Protein AF-A0A6N2NDC0-F1 (afdb_monomer)

Structure (mmCIF, N/CA/C/O backbone):
data_AF-A0A6N2NDC0-F1
#
_entry.id   AF-A0A6N2NDC0-F1
#
loop_
_atom_site.group_PDB
_atom_site.id
_atom_site.type_symbol
_atom_site.label_atom_id
_atom_site.label_alt_id
_atom_site.label_comp_id
_atom_site.label_asym_id
_atom_site.label_entity_id
_atom_site.label_seq_id
_atom_site.pdbx_PDB_ins_code
_atom_site.Cartn_x
_atom_site.Cartn_y
_atom_site.Cartn_z
_atom_site.occupancy
_atom_site.B_iso_or_equiv
_atom_site.auth_seq_id
_atom_site.auth_comp_id
_atom_site.auth_asym_id
_atom_site.auth_atom_id
_atom_site.pdbx_PDB_model_num
ATOM 1 N N . MET A 1 1 ? 19.576 -34.458 37.171 1.00 39.53 1 MET A N 1
ATOM 2 C CA . MET A 1 1 ? 19.016 -34.026 38.475 1.00 39.53 1 MET A CA 1
ATOM 3 C C . MET A 1 1 ? 19.331 -32.548 38.769 1.00 39.53 1 MET A C 1
ATOM 5 O O . MET A 1 1 ? 19.843 -32.232 39.829 1.00 39.53 1 MET A O 1
ATOM 9 N N . GLN A 1 2 ? 19.018 -31.621 37.854 1.00 37.09 2 GLN A N 1
ATOM 10 C CA . GLN A 1 2 ? 19.261 -30.174 38.052 1.00 37.09 2 GLN A CA 1
ATOM 11 C C . GLN A 1 2 ? 18.021 -29.303 37.766 1.00 37.09 2 GLN A C 1
ATOM 13 O O . GLN A 1 2 ? 18.114 -28.084 37.735 1.00 37.09 2 GLN A O 1
ATOM 18 N N . VAL A 1 3 ? 16.846 -29.926 37.602 1.00 37.38 3 VAL A N 1
ATOM 19 C CA . VAL A 1 3 ? 15.548 -29.238 37.424 1.00 37.38 3 VAL A CA 1
ATOM 20 C C . VAL A 1 3 ? 14.763 -29.149 38.747 1.00 37.38 3 VAL A C 1
ATOM 22 O O . VAL A 1 3 ? 13.806 -28.395 38.854 1.00 37.38 3 VAL A O 1
ATOM 25 N N . PHE A 1 4 ? 15.201 -29.848 39.800 1.00 37.81 4 PHE A N 1
ATOM 26 C CA . PHE A 1 4 ? 14.484 -29.932 41.081 1.00 37.81 4 PHE A CA 1
ATOM 27 C C . PHE A 1 4 ? 14.669 -28.721 42.016 1.00 37.81 4 PHE A C 1
ATOM 29 O O . PHE A 1 4 ? 14.047 -28.679 43.070 1.00 37.81 4 PHE A O 1
ATOM 36 N N . GLY A 1 5 ? 15.520 -27.747 41.669 1.00 41.94 5 GLY A N 1
ATOM 37 C CA . GLY A 1 5 ? 15.976 -26.719 42.618 1.00 41.94 5 GLY A CA 1
ATOM 38 C C . GLY A 1 5 ? 15.475 -25.287 42.410 1.00 41.94 5 GLY A C 1
ATOM 39 O O . GLY A 1 5 ? 15.864 -24.436 43.200 1.00 41.94 5 GLY A O 1
ATOM 40 N N . GLN A 1 6 ? 14.691 -24.976 41.367 1.00 46.78 6 GLN A N 1
ATOM 41 C CA . GLN A 1 6 ? 14.443 -23.566 41.005 1.00 46.78 6 GLN A CA 1
ATOM 42 C C . GLN A 1 6 ? 13.098 -22.966 41.430 1.00 46.78 6 GLN A C 1
ATOM 44 O O . GLN A 1 6 ? 13.036 -21.745 41.514 1.00 46.78 6 GLN A O 1
ATOM 49 N N . ASP A 1 7 ? 12.065 -23.753 41.744 1.00 52.50 7 ASP A N 1
ATOM 50 C CA . ASP A 1 7 ? 10.829 -23.227 42.355 1.00 52.50 7 ASP A CA 1
ATOM 51 C C . ASP A 1 7 ? 9.923 -24.384 42.840 1.00 52.50 7 ASP A C 1
ATOM 53 O O . ASP A 1 7 ? 9.125 -24.909 42.057 1.00 52.50 7 ASP A O 1
ATOM 57 N N . PRO A 1 8 ? 10.060 -24.860 44.093 1.00 56.78 8 PRO A N 1
ATOM 58 C CA . PRO A 1 8 ? 9.297 -26.011 44.591 1.00 56.78 8 PRO A CA 1
ATOM 59 C C . PRO A 1 8 ? 7.781 -25.797 44.511 1.00 56.78 8 PRO A C 1
ATOM 61 O O . PRO A 1 8 ? 7.039 -26.725 44.197 1.00 56.78 8 PRO A O 1
ATOM 64 N N . ASN A 1 9 ? 7.331 -24.558 44.727 1.00 60.50 9 ASN A N 1
ATOM 65 C CA . ASN A 1 9 ? 5.914 -24.207 44.758 1.00 60.50 9 ASN A CA 1
ATOM 66 C C . ASN A 1 9 ? 5.283 -24.299 43.368 1.00 60.50 9 ASN A C 1
ATOM 68 O O . ASN A 1 9 ? 4.227 -24.896 43.210 1.00 60.50 9 ASN A O 1
ATOM 72 N N . ARG A 1 10 ? 5.979 -23.820 42.331 1.00 62.78 10 ARG A N 1
ATOM 73 C CA . ARG A 1 10 ? 5.479 -23.859 40.949 1.00 62.78 10 ARG A CA 1
ATOM 74 C C . ARG A 1 10 ? 5.290 -25.282 40.411 1.00 62.78 10 ARG A C 1
ATOM 76 O O . ARG A 1 10 ? 4.439 -25.508 39.555 1.00 62.78 10 ARG A O 1
ATOM 83 N N . ILE A 1 11 ? 6.099 -26.230 40.883 1.00 63.41 11 ILE A N 1
ATOM 84 C CA . ILE A 1 11 ? 5.992 -27.645 40.503 1.00 63.41 11 ILE A CA 1
ATOM 85 C C . ILE A 1 11 ? 4.813 -28.301 41.232 1.00 63.41 11 ILE A C 1
ATOM 87 O O . ILE A 1 11 ? 4.024 -29.002 40.602 1.00 63.41 11 ILE A O 1
ATOM 91 N N . ILE A 1 12 ? 4.665 -28.037 42.535 1.00 73.56 12 ILE A N 1
ATOM 92 C CA . ILE A 1 12 ? 3.544 -28.542 43.340 1.00 73.56 12 ILE A CA 1
ATOM 93 C C . ILE A 1 12 ? 2.211 -27.987 42.822 1.00 73.56 12 ILE A C 1
ATOM 95 O O . ILE A 1 12 ? 1.249 -28.744 42.711 1.00 73.56 12 ILE A O 1
ATOM 99 N N . ASP A 1 13 ? 2.156 -26.708 42.443 1.00 76.94 13 ASP A N 1
ATOM 100 C CA . ASP A 1 13 ? 0.966 -26.079 41.858 1.00 76.94 13 ASP A CA 1
ATOM 101 C C . ASP A 1 13 ? 0.561 -26.758 40.542 1.00 76.94 13 ASP A C 1
ATOM 103 O O . ASP A 1 13 ? -0.610 -27.081 40.350 1.00 76.94 13 ASP A O 1
ATOM 107 N N . GLY A 1 14 ? 1.534 -27.050 39.669 1.00 74.38 14 GLY A N 1
ATOM 108 C CA . GLY A 1 14 ? 1.295 -27.756 38.408 1.00 74.38 14 GLY A CA 1
ATOM 109 C C . GLY A 1 14 ? 0.747 -29.171 38.611 1.00 74.38 14 GLY A C 1
ATOM 110 O O . GLY A 1 14 ? -0.269 -29.524 38.015 1.00 74.38 14 GLY A O 1
ATOM 111 N N . TYR A 1 15 ? 1.357 -29.958 39.505 1.00 80.00 15 TYR A N 1
ATOM 112 C CA . TYR A 1 15 ? 0.851 -31.295 39.837 1.00 80.00 15 TYR A CA 1
ATOM 113 C C . TYR A 1 15 ? -0.517 -31.258 40.524 1.00 80.00 15 TYR A C 1
ATOM 115 O O . TYR A 1 15 ? -1.328 -32.160 40.329 1.00 80.00 15 TYR A O 1
ATOM 123 N N . SER A 1 16 ? -0.795 -30.217 41.310 1.00 84.00 16 SER A N 1
ATOM 124 C CA . SER A 1 16 ? -2.090 -30.039 41.971 1.00 84.00 16 SER A CA 1
ATOM 125 C C . SER A 1 16 ? -3.201 -29.720 40.969 1.00 84.00 16 SER A C 1
ATOM 127 O O . SER A 1 16 ? -4.280 -30.301 41.056 1.00 84.00 16 SER A O 1
ATOM 129 N N . GLU A 1 17 ? -2.937 -28.841 39.998 1.00 81.25 17 GLU A N 1
ATOM 130 C CA . GLU A 1 17 ? -3.892 -28.495 38.939 1.00 81.25 17 GLU A CA 1
ATOM 131 C C . GLU A 1 17 ? -4.183 -29.696 38.027 1.00 81.25 17 GLU A C 1
ATOM 133 O O . GLU A 1 17 ? -5.337 -29.962 37.684 1.00 81.25 17 GLU A O 1
ATOM 138 N N . GLU A 1 18 ? -3.154 -30.454 37.649 1.00 81.25 18 GLU A N 1
ATOM 139 C CA . GLU A 1 18 ? -3.307 -31.649 36.816 1.00 81.25 18 GLU A CA 1
ATOM 140 C C . GLU A 1 18 ? -4.087 -32.752 37.551 1.00 81.25 18 GLU A C 1
ATOM 142 O O . GLU A 1 18 ? -5.081 -33.256 37.022 1.00 81.25 18 GLU A O 1
ATOM 147 N N . PHE A 1 19 ? -3.738 -33.031 38.813 1.00 85.50 19 PHE A N 1
ATOM 148 C CA . PHE A 1 19 ? -4.467 -33.974 39.665 1.00 85.50 19 PHE A CA 1
ATOM 149 C C . PHE A 1 19 ? -5.951 -33.599 39.821 1.00 85.50 19 PHE A C 1
ATOM 151 O O . PHE A 1 19 ? -6.833 -34.449 39.674 1.00 85.50 19 PHE A O 1
ATOM 158 N N . GLU A 1 20 ? -6.252 -32.324 40.094 1.00 85.56 20 GLU A N 1
ATOM 159 C CA . GLU A 1 20 ? -7.628 -31.844 40.246 1.00 85.56 20 GLU A CA 1
ATOM 160 C C . GLU A 1 20 ? -8.442 -32.035 38.961 1.00 85.56 20 GLU A C 1
ATOM 162 O O . GLU A 1 20 ? -9.563 -32.555 39.002 1.00 85.56 20 GLU A O 1
ATOM 167 N N . ASN A 1 21 ? -7.873 -31.655 37.816 1.00 81.81 21 ASN A N 1
ATOM 168 C CA . ASN A 1 21 ? -8.538 -31.761 36.522 1.00 81.81 21 ASN A CA 1
ATOM 169 C C . ASN A 1 21 ? -8.864 -33.214 36.159 1.00 81.81 21 ASN A C 1
ATOM 171 O O . ASN A 1 21 ? -9.995 -33.511 35.762 1.00 81.81 21 ASN A O 1
ATOM 175 N N . GLU A 1 22 ? -7.911 -34.132 36.323 1.00 81.25 22 GLU A N 1
ATOM 176 C CA . GLU A 1 22 ? -8.119 -35.550 36.020 1.00 81.25 22 GLU A CA 1
ATOM 177 C C . GLU A 1 22 ? -9.140 -36.198 36.962 1.00 81.25 22 GLU A C 1
ATOM 179 O O . GLU A 1 22 ? -10.021 -36.952 36.525 1.00 81.25 22 GLU A O 1
ATOM 184 N N . PHE A 1 23 ? -9.076 -35.868 38.255 1.00 85.19 23 PHE A N 1
ATOM 185 C CA . PHE A 1 23 ? -10.021 -36.371 39.246 1.00 85.19 23 PHE A CA 1
ATOM 186 C C . PHE A 1 23 ? -11.457 -35.919 38.940 1.00 85.19 23 PHE A C 1
ATOM 188 O O . PHE A 1 23 ? -12.398 -36.722 38.986 1.00 85.19 23 PHE A O 1
ATOM 195 N N . LEU A 1 24 ? -11.641 -34.641 38.586 1.00 81.62 24 LEU A N 1
ATOM 196 C CA . LEU A 1 24 ? -12.944 -34.080 38.224 1.00 81.62 24 LEU A CA 1
ATOM 197 C C . LEU A 1 24 ? -13.465 -34.619 36.887 1.00 81.62 24 LEU A C 1
ATOM 199 O O . LEU A 1 24 ? -14.662 -34.904 36.779 1.00 81.62 24 LEU A O 1
ATOM 203 N N . ASP A 1 25 ? -12.603 -34.803 35.885 1.00 78.69 25 ASP A N 1
ATOM 204 C CA . ASP A 1 25 ? -13.004 -35.352 34.586 1.00 78.69 25 ASP A CA 1
ATOM 205 C C . ASP A 1 25 ? -13.467 -36.810 34.712 1.00 78.69 25 ASP A C 1
ATOM 207 O O . ASP A 1 25 ? -14.504 -37.206 34.171 1.00 78.69 25 ASP A O 1
ATOM 211 N N . MET A 1 26 ? -12.774 -37.613 35.516 1.00 77.56 26 MET A N 1
ATOM 212 C CA . MET A 1 26 ? -13.194 -38.981 35.796 1.00 77.56 26 MET A CA 1
ATOM 213 C C . MET A 1 26 ? -14.514 -39.045 36.564 1.00 77.56 26 MET A C 1
ATOM 215 O O . MET A 1 26 ? -15.372 -39.878 36.248 1.00 77.56 26 MET A O 1
ATOM 219 N N . MET A 1 27 ? -14.706 -38.151 37.536 1.00 76.94 27 MET A N 1
ATOM 220 C CA . MET A 1 27 ? -15.983 -38.032 38.229 1.00 76.94 27 MET A CA 1
ATOM 221 C C . MET A 1 27 ? -17.091 -37.670 37.232 1.00 76.94 27 MET A C 1
ATOM 223 O O . MET A 1 27 ? -18.087 -38.382 37.164 1.00 76.94 27 MET A O 1
ATOM 227 N N . LYS A 1 28 ? -16.880 -36.673 36.363 1.00 70.38 28 LYS A N 1
ATOM 228 C CA . LYS A 1 28 ? -17.833 -36.252 35.320 1.00 70.38 28 LYS A CA 1
ATOM 229 C C . LYS A 1 28 ? -18.224 -37.383 34.367 1.00 70.38 28 LYS A C 1
ATOM 231 O O . LYS A 1 28 ? -19.397 -37.505 34.020 1.00 70.38 28 LYS A O 1
ATOM 236 N N . ARG A 1 29 ? -17.261 -38.196 33.923 1.00 69.75 29 ARG A N 1
ATOM 237 C CA . ARG A 1 29 ? -17.500 -39.271 32.944 1.00 69.75 29 ARG A CA 1
ATOM 238 C C . ARG A 1 29 ? -18.280 -40.449 33.518 1.00 69.75 29 ARG A C 1
ATOM 240 O O . ARG A 1 29 ? -18.960 -41.136 32.761 1.00 69.75 29 ARG A O 1
ATOM 247 N N . ARG A 1 30 ? -18.140 -40.728 34.817 1.00 64.25 30 ARG A N 1
ATOM 248 C CA . ARG A 1 30 ? -18.603 -41.996 35.405 1.00 64.25 30 ARG A CA 1
ATOM 249 C C . ARG A 1 30 ? -19.619 -41.839 36.532 1.00 64.25 30 ARG A C 1
ATOM 251 O O . ARG A 1 30 ? -20.316 -42.803 36.835 1.00 64.25 30 ARG A O 1
ATOM 258 N N . PHE A 1 31 ? -19.732 -40.663 37.149 1.00 65.69 31 PHE A N 1
ATOM 259 C CA . PHE A 1 31 ? -20.463 -40.513 38.404 1.00 65.69 31 PHE A CA 1
ATOM 260 C C . PHE A 1 31 ? -21.136 -39.138 38.575 1.00 65.69 31 PHE A C 1
ATOM 262 O O . PHE A 1 31 ? -20.499 -38.094 38.530 1.00 65.69 31 PHE A O 1
ATOM 269 N N . SER A 1 32 ? -22.432 -39.118 38.893 1.00 61.75 32 SER A N 1
ATOM 270 C CA . SER A 1 32 ? -23.135 -37.885 39.300 1.00 61.75 32 SER A CA 1
ATOM 271 C C . SER A 1 32 ? -23.100 -37.648 40.818 1.00 61.75 32 SER A C 1
ATOM 273 O O . SER A 1 32 ? -23.151 -36.508 41.286 1.00 61.75 32 SER A O 1
ATOM 275 N N . ARG A 1 33 ? -23.012 -38.729 41.607 1.00 74.06 33 ARG A N 1
ATOM 276 C CA . ARG A 1 33 ? -22.893 -38.732 43.075 1.00 74.06 33 ARG A CA 1
ATOM 277 C C . ARG A 1 33 ? -22.050 -39.932 43.485 1.00 74.06 33 ARG A C 1
ATOM 279 O O . ARG A 1 33 ? -22.451 -41.063 43.227 1.00 74.06 33 ARG A O 1
ATOM 286 N N . VAL A 1 34 ? -20.904 -39.713 44.118 1.00 78.94 34 VAL A N 1
ATOM 287 C CA . VAL A 1 34 ? -19.968 -40.805 44.421 1.00 78.94 34 VAL A CA 1
ATOM 288 C C . VAL A 1 34 ? -19.111 -40.498 45.639 1.00 78.94 34 VAL A C 1
ATOM 290 O O . VAL A 1 34 ? -18.951 -39.354 46.057 1.00 78.94 34 VAL A O 1
ATOM 293 N N . ALA A 1 35 ? -18.604 -41.548 46.269 1.00 80.19 35 ALA A N 1
ATOM 294 C CA . ALA A 1 35 ? -17.607 -41.425 47.317 1.00 80.19 35 ALA A CA 1
ATOM 295 C C . ALA A 1 35 ? -16.265 -40.983 46.724 1.00 80.19 35 ALA A C 1
ATOM 297 O O . ALA A 1 35 ? -15.813 -41.587 45.754 1.00 80.19 35 ALA A O 1
ATOM 298 N N . ALA A 1 36 ? -15.589 -40.024 47.357 1.00 80.44 36 ALA A N 1
ATOM 299 C CA . ALA A 1 36 ? -14.241 -39.615 46.958 1.00 80.44 36 ALA A CA 1
ATOM 300 C C . ALA A 1 36 ? -13.274 -40.799 46.838 1.00 80.44 36 ALA A C 1
ATOM 302 O O . ALA A 1 36 ? -12.549 -40.922 45.858 1.00 80.44 36 ALA A O 1
ATOM 303 N N . THR A 1 37 ? -13.341 -41.729 47.794 1.00 82.56 37 THR A N 1
ATOM 304 C CA . THR A 1 37 ? -12.512 -42.940 47.823 1.00 82.56 37 THR A CA 1
ATOM 305 C C . THR A 1 37 ? -12.730 -43.849 46.617 1.00 82.56 37 THR A C 1
ATOM 307 O O . THR A 1 37 ? -11.792 -44.485 46.159 1.00 82.56 37 THR A O 1
ATOM 310 N N . VAL A 1 38 ? -13.947 -43.897 46.069 1.00 81.88 38 VAL A N 1
ATOM 311 C CA . VAL A 1 38 ? -14.243 -44.706 44.878 1.00 81.88 38 VAL A CA 1
ATOM 312 C C . VAL A 1 38 ? -13.613 -44.078 43.638 1.00 81.88 38 VAL A C 1
ATOM 314 O O . VAL A 1 38 ? -13.030 -44.796 42.837 1.00 81.88 38 VAL A O 1
ATOM 317 N N . VAL A 1 39 ? -13.672 -42.751 43.500 1.00 83.12 39 VAL A N 1
ATOM 318 C CA . VAL A 1 39 ? -13.021 -42.040 42.385 1.00 83.12 39 VAL A CA 1
ATOM 319 C C . VAL A 1 39 ? -11.503 -42.156 42.494 1.00 83.12 39 VAL A C 1
ATOM 321 O O . VAL A 1 39 ? -10.846 -42.498 41.517 1.00 83.12 39 VAL A O 1
ATOM 324 N N . TYR A 1 40 ? -10.958 -41.965 43.696 1.00 84.31 40 TYR A N 1
ATOM 325 C CA . TYR A 1 40 ? -9.524 -42.070 43.943 1.00 84.31 40 TYR A CA 1
ATOM 326 C C . TYR A 1 40 ? -8.979 -43.481 43.681 1.00 84.31 40 TYR A C 1
ATOM 328 O O . TYR A 1 40 ? -7.930 -43.625 43.069 1.00 84.31 40 TYR A O 1
ATOM 336 N N . ASN A 1 41 ? -9.713 -44.536 44.048 1.00 84.88 41 ASN A N 1
ATOM 337 C CA . ASN A 1 41 ? -9.295 -45.912 43.756 1.00 84.88 41 ASN A CA 1
ATOM 338 C C . ASN A 1 41 ? -9.254 -46.220 42.251 1.00 84.88 41 ASN A C 1
ATOM 340 O O . ASN A 1 41 ? -8.468 -47.058 41.819 1.00 84.88 41 ASN A O 1
ATOM 344 N N . VAL A 1 42 ? -10.090 -45.554 41.449 1.00 83.00 42 VAL A N 1
ATOM 345 C CA . VAL A 1 42 ? -10.022 -45.652 39.984 1.00 83.00 42 VAL A CA 1
ATOM 346 C C . VAL A 1 42 ? -8.872 -44.800 39.440 1.00 83.00 42 VAL A C 1
ATOM 348 O O . VAL A 1 42 ? -8.205 -45.233 38.508 1.00 83.00 42 VAL A O 1
ATOM 351 N N . TYR A 1 43 ? -8.605 -43.640 40.047 1.00 84.38 43 TYR A N 1
ATOM 352 C CA . TYR A 1 43 ? -7.486 -42.759 39.697 1.00 84.38 43 TYR A CA 1
ATOM 353 C C . TYR A 1 43 ? -6.139 -43.474 39.779 1.00 84.38 43 TYR A C 1
ATOM 355 O O . TYR A 1 43 ? -5.397 -43.532 38.805 1.00 84.38 43 TYR A O 1
ATOM 363 N N . ILE A 1 44 ? -5.870 -44.110 40.919 1.00 85.88 44 ILE A N 1
ATOM 364 C CA . ILE A 1 44 ? -4.594 -44.788 41.183 1.00 85.88 44 ILE A CA 1
ATOM 365 C C . ILE A 1 44 ? -4.408 -46.091 40.390 1.00 85.88 44 ILE A C 1
ATOM 367 O O . ILE A 1 44 ? -3.352 -46.715 40.470 1.00 85.88 44 ILE A O 1
ATOM 371 N N . HIS A 1 45 ? -5.427 -46.530 39.644 1.00 83.00 45 HIS A N 1
ATOM 372 C CA . HIS A 1 45 ? -5.321 -47.687 38.757 1.00 83.00 45 HIS A CA 1
ATOM 373 C C . HIS A 1 45 ? -4.557 -47.345 37.463 1.00 83.00 45 HIS A C 1
ATOM 375 O O . HIS A 1 45 ? -4.054 -48.247 36.787 1.00 83.00 45 HIS A O 1
ATOM 381 N N . ASP A 1 46 ? -4.445 -46.063 37.100 1.00 79.69 46 ASP A N 1
ATOM 382 C CA . ASP A 1 46 ? -3.512 -45.643 36.055 1.00 79.69 46 ASP A CA 1
ATOM 383 C C . ASP A 1 46 ? -2.075 -45.724 36.590 1.00 79.69 46 ASP A C 1
ATOM 385 O O . ASP A 1 46 ? -1.762 -45.188 37.649 1.00 79.69 46 ASP A O 1
ATOM 389 N N . ARG A 1 47 ? -1.168 -46.387 35.865 1.00 78.62 47 ARG A N 1
ATOM 390 C CA . ARG A 1 47 ? 0.239 -46.510 36.282 1.00 78.62 47 ARG A CA 1
ATOM 391 C C . ARG A 1 47 ? 1.025 -45.200 36.181 1.00 78.62 47 ARG A C 1
ATOM 393 O O . ARG A 1 47 ? 2.121 -45.143 36.730 1.00 78.62 47 ARG A O 1
ATOM 400 N N . HIS A 1 48 ? 0.479 -44.181 35.520 1.00 80.88 48 HIS A N 1
ATOM 401 C CA . HIS A 1 48 ? 1.108 -42.867 35.355 1.00 80.88 48 HIS A CA 1
ATOM 402 C C . HIS A 1 48 ? 0.381 -41.744 36.112 1.00 80.88 48 HIS A C 1
ATOM 404 O O . HIS A 1 48 ? 0.630 -40.576 35.834 1.00 80.88 48 HIS A O 1
ATOM 410 N N . HIS A 1 49 ? -0.503 -42.078 37.059 1.00 83.31 49 HIS A N 1
ATOM 411 C CA . HIS A 1 49 ? -1.211 -41.075 37.855 1.00 83.31 49 HIS A CA 1
ATOM 412 C C . HIS A 1 49 ? -0.257 -40.217 38.702 1.00 83.31 49 HIS A C 1
ATOM 414 O O . HIS A 1 49 ? 0.795 -40.681 39.156 1.00 83.31 49 HIS A O 1
ATOM 420 N N . ILE A 1 50 ? -0.663 -38.980 38.994 1.00 87.25 50 ILE A N 1
ATOM 421 C CA . ILE A 1 50 ? 0.053 -38.121 39.939 1.00 87.25 50 ILE A CA 1
ATOM 422 C C . ILE A 1 50 ? -0.225 -38.621 41.350 1.00 87.25 50 ILE A C 1
ATOM 424 O O . ILE A 1 50 ? -1.361 -38.637 41.821 1.00 87.25 50 ILE A O 1
ATOM 428 N N . HIS A 1 51 ? 0.820 -39.025 42.063 1.00 84.00 51 HIS A N 1
ATOM 429 C CA . HIS A 1 51 ? 0.653 -39.466 43.439 1.00 84.00 51 HIS A CA 1
ATOM 430 C C . HIS A 1 51 ? 0.194 -38.290 44.322 1.00 84.00 51 HIS A C 1
ATOM 432 O O . HIS A 1 51 ? 0.775 -37.211 44.259 1.00 84.00 51 HIS A O 1
ATOM 438 N N . MET A 1 52 ? -0.802 -38.498 45.194 1.00 82.50 52 MET A N 1
ATOM 439 C CA . MET A 1 52 ? -1.380 -37.439 46.049 1.00 82.50 52 MET A CA 1
ATOM 440 C C . MET A 1 52 ? -0.309 -36.646 46.822 1.00 82.50 52 MET A C 1
ATOM 442 O O . MET A 1 52 ? -0.351 -35.422 46.859 1.00 82.50 52 MET A O 1
ATOM 446 N N . ASN A 1 53 ? 0.709 -37.335 47.353 1.00 80.81 53 ASN A N 1
ATOM 447 C CA . ASN A 1 53 ? 1.840 -36.722 48.073 1.00 80.81 53 ASN A CA 1
ATOM 448 C C . ASN A 1 53 ? 2.701 -35.755 47.228 1.00 80.81 53 ASN A C 1
ATOM 450 O O . ASN A 1 53 ? 3.573 -35.090 47.780 1.00 80.81 53 ASN A O 1
ATOM 454 N N . SER A 1 54 ? 2.510 -35.708 45.909 1.00 79.88 54 SER A N 1
ATOM 455 C CA . SER A 1 54 ? 3.168 -34.767 44.992 1.00 79.88 54 SER A CA 1
ATOM 456 C C . SER A 1 54 ? 2.351 -33.488 44.760 1.00 79.88 54 SER A C 1
ATOM 458 O O . SER A 1 54 ? 2.818 -32.591 44.061 1.00 79.88 54 SER A O 1
ATOM 460 N N . THR A 1 55 ? 1.150 -33.402 45.339 1.00 87.00 55 THR A N 1
ATOM 461 C CA . THR A 1 55 ? 0.245 -32.247 45.267 1.00 87.00 55 THR A CA 1
ATOM 462 C C . THR A 1 55 ? 0.284 -31.427 46.560 1.00 87.00 55 THR A C 1
ATOM 464 O O . THR A 1 55 ? 0.913 -31.814 47.545 1.00 87.00 55 THR A O 1
ATOM 467 N N . GLN A 1 56 ? -0.432 -30.303 46.585 1.00 85.56 56 GLN A N 1
ATOM 468 C CA . GLN A 1 56 ? -0.625 -29.486 47.785 1.00 85.56 56 GLN A CA 1
ATOM 469 C C . GLN A 1 56 ? -1.503 -30.155 48.860 1.00 85.56 56 GLN A C 1
ATOM 471 O O . GLN A 1 56 ? -1.599 -29.637 49.971 1.00 85.56 56 GLN A O 1
ATOM 476 N N . TRP A 1 57 ? -2.165 -31.277 48.550 1.00 88.19 57 TRP A N 1
ATOM 477 C CA . TRP A 1 57 ? -3.053 -31.980 49.476 1.00 88.19 57 TRP A CA 1
ATOM 478 C C . TRP A 1 57 ? -2.379 -33.238 50.021 1.00 88.19 57 TRP A C 1
ATOM 480 O O . TRP A 1 57 ? -2.068 -34.164 49.277 1.00 88.19 57 TRP A O 1
ATOM 490 N N . ALA A 1 58 ? -2.206 -33.316 51.342 1.00 80.69 58 ALA A N 1
ATOM 491 C CA . ALA A 1 58 ? -1.556 -34.467 51.974 1.00 80.69 58 ALA A CA 1
ATOM 492 C C . ALA A 1 58 ? -2.508 -35.664 52.135 1.00 80.69 58 ALA A C 1
ATOM 494 O O . ALA A 1 58 ? -2.078 -36.802 52.327 1.00 80.69 58 ALA A O 1
ATOM 495 N N . THR A 1 59 ? -3.824 -35.423 52.088 1.00 85.00 59 THR A N 1
ATOM 496 C CA . THR A 1 59 ? -4.844 -36.471 52.222 1.00 85.00 59 THR A CA 1
ATOM 497 C C . THR A 1 59 ? -6.042 -36.221 51.310 1.00 85.00 59 THR A C 1
ATOM 499 O O . THR A 1 59 ? -6.443 -35.082 51.076 1.00 85.00 59 THR A O 1
ATOM 502 N N . LEU A 1 60 ? -6.719 -37.298 50.896 1.00 83.44 60 LEU A N 1
ATOM 503 C CA . LEU A 1 60 ? -7.966 -37.208 50.123 1.00 83.44 60 LEU A CA 1
ATOM 504 C C . LEU A 1 60 ? -9.061 -36.406 50.855 1.00 83.44 60 LEU A C 1
ATOM 506 O O . LEU A 1 60 ? -9.856 -35.713 50.235 1.00 83.44 60 LEU A O 1
ATOM 510 N N . THR A 1 61 ? -9.073 -36.451 52.191 1.00 83.31 61 THR A N 1
ATOM 511 C CA . THR A 1 61 ? -10.030 -35.681 53.005 1.00 83.31 61 THR A CA 1
ATOM 512 C C . THR A 1 61 ? -9.782 -34.174 52.911 1.00 83.31 61 THR A C 1
ATOM 514 O O . THR A 1 61 ? -10.720 -33.379 52.999 1.00 83.31 61 THR A O 1
ATOM 517 N N . GLU A 1 62 ? -8.524 -33.761 52.778 1.00 82.19 62 GLU A N 1
ATOM 518 C CA . GLU A 1 62 ? -8.146 -32.361 52.599 1.00 82.19 62 GLU A CA 1
ATOM 519 C C . GLU A 1 62 ? -8.543 -31.857 51.210 1.00 82.19 62 GLU A C 1
ATOM 521 O O . GLU A 1 62 ? -9.165 -30.798 51.099 1.00 82.19 62 GLU A O 1
ATOM 526 N N . PHE A 1 63 ? -8.301 -32.674 50.184 1.00 86.19 63 PHE A N 1
ATOM 527 C CA . PHE A 1 63 ? -8.747 -32.413 48.819 1.00 86.19 63 PHE A CA 1
ATOM 528 C C . PHE A 1 63 ? -10.280 -32.310 48.712 1.00 86.19 63 PHE A C 1
ATOM 530 O O . PHE A 1 63 ? -10.803 -31.350 48.148 1.00 86.19 63 PHE A O 1
ATOM 537 N N . ASP A 1 64 ? -11.031 -33.211 49.355 1.00 82.31 64 ASP A N 1
ATOM 538 C CA . ASP A 1 64 ? -12.499 -33.144 49.390 1.00 82.31 64 ASP A CA 1
ATOM 539 C C . ASP A 1 64 ? -12.997 -31.818 49.981 1.00 82.31 64 ASP A C 1
ATOM 541 O O . ASP A 1 64 ? -13.910 -31.184 49.448 1.00 82.31 64 ASP A O 1
ATOM 545 N N . LYS A 1 65 ? -12.390 -31.379 51.093 1.00 79.62 65 LYS A N 1
ATOM 546 C CA . LYS A 1 65 ? -12.718 -30.099 51.738 1.00 79.62 65 LYS A CA 1
ATOM 547 C C . LYS A 1 65 ? -12.392 -28.915 50.831 1.00 79.62 65 LYS A C 1
ATOM 549 O O . LYS A 1 65 ? -13.167 -27.959 50.820 1.00 79.62 65 LYS A O 1
ATOM 554 N N . TYR A 1 66 ? -11.287 -28.976 50.091 1.00 84.00 66 TYR A N 1
ATOM 555 C CA . TYR A 1 66 ? -10.935 -27.980 49.083 1.00 84.00 66 TYR A CA 1
ATOM 556 C C . TYR A 1 66 ? -12.015 -27.888 47.993 1.00 84.00 66 TYR A C 1
ATOM 558 O O . TYR A 1 66 ? -12.568 -26.805 47.803 1.00 84.00 66 TYR A O 1
ATOM 566 N N . LEU A 1 67 ? -12.423 -29.015 47.396 1.00 79.69 67 LEU A N 1
ATOM 567 C CA . LEU A 1 67 ? -13.487 -29.061 46.377 1.00 79.69 67 LEU A CA 1
ATOM 568 C C . LEU A 1 67 ? -14.833 -28.517 46.885 1.00 79.69 67 LEU A C 1
ATOM 570 O O . LEU A 1 67 ? -15.612 -27.925 46.132 1.00 79.69 67 LEU A O 1
ATOM 574 N N . GLY A 1 68 ? -15.108 -28.713 48.178 1.00 74.56 68 GLY A N 1
ATOM 575 C CA . GLY A 1 68 ? -16.260 -28.125 48.855 1.00 74.56 68 GLY A CA 1
ATOM 576 C C . GLY A 1 68 ? -16.170 -26.603 49.008 1.00 74.56 68 GLY A C 1
ATOM 577 O O . GLY A 1 68 ? -17.178 -25.917 48.846 1.00 74.56 68 GLY A O 1
ATOM 578 N N . ARG A 1 69 ? -14.977 -26.063 49.301 1.00 74.19 69 ARG A N 1
ATOM 579 C CA . ARG A 1 69 ? -14.732 -24.614 49.449 1.00 74.19 69 ARG A CA 1
ATOM 580 C C . ARG A 1 69 ? -14.754 -23.877 48.112 1.00 74.19 69 ARG A C 1
ATOM 582 O O . ARG A 1 69 ? -15.256 -22.761 48.059 1.00 74.19 69 ARG A O 1
ATOM 589 N N . THR A 1 70 ? -14.261 -24.497 47.043 1.00 70.75 70 THR A N 1
ATOM 590 C CA . THR A 1 70 ? -14.288 -23.935 45.681 1.00 70.75 70 THR A CA 1
ATOM 591 C C . THR A 1 70 ? -15.658 -24.053 45.005 1.00 70.75 70 THR A C 1
ATOM 593 O O . THR A 1 70 ? -15.831 -23.603 43.875 1.00 70.75 70 THR A O 1
ATOM 596 N N . ALA A 1 71 ? -16.652 -24.628 45.695 1.00 65.25 71 ALA A N 1
ATOM 597 C CA . ALA A 1 71 ? -18.019 -24.848 45.217 1.00 65.25 71 ALA A CA 1
ATOM 598 C C . ALA A 1 71 ? -18.131 -25.717 43.944 1.00 65.25 71 ALA A C 1
ATOM 600 O O . ALA A 1 71 ? -19.203 -25.794 43.336 1.00 65.25 71 ALA A O 1
ATOM 601 N N . ILE A 1 72 ? -17.058 -26.423 43.572 1.00 66.38 72 ILE A N 1
ATOM 602 C CA . ILE A 1 72 ? -17.024 -27.357 42.438 1.00 66.38 72 ILE A CA 1
ATOM 603 C C . ILE A 1 72 ? -17.901 -28.580 42.745 1.00 66.38 72 ILE A C 1
ATOM 605 O O . ILE A 1 72 ? -18.643 -29.073 41.887 1.00 66.38 72 ILE A O 1
ATOM 609 N N . VAL A 1 73 ? -17.873 -29.036 44.002 1.00 76.31 73 VAL A N 1
ATOM 610 C CA . VAL A 1 73 ? -18.626 -30.195 44.483 1.00 76.31 73 VAL A CA 1
ATOM 611 C C . VAL A 1 73 ? -19.351 -29.855 45.783 1.00 76.31 73 VAL A C 1
ATOM 613 O O . VAL A 1 73 ? -18.786 -29.270 46.703 1.00 76.31 73 VAL A O 1
ATOM 616 N N . LYS A 1 74 ? -20.610 -30.281 45.912 1.00 77.50 74 LYS A N 1
ATOM 617 C CA . LYS A 1 74 ? -21.341 -30.220 47.179 1.00 77.50 74 LYS A CA 1
ATOM 618 C C . LYS A 1 74 ? -21.005 -31.442 48.029 1.00 77.50 74 LYS A C 1
ATOM 620 O O . LYS A 1 74 ? -21.328 -32.573 47.664 1.00 77.50 74 LYS A O 1
ATOM 625 N N . LEU A 1 75 ? -20.402 -31.206 49.190 1.00 77.62 75 LEU A N 1
ATOM 626 C CA . LEU A 1 75 ? -20.098 -32.249 50.167 1.00 77.62 75 LEU A CA 1
ATOM 627 C C . LEU A 1 75 ? -21.330 -32.618 50.999 1.00 77.62 75 LEU A C 1
ATOM 629 O O . LEU A 1 75 ? -22.010 -31.750 51.547 1.00 77.62 75 LEU A O 1
ATOM 633 N N . ARG A 1 76 ? -21.586 -33.919 51.163 1.00 77.00 76 ARG A N 1
ATOM 634 C CA . ARG A 1 76 ? -22.584 -34.440 52.111 1.00 77.00 76 ARG A CA 1
ATOM 635 C C . ARG A 1 76 ? -21.961 -35.518 52.998 1.00 77.00 76 ARG A C 1
ATOM 637 O O . ARG A 1 76 ? -21.351 -36.454 52.492 1.00 77.00 76 ARG A O 1
ATOM 644 N N . LYS A 1 77 ? -22.128 -35.420 54.322 1.00 70.88 77 LYS A N 1
ATOM 645 C CA . LYS A 1 77 ? -21.685 -36.474 55.254 1.00 70.88 77 LYS A CA 1
ATOM 646 C C . LYS A 1 77 ? -22.532 -37.735 55.069 1.00 70.88 77 LYS A C 1
ATOM 648 O O . LYS A 1 77 ? -23.757 -37.643 54.958 1.00 70.88 77 LYS A O 1
ATOM 653 N N . ARG A 1 78 ? -21.885 -38.903 55.028 1.00 67.44 78 ARG A N 1
ATOM 654 C CA . ARG A 1 78 ? -22.570 -40.201 54.949 1.00 67.44 78 ARG A CA 1
ATOM 655 C C . ARG A 1 78 ? -22.849 -40.779 56.344 1.00 67.44 78 ARG A C 1
ATOM 657 O O . ARG A 1 78 ? -22.040 -40.560 57.242 1.00 67.44 78 ARG A O 1
ATOM 664 N N . PRO A 1 79 ? -23.925 -41.576 56.514 1.00 50.41 79 PRO A N 1
ATOM 665 C CA . PRO A 1 79 ? -24.256 -42.212 57.795 1.00 50.41 79 PRO A CA 1
ATOM 666 C C . PRO A 1 79 ? -23.186 -43.191 58.306 1.00 50.41 79 PRO A C 1
ATOM 668 O O . PRO A 1 79 ? -23.036 -43.356 59.506 1.00 50.41 79 PRO A O 1
ATOM 671 N N . LYS A 1 80 ? -22.423 -43.821 57.399 1.00 55.41 80 LYS A N 1
ATOM 672 C CA . LYS A 1 80 ? -21.372 -44.810 57.712 1.00 55.41 80 LYS A CA 1
ATOM 673 C C . LYS A 1 80 ? -19.953 -44.212 57.815 1.00 55.41 80 LYS A C 1
ATOM 675 O O . LYS A 1 80 ? -18.981 -44.954 57.785 1.00 55.41 80 LYS A O 1
ATOM 680 N N . GLY A 1 81 ? -19.824 -42.883 57.896 1.00 59.56 81 GLY A N 1
ATOM 681 C CA . GLY A 1 81 ? -18.534 -42.179 57.854 1.00 59.56 81 GLY A CA 1
ATOM 682 C C . GLY A 1 81 ? -18.046 -41.860 56.428 1.00 59.56 81 GLY A C 1
ATOM 683 O O . GLY A 1 81 ? -18.405 -42.528 55.457 1.00 59.56 81 GLY A O 1
ATOM 684 N N . GLY A 1 82 ? -17.260 -40.784 56.289 1.00 64.50 82 GLY A N 1
ATOM 685 C CA . GLY A 1 82 ? -16.731 -40.277 55.011 1.00 64.50 82 GLY A CA 1
ATOM 686 C C . GLY A 1 82 ? -17.631 -39.270 54.271 1.00 64.50 82 GLY A C 1
ATOM 687 O O . GLY A 1 82 ? -18.820 -39.112 54.568 1.00 64.50 82 GLY A O 1
ATOM 688 N N . LEU A 1 83 ? -17.057 -38.575 53.281 1.00 72.12 83 LEU A N 1
ATOM 689 C CA . LEU A 1 83 ? -17.734 -37.552 52.475 1.00 72.12 83 LEU A CA 1
ATOM 690 C C . LEU A 1 83 ? -18.302 -38.154 51.176 1.00 72.12 83 LEU A C 1
ATOM 692 O O . LEU A 1 83 ? -17.690 -39.022 50.550 1.00 72.12 83 LEU A O 1
ATOM 696 N N . LEU A 1 84 ? -19.518 -37.742 50.814 1.00 74.56 84 LEU A N 1
ATOM 697 C CA . LEU A 1 84 ? -20.129 -37.975 49.507 1.00 74.56 84 LEU A CA 1
ATOM 698 C C . LEU A 1 84 ? -19.944 -36.715 48.664 1.00 74.56 84 LEU A C 1
ATOM 700 O O . LEU A 1 84 ? -20.384 -35.635 49.068 1.00 74.56 84 LEU A O 1
ATOM 704 N N . LEU A 1 85 ? -19.330 -36.885 47.498 1.00 75.06 85 LEU A N 1
ATOM 705 C CA . LEU A 1 85 ? -19.134 -35.851 46.495 1.00 75.06 85 LEU A CA 1
ATOM 706 C C . LEU A 1 85 ? -20.356 -35.832 45.570 1.00 75.06 85 LEU A C 1
ATOM 708 O O . LEU A 1 85 ? -20.731 -36.850 44.983 1.00 75.06 85 LEU A O 1
ATOM 712 N N . ILE A 1 86 ? -21.015 -34.679 45.473 1.00 70.50 86 ILE A N 1
ATOM 713 C CA . ILE A 1 86 ? -22.112 -34.430 44.534 1.00 70.50 86 ILE A CA 1
ATOM 714 C C . ILE A 1 86 ? -21.657 -33.309 43.604 1.00 70.50 86 ILE A C 1
ATOM 716 O O . ILE A 1 86 ? -21.527 -32.171 44.056 1.00 70.50 86 ILE A O 1
ATOM 720 N N . LEU A 1 87 ? -21.413 -33.616 42.327 1.00 63.50 87 LEU A N 1
ATOM 721 C CA . LEU A 1 87 ? -21.015 -32.600 41.350 1.00 63.50 87 LEU A CA 1
ATOM 722 C C . LEU A 1 87 ? -22.075 -31.495 41.295 1.00 63.50 87 LEU A C 1
ATOM 724 O O . LEU A 1 87 ? -23.264 -31.768 41.101 1.00 63.50 87 LEU A O 1
ATOM 728 N N . CYS A 1 88 ? -21.657 -30.242 41.463 1.00 61.62 88 CYS A N 1
ATOM 729 C CA . CYS A 1 88 ? -22.561 -29.115 41.296 1.00 61.62 88 CYS A CA 1
ATOM 730 C C . CYS A 1 88 ? -22.928 -29.007 39.808 1.00 61.62 88 CYS A C 1
ATOM 732 O O . CYS A 1 88 ? -22.063 -28.789 38.959 1.00 61.62 88 CYS A O 1
ATOM 734 N N . PHE A 1 89 ? -24.221 -29.147 39.493 1.00 49.38 89 PHE A N 1
ATOM 735 C CA . PHE A 1 89 ? -24.773 -29.159 38.126 1.00 49.38 89 PHE A CA 1
ATOM 736 C C . PHE A 1 89 ? -24.307 -27.969 37.255 1.00 49.38 89 PHE A C 1
ATOM 738 O O . PHE A 1 89 ? -24.212 -28.094 36.038 1.00 49.38 89 PHE A O 1
ATOM 745 N N . PHE A 1 90 ? -23.941 -26.841 37.874 1.00 43.53 90 PHE A N 1
ATOM 746 C CA . PHE A 1 90 ? -23.379 -25.661 37.208 1.00 43.53 90 PHE A CA 1
ATOM 747 C C . PHE A 1 90 ? -21.997 -25.895 36.562 1.00 43.53 90 PHE A C 1
ATOM 749 O O . PHE A 1 90 ? -21.740 -25.352 35.489 1.00 43.53 90 PHE A O 1
ATOM 756 N N . MET A 1 91 ? -21.124 -26.727 37.146 1.00 43.91 91 MET A N 1
ATOM 757 C CA . MET A 1 91 ? -19.774 -26.987 36.609 1.00 43.91 91 MET A CA 1
ATOM 758 C C . MET A 1 91 ? -19.742 -28.091 35.545 1.00 43.91 91 MET A C 1
ATOM 760 O O . MET A 1 91 ? -18.942 -28.029 34.612 1.00 43.91 91 MET A O 1
ATOM 764 N N . ALA A 1 92 ? -20.677 -29.047 35.594 1.00 40.94 92 ALA A N 1
ATOM 765 C CA . ALA A 1 92 ? -20.837 -30.043 34.529 1.00 40.94 92 ALA A CA 1
ATOM 766 C C . ALA A 1 92 ? -21.187 -29.397 33.167 1.00 40.94 92 ALA A C 1
ATOM 768 O O . ALA A 1 92 ? -20.832 -29.932 32.114 1.00 40.94 92 ALA A O 1
ATOM 769 N N . ILE A 1 93 ? -21.835 -28.223 33.197 1.00 43.09 93 ILE A N 1
ATOM 770 C CA . ILE A 1 93 ? -22.293 -27.464 32.023 1.00 43.09 93 ILE A CA 1
ATOM 771 C C . ILE A 1 93 ? -21.206 -26.522 31.478 1.00 43.09 93 ILE A C 1
ATOM 773 O O . ILE A 1 93 ? -21.087 -26.391 30.263 1.00 43.09 93 ILE A O 1
ATOM 777 N N . ILE A 1 94 ? -20.363 -25.921 32.330 1.00 44.00 94 ILE A N 1
ATOM 778 C CA . ILE A 1 94 ? -19.254 -25.045 31.887 1.00 44.00 94 ILE A CA 1
ATOM 779 C C . ILE A 1 94 ? -18.228 -25.814 31.030 1.00 44.00 94 ILE A C 1
ATOM 781 O O . ILE A 1 94 ? -17.595 -25.234 30.151 1.00 44.00 94 ILE A O 1
ATOM 785 N N . LEU A 1 95 ? -18.135 -27.135 31.204 1.00 44.47 95 LEU A N 1
ATOM 786 C CA . LEU A 1 95 ? -17.231 -28.015 30.457 1.00 44.47 95 LEU A CA 1
ATOM 787 C C . LEU A 1 95 ? -17.913 -28.803 29.313 1.00 44.47 95 LEU A C 1
ATOM 789 O O . LEU A 1 95 ? -17.328 -29.767 28.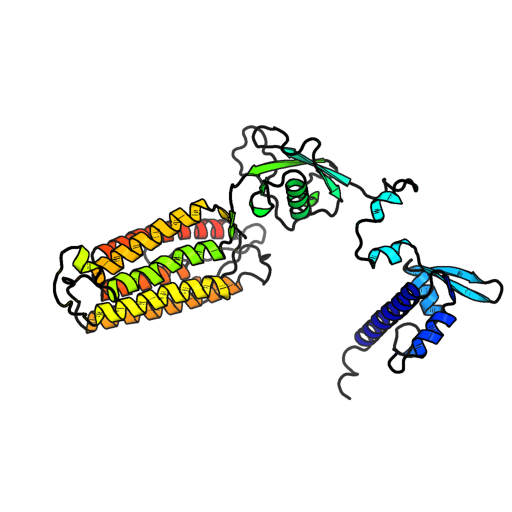817 1.00 44.47 95 LEU A O 1
ATOM 793 N N . SER A 1 96 ? -19.147 -28.478 28.905 1.00 40.72 96 SER A N 1
ATOM 794 C CA . SER A 1 96 ? -19.833 -29.130 27.772 1.00 40.72 96 SER A CA 1
ATOM 795 C C . SER A 1 96 ? -20.230 -28.102 26.714 1.00 40.72 96 SER A C 1
ATOM 797 O O . SER A 1 96 ? -21.024 -27.196 26.949 1.00 40.72 96 SER A O 1
ATOM 799 N N . ASN A 1 97 ? -19.665 -28.254 25.519 1.00 40.25 97 ASN A N 1
ATOM 800 C CA . ASN A 1 97 ? -19.674 -27.284 24.426 1.00 40.25 97 ASN A CA 1
ATOM 801 C C . ASN A 1 97 ? -21.017 -27.208 23.657 1.00 40.25 97 ASN A C 1
ATOM 803 O O . ASN A 1 97 ? -21.028 -27.075 22.434 1.00 40.25 97 ASN A O 1
ATOM 807 N N . SER A 1 98 ? -22.165 -27.317 24.335 1.00 40.34 98 SER A N 1
ATOM 808 C CA . SER A 1 98 ? -23.486 -27.307 23.686 1.00 40.34 98 SER A CA 1
ATOM 809 C C . SER A 1 98 ? -24.376 -26.167 24.201 1.00 40.34 98 SER A C 1
ATOM 811 O O . SER A 1 98 ? -25.011 -26.234 25.248 1.00 40.34 98 SER A O 1
ATOM 813 N N . GLN A 1 99 ? -24.447 -25.081 23.424 1.00 42.94 99 GLN A N 1
ATOM 814 C CA . GLN A 1 99 ? -25.248 -23.887 23.745 1.00 42.94 99 GLN A CA 1
ATOM 815 C C . GLN A 1 99 ? -26.775 -24.082 23.595 1.00 42.94 99 GLN A C 1
ATOM 817 O O . GLN A 1 99 ? -27.533 -23.160 23.886 1.00 42.94 99 GLN A O 1
ATOM 822 N N . GLY A 1 100 ? -27.244 -25.247 23.133 1.00 38.62 100 GLY A N 1
ATOM 823 C CA . GLY A 1 100 ? -28.652 -25.474 22.770 1.00 38.62 100 GLY A CA 1
ATOM 824 C C . GLY A 1 100 ? -29.579 -25.875 23.923 1.00 38.62 100 GLY A C 1
ATOM 825 O O . GLY A 1 100 ? -30.733 -25.460 23.946 1.00 38.62 100 GLY A O 1
ATOM 826 N N . LEU A 1 101 ? -29.087 -26.631 24.909 1.00 37.12 101 LEU A N 1
ATOM 827 C CA . LEU A 1 101 ? -29.915 -27.172 26.004 1.00 37.12 101 LEU A CA 1
ATOM 828 C C . LEU A 1 101 ? -30.169 -26.175 27.149 1.00 37.12 101 LEU A C 1
ATOM 830 O O . LEU A 1 101 ? -31.026 -26.398 28.000 1.00 37.12 101 LEU A O 1
ATOM 834 N N . LEU A 1 102 ? -29.474 -25.036 27.131 1.00 38.78 102 LEU A N 1
ATOM 835 C CA . LEU A 1 102 ? -29.572 -23.970 28.130 1.00 38.78 102 LEU A CA 1
ATOM 836 C C . LEU A 1 102 ? -30.913 -23.214 28.097 1.00 38.78 102 LEU A C 1
ATOM 838 O O . LEU A 1 102 ? -31.248 -22.538 29.061 1.00 38.78 102 LEU A O 1
ATOM 842 N N . PHE A 1 103 ? -31.679 -23.284 27.006 1.00 35.59 103 PHE A N 1
ATOM 843 C CA . PHE A 1 103 ? -32.875 -22.446 26.853 1.00 35.59 103 PHE A CA 1
ATOM 844 C C . PHE A 1 103 ? -34.155 -23.065 27.430 1.00 35.59 103 PHE A C 1
ATOM 846 O O . PHE A 1 103 ? -35.052 -22.325 27.817 1.00 35.59 103 PHE A O 1
ATOM 853 N N . LEU A 1 104 ? -34.236 -24.397 27.518 1.00 35.31 104 LEU A N 1
ATOM 854 C CA . LEU A 1 104 ? -35.456 -25.084 27.963 1.00 35.31 104 LEU A CA 1
ATOM 855 C C . LEU A 1 104 ? -35.533 -25.227 29.492 1.00 35.31 104 LEU A C 1
ATOM 857 O O . LEU A 1 104 ? -36.602 -25.054 30.058 1.00 35.31 104 LEU A O 1
ATOM 861 N N . SER A 1 105 ? -34.407 -25.434 30.183 1.00 39.12 105 SER A N 1
ATOM 862 C CA . SER A 1 105 ? -34.411 -25.659 31.642 1.00 39.12 105 SER A CA 1
ATOM 863 C C . SER A 1 105 ? -34.445 -24.365 32.478 1.00 39.12 105 SER A C 1
ATOM 865 O O . SER A 1 105 ? -34.972 -24.353 33.588 1.00 39.12 105 SER A O 1
ATOM 867 N N . PHE A 1 106 ? -33.945 -23.240 31.951 1.00 34.97 106 PHE A N 1
ATOM 868 C CA . PHE A 1 106 ? -33.938 -21.960 32.681 1.00 34.97 106 PHE A CA 1
ATOM 869 C C . PHE A 1 106 ? -35.312 -21.272 32.757 1.00 34.97 106 PHE A C 1
ATOM 871 O O . PHE A 1 106 ? -35.503 -20.412 33.617 1.00 34.97 106 PHE A O 1
ATOM 878 N N . GLY A 1 107 ? -36.260 -21.648 31.891 1.00 36.56 107 GLY A N 1
ATOM 879 C CA . GLY A 1 107 ? -37.647 -21.179 31.969 1.00 36.56 107 GLY A CA 1
ATOM 880 C C . GLY A 1 107 ? -38.409 -21.756 33.166 1.00 36.56 107 GLY A C 1
ATOM 881 O O . GLY A 1 107 ? -39.253 -21.070 33.728 1.00 36.56 107 GLY A O 1
ATOM 882 N N . GLU A 1 108 ? -38.064 -22.971 33.602 1.00 38.19 108 GLU A N 1
ATOM 883 C CA . GLU A 1 108 ? -38.775 -23.685 34.674 1.00 38.19 108 GLU A CA 1
ATOM 884 C C . GLU A 1 108 ? -38.270 -23.344 36.086 1.00 38.19 108 GLU A C 1
ATOM 886 O O . GLU A 1 108 ? -39.013 -23.475 37.053 1.00 38.19 108 GLU A O 1
ATOM 891 N N . LEU A 1 109 ? -37.027 -22.867 36.226 1.00 39.44 109 LEU A N 1
ATOM 892 C CA . LEU A 1 109 ? -36.403 -22.576 37.528 1.00 39.44 109 LEU A CA 1
ATOM 893 C C . LEU A 1 109 ? -36.470 -21.105 37.957 1.00 39.44 109 LEU A C 1
ATOM 895 O O . LEU A 1 109 ? -35.951 -20.768 39.018 1.00 39.44 109 LEU A O 1
ATOM 899 N N . GLY A 1 110 ? -37.063 -20.224 37.145 1.00 33.62 110 GLY A N 1
ATOM 900 C CA . GLY A 1 110 ? -37.245 -18.819 37.511 1.00 33.62 110 GLY A CA 1
ATOM 901 C C . GLY A 1 110 ? -35.943 -18.121 37.921 1.00 33.62 110 GLY A C 1
ATOM 902 O O . GLY A 1 110 ? -35.958 -17.381 38.881 1.00 33.62 110 GLY A O 1
ATOM 903 N N . LEU A 1 111 ? -34.815 -18.363 37.238 1.00 43.31 111 LEU A N 1
ATOM 904 C CA . LEU A 1 111 ? -33.497 -17.744 37.521 1.00 43.31 111 LEU A CA 1
ATOM 905 C C . LEU A 1 111 ? -33.074 -16.737 36.430 1.00 43.31 111 LEU A C 1
ATOM 907 O O . LEU A 1 111 ? -31.904 -16.371 36.315 1.00 43.31 111 LEU A O 1
ATOM 911 N N . SER A 1 112 ? -34.016 -16.276 35.601 1.00 42.47 112 SER A N 1
ATOM 912 C CA . SER A 1 112 ? -33.772 -15.353 34.477 1.00 42.47 112 SER A CA 1
ATOM 913 C C . SER A 1 112 ? -33.174 -13.998 34.890 1.00 42.47 112 SER A C 1
ATOM 915 O O . SER A 1 112 ? -32.597 -13.304 34.055 1.00 42.47 112 SER A O 1
ATOM 917 N N . HIS A 1 113 ? -33.277 -13.649 36.171 1.00 42.34 113 HIS A N 1
ATOM 918 C CA . HIS A 1 113 ? -32.842 -12.397 36.792 1.00 42.34 113 HIS A CA 1
ATOM 919 C C . HIS A 1 113 ? -31.387 -12.412 37.298 1.00 42.34 113 HIS A C 1
ATOM 921 O O . HIS A 1 113 ? -30.875 -11.367 37.684 1.00 42.34 113 HIS A O 1
ATOM 927 N N . LEU A 1 114 ? -30.684 -13.553 37.259 1.00 42.41 114 LEU A N 1
ATOM 928 C CA . LEU A 1 114 ? -29.270 -13.644 37.674 1.00 42.41 114 LEU A CA 1
ATOM 929 C C . LEU A 1 114 ? -28.259 -13.200 36.610 1.00 42.41 114 LEU A C 1
ATOM 931 O O . LEU A 1 114 ? -27.070 -13.090 36.899 1.00 42.41 114 LEU A O 1
ATOM 935 N N . PHE A 1 115 ? -28.708 -12.929 35.385 1.00 50.19 115 PHE A N 1
ATOM 936 C CA . PHE A 1 115 ? -27.862 -12.349 34.350 1.00 50.19 115 PHE A CA 1
ATOM 937 C C . PHE A 1 115 ? -28.393 -10.968 34.009 1.00 50.19 115 PHE A C 1
ATOM 939 O O . PHE A 1 115 ? -29.354 -10.843 33.253 1.00 50.19 115 PHE A O 1
ATOM 946 N N . SER A 1 116 ? -27.748 -9.940 34.560 1.00 65.31 116 SER A N 1
ATOM 947 C CA . SER A 1 116 ? -27.953 -8.570 34.103 1.00 65.31 116 SER A CA 1
ATOM 948 C C . SER A 1 116 ? -27.702 -8.513 32.589 1.00 65.31 116 SER A C 1
ATOM 950 O O . SER A 1 116 ? -26.697 -9.027 32.070 1.00 65.31 116 SER A O 1
ATOM 952 N N . LYS A 1 117 ? -28.707 -8.010 31.872 1.00 74.94 117 LYS A N 1
ATOM 953 C CA . LYS A 1 117 ? -28.722 -7.882 30.418 1.00 74.94 117 LYS A CA 1
ATOM 954 C C . LYS A 1 117 ? -28.735 -6.406 30.080 1.00 74.94 117 LYS A C 1
ATOM 956 O O . LYS A 1 117 ? -29.581 -5.665 30.566 1.00 74.94 117 LYS A O 1
ATOM 961 N N . MET A 1 118 ? -27.882 -6.031 29.142 1.00 84.31 118 MET A N 1
ATOM 962 C CA . MET A 1 118 ? -27.899 -4.714 28.538 1.00 84.31 118 MET A CA 1
ATOM 963 C C . MET A 1 118 ? -28.770 -4.737 27.288 1.00 84.31 118 MET A C 1
ATOM 965 O O . MET A 1 118 ? -28.624 -5.609 26.419 1.00 84.31 118 MET A O 1
ATOM 969 N N . LYS A 1 119 ? -29.640 -3.740 27.152 1.00 87.38 119 LYS A N 1
ATOM 970 C CA . LYS A 1 119 ? -30.387 -3.511 25.919 1.00 87.38 119 LYS A CA 1
ATOM 971 C C . LYS A 1 119 ? -29.655 -2.479 25.071 1.00 87.38 119 LYS A C 1
ATOM 973 O O . LYS A 1 119 ? -29.423 -1.344 25.475 1.00 87.38 119 LYS A O 1
ATOM 978 N N . VAL A 1 120 ? -29.297 -2.877 23.856 1.00 89.19 120 VAL A N 1
ATOM 979 C CA . VAL A 1 120 ? -28.597 -2.017 22.904 1.00 89.19 120 VAL A CA 1
ATOM 980 C C . VAL A 1 120 ? -29.534 -1.612 21.774 1.00 89.19 120 VAL A C 1
ATOM 982 O O . VAL A 1 120 ? -29.923 -2.434 20.940 1.00 89.19 120 VAL A O 1
ATOM 985 N N . THR A 1 121 ? -29.873 -0.330 21.710 1.00 90.56 121 THR A N 1
ATOM 986 C CA . THR A 1 121 ? -30.680 0.242 20.631 1.00 90.56 121 THR A CA 1
ATOM 987 C C . THR A 1 121 ? -29.775 0.601 19.457 1.00 90.56 121 THR A C 1
ATOM 989 O O . THR A 1 121 ? -28.840 1.388 19.593 1.00 90.56 121 THR A O 1
ATOM 992 N N . VAL A 1 122 ? -30.047 0.026 18.283 1.00 91.31 122 VAL A N 1
ATOM 993 C CA . VAL A 1 122 ? -29.251 0.244 17.066 1.00 91.31 122 VAL A CA 1
ATOM 994 C C . VAL A 1 122 ? -30.042 1.111 16.094 1.00 91.31 122 VAL A C 1
ATOM 996 O O . VAL A 1 122 ? -30.976 0.636 15.442 1.00 91.31 122 VAL A O 1
ATOM 999 N N . VAL A 1 123 ? -29.646 2.374 15.965 1.00 91.62 123 VAL A N 1
ATOM 1000 C CA . VAL A 1 123 ? -30.313 3.362 15.105 1.00 91.62 123 VAL A CA 1
ATOM 1001 C C . VAL A 1 123 ? -29.456 3.729 13.904 1.00 91.62 123 VAL A C 1
ATOM 1003 O O . VAL A 1 123 ? -28.233 3.660 13.933 1.00 91.62 123 VAL A O 1
ATOM 1006 N N . SER A 1 124 ? -30.086 4.131 12.811 1.00 88.88 124 SER A N 1
ATOM 1007 C CA . SER A 1 124 ? -29.411 4.758 11.678 1.00 88.88 124 SER A CA 1
ATOM 1008 C C . SER A 1 124 ? -29.107 6.230 11.978 1.00 88.88 124 SER A C 1
ATOM 1010 O O . SER A 1 124 ? -29.547 6.784 12.983 1.00 88.88 124 SER A O 1
ATOM 1012 N N . ARG A 1 125 ? -28.388 6.907 11.075 1.00 83.19 125 ARG A N 1
ATOM 1013 C CA . ARG A 1 125 ? -28.115 8.352 11.202 1.00 83.19 125 ARG A CA 1
ATOM 1014 C C . ARG A 1 125 ? -29.370 9.225 11.225 1.00 83.19 125 ARG A C 1
ATOM 1016 O O . ARG A 1 125 ? -29.311 10.312 11.777 1.00 83.19 125 ARG A O 1
ATOM 1023 N N . SER A 1 126 ? -30.468 8.769 10.625 1.00 82.19 126 SER A N 1
ATOM 1024 C CA . SER A 1 126 ? -31.756 9.469 10.646 1.00 82.19 126 SER A CA 1
ATOM 1025 C C . SER A 1 126 ? -32.620 9.088 11.854 1.00 82.19 126 SER A C 1
ATOM 1027 O O . SER A 1 126 ? -33.800 9.411 11.880 1.00 82.19 126 SER A O 1
ATOM 1029 N N . GLY A 1 127 ? -32.075 8.345 12.825 1.00 79.88 127 GLY A N 1
ATOM 1030 C CA . GLY A 1 127 ? -32.803 7.884 14.010 1.00 79.88 127 GLY A CA 1
ATOM 1031 C C . GLY A 1 127 ? -33.660 6.635 13.787 1.00 79.88 127 GLY A C 1
ATOM 1032 O O . GLY A 1 127 ? -34.130 6.042 14.750 1.00 79.88 127 GLY A O 1
ATOM 1033 N N . ARG A 1 128 ? -33.822 6.161 12.542 1.00 86.44 128 ARG A N 1
ATOM 1034 C CA . ARG A 1 128 ? -34.592 4.938 12.253 1.00 86.44 128 ARG A CA 1
ATOM 1035 C C . ARG A 1 128 ? -33.924 3.707 12.861 1.00 86.44 128 ARG A C 1
ATOM 1037 O O . ARG A 1 128 ? -32.745 3.479 12.588 1.00 86.44 128 ARG A O 1
ATOM 1044 N N . GLU A 1 129 ? -34.678 2.882 13.584 1.00 88.00 129 GLU A N 1
ATOM 1045 C CA . GLU A 1 129 ? -34.192 1.600 14.102 1.00 88.00 129 GLU A CA 1
ATOM 1046 C C . GLU A 1 129 ? -33.741 0.672 12.966 1.00 88.00 129 GLU A C 1
ATOM 1048 O O . GLU A 1 129 ? -34.497 0.362 12.041 1.00 88.00 129 GLU A O 1
ATOM 1053 N N . VAL A 1 130 ? -32.492 0.213 13.039 1.00 85.75 130 VAL A N 1
ATOM 1054 C CA . VAL A 1 130 ? -31.933 -0.784 12.110 1.00 85.75 130 VAL A CA 1
ATOM 1055 C C . VAL A 1 130 ? -32.339 -2.191 12.536 1.00 85.75 130 VAL A C 1
ATOM 1057 O O . VAL A 1 130 ? -32.487 -3.081 11.699 1.00 85.75 130 VAL A O 1
ATOM 1060 N N . ILE A 1 131 ? -32.543 -2.381 13.840 1.00 86.25 131 ILE A N 1
ATOM 1061 C CA . ILE A 1 131 ? -33.042 -3.610 14.441 1.00 86.25 131 ILE A CA 1
ATOM 1062 C C . ILE A 1 131 ? -34.243 -3.256 15.299 1.00 86.25 131 ILE A C 1
ATOM 1064 O O . ILE A 1 131 ? -34.077 -2.619 16.338 1.00 86.25 131 ILE A O 1
ATOM 1068 N N . LYS A 1 132 ? -35.425 -3.720 14.883 1.00 82.19 132 LYS A N 1
ATOM 1069 C CA . LYS A 1 132 ? -36.656 -3.547 15.659 1.00 82.19 132 LYS A CA 1
ATOM 1070 C C . LYS A 1 132 ? -36.470 -4.112 17.069 1.00 82.19 132 LYS A C 1
ATOM 1072 O O . LYS A 1 132 ? -36.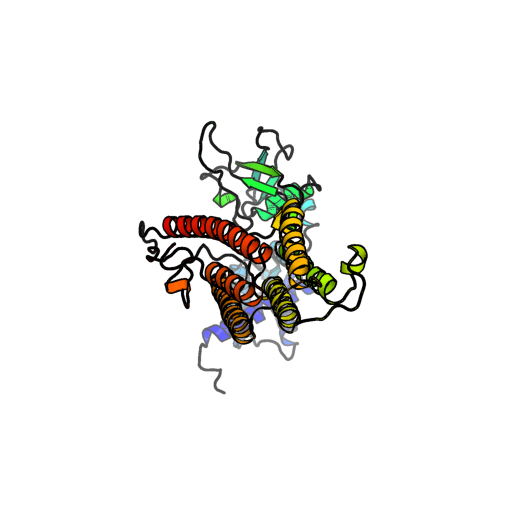065 -5.270 17.215 1.00 82.19 132 LYS A O 1
ATOM 1077 N N . GLY A 1 133 ? -36.733 -3.283 18.078 1.00 79.00 133 GLY A N 1
ATOM 1078 C CA . GLY A 1 133 ? -36.643 -3.658 19.494 1.00 79.00 133 GLY A CA 1
ATOM 1079 C C . GLY A 1 133 ? -35.221 -3.763 20.064 1.00 79.00 133 GLY A C 1
ATOM 1080 O O . GLY A 1 133 ? -35.065 -4.168 21.215 1.00 79.00 133 GLY A O 1
ATOM 1081 N N . GLY A 1 134 ? -34.186 -3.401 19.296 1.00 84.19 134 GLY A N 1
ATOM 1082 C CA . GLY A 1 134 ? -32.790 -3.457 19.742 1.00 84.19 134 GLY A CA 1
ATOM 1083 C C . GLY A 1 134 ? -32.250 -4.879 19.946 1.00 84.19 134 GLY A C 1
ATOM 1084 O O . GLY A 1 134 ? -32.880 -5.873 19.575 1.00 84.19 134 GLY A O 1
ATOM 1085 N N . ALA A 1 135 ? -31.046 -4.984 20.503 1.00 86.12 135 ALA A N 1
ATOM 1086 C CA . ALA A 1 135 ? -30.383 -6.242 20.829 1.00 86.12 135 ALA A CA 1
ATOM 1087 C C . ALA A 1 135 ? -30.186 -6.363 22.344 1.00 86.12 135 ALA A C 1
ATOM 1089 O O . ALA A 1 135 ? -29.524 -5.525 22.945 1.00 86.12 135 ALA A O 1
ATOM 1090 N N . GLU A 1 136 ? -30.725 -7.420 22.947 1.00 87.88 136 GLU A N 1
ATOM 1091 C CA . GLU A 1 136 ? -30.406 -7.791 24.327 1.00 87.88 136 GLU A CA 1
ATOM 1092 C C . GLU A 1 136 ? -29.125 -8.617 24.347 1.00 87.88 136 GLU A C 1
ATOM 1094 O O . GLU A 1 136 ? -29.037 -9.668 23.701 1.00 87.88 136 GLU A O 1
ATOM 1099 N N . LEU A 1 137 ? -28.126 -8.134 25.074 1.00 86.19 137 LEU A N 1
ATOM 1100 C CA . LEU A 1 137 ? -26.815 -8.756 25.181 1.00 86.19 137 LEU A CA 1
ATOM 1101 C C . LEU A 1 137 ? -26.427 -8.902 26.651 1.00 86.19 137 LEU A C 1
ATOM 1103 O O . LEU A 1 137 ? -26.917 -8.189 27.522 1.00 86.19 137 LEU A O 1
ATOM 1107 N N . ARG A 1 138 ? -25.539 -9.858 26.929 1.00 83.50 138 ARG A N 1
ATOM 1108 C CA . ARG A 1 138 ? -24.958 -10.014 28.266 1.00 83.50 138 ARG A CA 1
ATOM 1109 C C . ARG A 1 138 ? -24.077 -8.812 28.587 1.00 83.50 138 ARG A C 1
ATOM 1111 O O . ARG A 1 138 ? -23.450 -8.249 27.698 1.00 83.50 138 ARG A O 1
ATOM 1118 N N . ASP A 1 139 ? -23.920 -8.524 29.865 1.00 81.06 139 ASP A N 1
ATOM 1119 C CA . ASP A 1 139 ? -23.027 -7.477 30.365 1.00 81.06 139 ASP A CA 1
ATOM 1120 C C . ASP A 1 139 ? -21.549 -7.641 29.987 1.00 81.06 139 ASP A C 1
ATOM 1122 O O . ASP A 1 139 ? -20.798 -6.672 29.901 1.00 81.06 139 ASP A O 1
ATOM 1126 N N . SER A 1 140 ? -21.113 -8.875 29.744 1.00 82.12 140 SER A N 1
ATOM 1127 C CA . SER A 1 140 ? -19.767 -9.181 29.259 1.00 82.12 140 SER A CA 1
ATOM 1128 C C . SER A 1 140 ? -19.627 -9.081 27.734 1.00 82.12 140 SER A C 1
ATOM 1130 O O . SER A 1 140 ? -18.552 -9.367 27.204 1.00 82.12 140 SER A O 1
ATOM 1132 N N . ALA A 1 141 ? -20.690 -8.706 27.013 1.00 86.94 141 ALA A N 1
ATOM 1133 C CA . ALA A 1 141 ? -20.691 -8.688 25.559 1.00 86.94 141 ALA A CA 1
ATOM 1134 C C . ALA A 1 141 ? -19.768 -7.607 24.993 1.00 86.94 141 ALA A C 1
ATOM 1136 O O . ALA A 1 141 ? -19.696 -6.464 25.453 1.00 86.94 141 ALA A O 1
ATOM 1137 N N . THR A 1 142 ? -19.082 -7.984 23.924 1.00 91.19 142 THR A N 1
ATOM 1138 C CA . THR A 1 142 ? -18.197 -7.097 23.178 1.00 91.19 142 THR A CA 1
ATOM 1139 C C . THR A 1 142 ? -18.918 -6.459 21.997 1.00 91.19 142 THR A C 1
ATOM 1141 O O . THR A 1 142 ? -19.984 -6.898 21.555 1.00 91.19 142 THR A O 1
ATOM 1144 N N . VAL A 1 143 ? -18.286 -5.449 21.401 1.00 89.81 143 VAL A N 1
ATOM 1145 C CA . VAL A 1 143 ? -18.748 -4.860 20.133 1.00 89.81 143 VAL A CA 1
ATOM 1146 C C . VAL A 1 143 ? -18.860 -5.919 19.025 1.00 89.81 143 VAL A C 1
ATOM 1148 O O . VAL A 1 143 ? -19.772 -5.849 18.200 1.00 89.81 143 VAL A O 1
ATOM 1151 N N . ALA A 1 144 ? -17.985 -6.929 19.015 1.00 89.12 144 ALA A N 1
ATOM 1152 C CA . ALA A 1 144 ? -18.064 -8.044 18.075 1.00 89.12 144 ALA A CA 1
ATOM 1153 C C . ALA A 1 144 ? -19.358 -8.860 18.233 1.00 89.12 144 ALA A C 1
ATOM 1155 O O . ALA A 1 144 ? -19.946 -9.284 17.235 1.00 89.12 144 ALA A O 1
ATOM 1156 N N . ASP A 1 145 ? -19.823 -9.062 19.466 1.00 91.31 145 ASP A N 1
ATOM 1157 C CA . ASP A 1 145 ? -21.050 -9.812 19.746 1.00 91.31 145 ASP A CA 1
ATOM 1158 C C . ASP A 1 145 ? -22.286 -9.039 19.284 1.00 91.31 145 ASP A C 1
ATOM 1160 O O . ASP A 1 145 ? -23.173 -9.615 18.652 1.00 91.31 145 ASP A O 1
ATOM 1164 N N . LEU A 1 146 ? -22.290 -7.715 19.470 1.00 92.38 146 LEU A N 1
ATOM 1165 C CA . LEU A 1 146 ? -23.312 -6.835 18.905 1.00 92.38 146 LEU A CA 1
ATOM 1166 C C . LEU A 1 146 ? -23.329 -6.883 17.373 1.00 92.38 146 LEU A C 1
ATOM 1168 O O . LEU A 1 146 ? -24.393 -7.032 16.774 1.00 92.38 146 LEU A O 1
ATOM 1172 N N . GLN A 1 147 ? -22.165 -6.829 16.721 1.00 92.44 147 GLN A N 1
ATOM 1173 C CA . GLN A 1 147 ? -22.091 -6.945 15.263 1.00 92.44 147 GLN A CA 1
ATOM 1174 C C . GLN A 1 147 ? -22.610 -8.299 14.758 1.00 92.44 147 GLN A C 1
ATOM 1176 O O . GLN A 1 147 ? -23.331 -8.359 13.757 1.00 92.44 147 GLN A O 1
ATOM 1181 N N . LYS A 1 148 ? -22.299 -9.397 15.458 1.00 92.31 148 LYS A N 1
ATOM 1182 C CA . LYS A 1 148 ? -22.850 -10.727 15.151 1.00 92.31 148 LYS A CA 1
ATOM 1183 C C . LYS A 1 148 ? -24.365 -10.768 15.352 1.00 92.31 148 LYS A C 1
ATOM 1185 O O . LYS A 1 148 ? -25.062 -11.317 14.501 1.00 92.31 148 LYS A O 1
ATOM 1190 N N . ALA A 1 149 ? -24.882 -10.165 16.422 1.00 91.94 149 ALA A N 1
ATOM 1191 C CA . ALA A 1 149 ? -26.319 -10.073 16.673 1.00 91.94 149 ALA A CA 1
ATOM 1192 C C . ALA A 1 149 ? -27.038 -9.293 15.559 1.00 91.94 149 ALA A C 1
ATOM 1194 O O . ALA A 1 149 ? -28.072 -9.748 15.063 1.00 91.94 149 ALA A O 1
ATOM 1195 N N . ILE A 1 150 ? -26.445 -8.185 15.094 1.00 92.19 150 ILE A N 1
ATOM 1196 C CA . ILE A 1 150 ? -26.944 -7.421 13.945 1.00 92.19 150 ILE A CA 1
ATOM 1197 C C . ILE A 1 150 ? -26.963 -8.283 12.680 1.00 92.19 150 ILE A C 1
ATOM 1199 O O . ILE A 1 150 ? -27.979 -8.344 11.990 1.00 92.19 150 ILE A O 1
ATOM 1203 N N . HIS A 1 151 ? -25.879 -9.005 12.397 1.00 93.56 151 HIS A N 1
ATOM 1204 C CA . HIS A 1 151 ? -25.798 -9.875 11.225 1.00 93.56 151 HIS A CA 1
ATOM 1205 C C . HIS A 1 151 ? -26.808 -11.032 11.270 1.00 93.56 151 HIS A C 1
ATOM 1207 O O . HIS A 1 151 ? -27.390 -11.385 10.245 1.00 93.56 151 HIS A O 1
ATOM 1213 N N . LYS A 1 152 ? -27.046 -11.610 12.456 1.00 91.69 152 LYS A N 1
ATOM 1214 C CA . LYS A 1 152 ? -28.011 -12.701 12.646 1.00 91.69 152 LYS A CA 1
ATOM 1215 C C . LYS A 1 152 ? -29.430 -12.262 12.285 1.00 91.69 152 LYS A C 1
ATOM 1217 O O . LYS A 1 152 ? -30.145 -13.033 11.652 1.00 91.69 152 LYS A O 1
ATOM 1222 N N . ARG A 1 153 ? -29.816 -11.035 12.655 1.00 90.38 153 ARG A N 1
ATOM 1223 C CA . ARG A 1 153 ? -31.129 -10.457 12.319 1.00 90.38 153 ARG A CA 1
ATOM 1224 C C . ARG A 1 153 ? -31.190 -9.926 10.886 1.00 90.38 153 ARG A C 1
ATOM 1226 O O . ARG A 1 153 ? -32.225 -10.042 10.241 1.00 90.38 153 ARG A O 1
ATOM 1233 N N . THR A 1 154 ? -30.077 -9.408 10.368 1.00 90.19 154 THR A N 1
ATOM 1234 C CA . THR A 1 154 ? -30.007 -8.812 9.031 1.00 90.19 154 THR A CA 1
ATOM 1235 C C . THR A 1 154 ? -28.783 -9.334 8.276 1.00 90.19 154 THR A C 1
ATOM 1237 O O . THR A 1 154 ? -27.712 -8.722 8.283 1.00 90.19 154 THR A O 1
ATOM 1240 N N . ARG A 1 155 ? -28.944 -10.462 7.566 1.00 88.56 155 ARG A N 1
ATOM 1241 C CA . ARG A 1 155 ? -27.839 -11.186 6.897 1.00 88.56 155 ARG A CA 1
ATOM 1242 C C . ARG A 1 155 ? -27.004 -10.329 5.938 1.00 88.56 155 ARG A C 1
ATOM 1244 O O . ARG A 1 155 ? -25.804 -10.546 5.813 1.00 88.56 155 ARG A O 1
ATOM 1251 N N . LYS A 1 156 ? -27.592 -9.298 5.327 1.00 90.75 156 LYS A N 1
ATOM 1252 C CA . LYS A 1 156 ? -26.888 -8.324 4.470 1.00 90.75 156 LYS A CA 1
ATOM 1253 C C . LYS A 1 156 ? -25.718 -7.617 5.174 1.00 90.75 156 LYS A C 1
ATOM 1255 O O . LYS A 1 156 ? -24.736 -7.255 4.521 1.00 90.75 156 LYS A O 1
ATOM 1260 N N . PHE A 1 157 ? -25.824 -7.386 6.481 1.00 91.06 157 PHE A N 1
ATOM 1261 C CA . PHE A 1 157 ? -24.865 -6.607 7.261 1.00 91.06 157 PHE A CA 1
ATOM 1262 C C . PHE A 1 157 ? -23.914 -7.532 8.019 1.00 91.06 157 PHE A C 1
ATOM 1264 O O . PHE A 1 157 ? -24.043 -7.719 9.221 1.00 91.06 157 PHE A O 1
ATOM 1271 N N . TYR A 1 158 ? -22.954 -8.142 7.327 1.00 91.19 158 TYR A N 1
ATOM 1272 C CA . TYR A 1 158 ? -21.881 -8.898 7.986 1.00 91.19 158 TYR A CA 1
ATOM 1273 C C . TYR A 1 158 ? -20.943 -7.968 8.782 1.00 91.19 158 TYR A C 1
ATOM 1275 O O . TYR A 1 158 ? -20.833 -6.793 8.429 1.00 91.19 158 TYR A O 1
ATOM 1283 N N . PRO A 1 159 ? -20.248 -8.450 9.832 1.00 90.88 159 PRO A N 1
ATOM 1284 C CA . PRO A 1 159 ? -19.560 -7.596 10.809 1.00 90.88 159 PRO A CA 1
ATOM 1285 C C . PRO A 1 159 ? -18.634 -6.513 10.237 1.00 90.88 159 PRO A C 1
ATOM 1287 O O . PRO A 1 159 ? -18.721 -5.360 10.649 1.00 90.88 159 PRO A O 1
ATOM 1290 N N . SER A 1 160 ? -17.795 -6.824 9.243 1.00 88.31 160 SER A N 1
ATOM 1291 C CA . SER A 1 160 ? -16.868 -5.840 8.659 1.00 88.31 160 SER A CA 1
ATOM 1292 C C . SER A 1 160 ? -17.559 -4.723 7.866 1.00 88.31 160 SER A C 1
ATOM 1294 O O . SER A 1 160 ? -16.997 -3.638 7.743 1.00 88.31 160 SER A O 1
ATOM 1296 N N . ARG A 1 161 ? -18.793 -4.932 7.388 1.00 92.25 161 ARG A N 1
ATOM 1297 C CA . ARG A 1 161 ? -19.623 -3.905 6.729 1.00 92.25 161 ARG A CA 1
ATOM 1298 C C . ARG A 1 161 ? -20.235 -2.906 7.717 1.00 92.25 161 ARG A C 1
ATOM 1300 O O . ARG A 1 161 ? -20.709 -1.847 7.307 1.00 92.25 161 ARG A O 1
ATOM 1307 N N . GLN A 1 162 ? -20.228 -3.226 9.009 1.00 92.25 162 GLN A N 1
ATOM 1308 C CA . GLN A 1 162 ? -20.877 -2.432 10.043 1.00 92.25 162 GLN A CA 1
ATOM 1309 C C . GLN A 1 162 ? -19.888 -1.454 10.678 1.00 92.25 162 GLN A C 1
ATOM 1311 O O . GLN A 1 162 ? -18.869 -1.858 11.241 1.00 92.25 162 GLN A O 1
ATOM 1316 N N . ARG A 1 163 ? -20.224 -0.163 10.679 1.00 91.19 163 ARG A N 1
ATOM 1317 C CA . ARG A 1 163 ? -19.558 0.828 11.527 1.00 91.19 163 ARG A CA 1
ATOM 1318 C C . ARG A 1 163 ? -20.516 1.300 12.607 1.00 91.19 163 ARG A C 1
ATOM 1320 O O . ARG A 1 163 ? -21.553 1.872 12.289 1.00 91.19 163 ARG A O 1
ATOM 1327 N N . LEU A 1 164 ? -20.124 1.087 13.858 1.00 91.75 164 LEU A N 1
ATOM 1328 C CA . LEU A 1 164 ? -20.886 1.481 15.037 1.00 91.75 164 LEU A CA 1
ATOM 1329 C C . LEU A 1 164 ? -20.207 2.675 15.707 1.00 91.75 164 LEU A C 1
ATOM 1331 O O . LEU A 1 164 ? -18.987 2.672 15.909 1.00 91.75 164 LEU A O 1
ATOM 1335 N N . THR A 1 165 ? -20.986 3.705 16.016 1.00 91.69 165 THR A N 1
ATOM 1336 C CA . THR A 1 165 ? -20.509 4.896 16.725 1.00 91.69 165 THR A CA 1
ATOM 1337 C C . THR A 1 165 ? -21.470 5.319 17.822 1.00 91.69 165 THR A C 1
ATOM 1339 O O . THR A 1 165 ? -22.660 5.026 17.734 1.00 91.69 165 THR A O 1
ATOM 1342 N N . LEU A 1 166 ? -20.976 6.056 18.814 1.00 89.88 166 LEU A N 1
ATOM 1343 C CA . LEU A 1 166 ? -21.849 6.735 19.769 1.00 89.88 166 LEU A CA 1
ATOM 1344 C C . LEU A 1 166 ? -22.647 7.858 19.081 1.00 89.88 166 LEU A C 1
ATOM 1346 O O . LEU A 1 166 ? -22.160 8.427 18.090 1.00 89.88 166 LEU A O 1
ATOM 1350 N N . PRO A 1 167 ? -23.876 8.145 19.551 1.00 85.88 167 PRO A N 1
ATOM 1351 C CA . PRO A 1 167 ? -24.649 9.284 19.082 1.00 85.88 167 PRO A CA 1
ATOM 1352 C C . PRO A 1 167 ? -23.910 10.584 19.406 1.00 85.88 167 PRO A C 1
ATOM 1354 O O . PRO A 1 167 ? -23.201 10.687 20.404 1.00 85.88 167 PRO A O 1
ATOM 1357 N N . LEU A 1 168 ? -24.058 11.570 18.528 1.00 82.75 168 LEU A N 1
ATOM 1358 C CA . LEU A 1 168 ? -23.542 12.914 18.753 1.00 82.75 168 LEU A CA 1
ATOM 1359 C C . LEU A 1 168 ? -24.688 13.828 19.188 1.00 82.75 168 LEU A C 1
ATOM 1361 O O . LEU A 1 168 ? -25.786 13.693 18.638 1.00 82.75 168 LEU A O 1
ATOM 1365 N N . PRO A 1 169 ? -24.437 14.789 20.093 1.00 77.75 169 PRO A N 1
ATOM 1366 C CA . PRO A 1 169 ? -25.391 15.848 20.376 1.00 77.75 169 PRO A CA 1
ATOM 1367 C C . PRO A 1 169 ? -25.761 16.604 19.088 1.00 77.75 169 PRO A C 1
ATOM 1369 O O . PRO A 1 169 ? -24.865 16.874 18.264 1.00 77.75 169 PRO A O 1
ATOM 1372 N N . PRO A 1 170 ? -27.045 16.966 18.898 1.00 73.69 170 PRO A N 1
ATOM 1373 C CA . PRO A 1 170 ? -27.481 17.777 17.766 1.00 73.69 170 PRO A CA 1
ATOM 1374 C C . PRO A 1 170 ? -26.644 19.061 17.660 1.00 73.69 170 PRO A C 1
ATOM 1376 O O . PRO A 1 170 ? -26.467 19.776 18.640 1.00 73.69 170 PRO A O 1
ATOM 1379 N N . GLY A 1 171 ? -26.088 19.340 16.478 1.00 70.69 171 GLY A N 1
ATOM 1380 C CA . GLY A 1 171 ? -25.285 20.548 16.225 1.00 70.69 171 GLY A CA 1
ATOM 1381 C C . GLY A 1 171 ? -23.800 20.474 16.612 1.00 70.69 171 GLY A C 1
ATOM 1382 O O . GLY A 1 171 ? -23.051 21.401 16.302 1.00 70.69 171 GLY A O 1
ATOM 1383 N N . SER A 1 172 ? -23.327 19.381 17.221 1.00 76.56 172 SER A N 1
ATOM 1384 C CA . SER A 1 172 ? -21.899 19.230 17.534 1.00 76.56 172 SER A CA 1
ATOM 1385 C C . SER A 1 172 ? -21.051 19.008 16.268 1.00 76.56 172 SER A C 1
ATOM 1387 O O . SER A 1 172 ? -21.387 18.213 15.388 1.00 76.56 172 SER A O 1
ATOM 1389 N N . LYS A 1 173 ? -19.910 19.706 16.171 1.00 72.56 173 LYS A N 1
ATOM 1390 C CA . LYS A 1 173 ? -18.917 19.532 15.084 1.00 72.56 173 LYS A CA 1
ATOM 1391 C C . LYS A 1 173 ? -17.888 18.432 15.383 1.00 72.56 173 LYS A C 1
ATOM 1393 O O . LYS A 1 173 ? -16.923 18.256 14.634 1.00 72.56 173 LYS A O 1
ATOM 1398 N N . GLU A 1 174 ? -18.057 17.714 16.489 1.00 76.75 174 GLU A N 1
ATOM 1399 C CA . GLU A 1 174 ? -17.117 16.691 16.930 1.00 76.75 174 GLU A CA 1
ATOM 1400 C C . GLU A 1 174 ? -17.221 15.410 16.099 1.00 76.75 174 GLU A C 1
ATOM 1402 O O . GLU A 1 174 ? -18.214 15.129 15.424 1.00 76.75 174 GLU A O 1
ATOM 1407 N N . ARG A 1 175 ? -16.147 14.613 16.103 1.00 76.44 175 ARG A N 1
ATOM 1408 C CA . ARG A 1 175 ? -16.149 13.327 15.401 1.00 76.44 175 ARG A CA 1
ATOM 1409 C C . ARG A 1 175 ? -16.781 12.269 16.301 1.00 76.44 175 ARG A C 1
ATOM 1411 O O . ARG A 1 175 ? -16.351 12.140 17.442 1.00 76.44 175 ARG A O 1
ATOM 1418 N N . PRO A 1 176 ? -17.702 11.448 15.774 1.00 80.31 176 PRO A N 1
ATOM 1419 C CA . PRO A 1 176 ? -18.365 10.439 16.580 1.00 80.31 176 PRO A CA 1
ATOM 1420 C C . PRO A 1 176 ? -17.356 9.381 17.032 1.00 80.31 176 PRO A C 1
ATOM 1422 O O . PRO A 1 176 ? -16.524 8.915 16.237 1.00 80.31 176 PRO A O 1
ATOM 1425 N N . VAL A 1 177 ? -17.444 8.992 18.304 1.00 85.06 177 VAL A N 1
ATOM 1426 C CA . VAL A 1 177 ? -16.592 7.956 18.895 1.00 85.06 177 VAL A CA 1
ATOM 1427 C C . VAL A 1 177 ? -16.919 6.621 18.236 1.00 85.06 177 VAL A C 1
ATOM 1429 O O . VAL A 1 177 ? -18.066 6.181 18.227 1.00 85.06 177 VAL A O 1
ATOM 1432 N N . VAL A 1 178 ? -15.910 5.982 17.642 1.00 86.12 178 VAL A N 1
ATOM 1433 C CA . VAL A 1 178 ? -16.060 4.678 16.984 1.00 86.12 178 VAL A CA 1
ATOM 1434 C C . VAL A 1 178 ? -15.881 3.567 18.009 1.00 86.12 178 VAL A C 1
ATOM 1436 O O . VAL A 1 178 ? -14.879 3.542 18.727 1.00 86.12 178 VAL A O 1
ATOM 1439 N N . LEU A 1 179 ? -16.830 2.632 18.041 1.00 86.56 179 LEU A N 1
ATOM 1440 C CA . LEU A 1 179 ? -16.772 1.473 18.924 1.00 86.56 179 LEU A CA 1
ATOM 1441 C C . LEU A 1 179 ? -15.682 0.502 18.444 1.00 86.56 179 LEU A C 1
ATOM 1443 O O . LEU A 1 179 ? -15.564 0.199 17.254 1.00 86.56 179 LEU A O 1
ATOM 1447 N N . SER A 1 180 ? -14.858 0.027 19.375 1.00 84.75 180 SER A N 1
ATOM 1448 C CA . SER A 1 180 ? -13.723 -0.854 19.102 1.00 84.75 180 SER A CA 1
ATOM 1449 C C . SER A 1 180 ? -14.151 -2.312 19.175 1.00 84.75 180 SER A C 1
ATOM 1451 O O . SER A 1 180 ? -14.680 -2.746 20.190 1.00 84.75 180 SER A O 1
ATOM 1453 N N . TYR A 1 181 ? -13.846 -3.085 18.131 1.00 83.12 181 TYR A N 1
ATOM 1454 C CA . TYR A 1 181 ? -14.292 -4.472 17.947 1.00 83.12 181 TYR A CA 1
ATOM 1455 C C . TYR A 1 181 ? -14.129 -5.379 19.182 1.00 83.12 181 TYR A C 1
ATOM 1457 O O . TYR A 1 181 ? -14.999 -6.198 19.456 1.00 83.12 181 TYR A O 1
ATOM 1465 N N . LYS A 1 182 ? -13.022 -5.236 19.926 1.00 82.50 182 LYS A N 1
ATOM 1466 C CA . LYS A 1 182 ? -12.691 -6.087 21.085 1.00 82.50 182 LYS A CA 1
ATOM 1467 C C . LYS A 1 182 ? -13.089 -5.497 22.444 1.00 82.50 182 LYS A C 1
ATOM 1469 O O . LYS A 1 182 ? -12.898 -6.172 23.447 1.00 82.50 182 LYS A O 1
ATOM 1474 N N . LYS A 1 183 ? -13.549 -4.244 22.501 1.00 86.00 183 LYS A N 1
ATOM 1475 C CA . LYS A 1 183 ? -13.921 -3.610 23.774 1.00 86.00 183 LYS A CA 1
ATOM 1476 C C . LYS A 1 183 ? -15.290 -4.094 24.244 1.00 86.00 183 LYS A C 1
ATOM 1478 O O . LYS A 1 183 ? -16.121 -4.492 23.420 1.00 86.00 183 LYS A O 1
ATOM 1483 N N . ASN A 1 184 ? -15.497 -4.060 25.558 1.00 87.56 184 ASN A N 1
ATOM 1484 C CA . ASN A 1 184 ? -16.792 -4.355 26.152 1.00 87.56 184 ASN A CA 1
ATOM 1485 C C . ASN A 1 184 ? -17.757 -3.197 25.842 1.00 87.56 184 ASN A C 1
ATOM 1487 O O . ASN A 1 184 ? -17.338 -2.045 25.737 1.00 87.56 184 ASN A O 1
ATOM 1491 N N . LEU A 1 185 ? -19.039 -3.499 25.644 1.00 86.69 185 LEU A N 1
ATOM 1492 C CA . LEU A 1 185 ? -20.065 -2.480 25.415 1.00 86.69 185 LEU A CA 1
ATOM 1493 C C . LEU A 1 185 ? -20.274 -1.576 26.640 1.00 86.69 185 LEU A C 1
ATOM 1495 O O . LEU A 1 185 ? -20.512 -0.387 26.459 1.00 86.69 185 LEU A O 1
ATOM 1499 N N . LYS A 1 186 ? -20.088 -2.098 27.859 1.00 85.38 186 LYS A N 1
ATOM 1500 C CA . LYS A 1 186 ? -20.134 -1.335 29.115 1.00 85.38 186 LYS A CA 1
ATOM 1501 C C . LYS A 1 186 ? -19.094 -0.227 29.198 1.00 85.38 186 LYS A C 1
ATOM 1503 O O . LYS A 1 186 ? -19.384 0.802 29.791 1.00 85.38 186 LYS A O 1
ATOM 1508 N N . ASP A 1 187 ? -17.936 -0.386 28.553 1.00 84.81 187 ASP A N 1
ATOM 1509 C CA . ASP A 1 187 ? -16.906 0.667 28.493 1.00 84.81 187 ASP A CA 1
ATOM 1510 C C . ASP A 1 187 ? -17.410 1.938 27.782 1.00 84.81 187 ASP A C 1
ATOM 1512 O O . ASP A 1 187 ? -16.739 2.970 27.800 1.00 84.81 187 ASP A O 1
ATOM 1516 N N . TYR A 1 188 ? -18.546 1.839 27.085 1.00 83.81 188 TYR A N 1
ATOM 1517 C CA . TYR A 1 188 ? -19.186 2.916 26.340 1.00 83.81 188 TYR A CA 1
ATOM 1518 C C . TYR A 1 188 ? -20.498 3.400 26.968 1.00 83.81 188 TYR A C 1
ATOM 1520 O O . TYR A 1 188 ? -21.140 4.270 26.381 1.00 83.81 188 TYR A O 1
ATOM 1528 N N . CYS A 1 189 ? -20.909 2.844 28.110 1.00 80.81 189 CYS A N 1
ATOM 1529 C CA . CYS A 1 189 ? -22.065 3.331 28.851 1.00 80.81 189 CYS A CA 1
ATOM 1530 C C . CYS A 1 189 ? -21.634 4.415 29.839 1.00 80.81 189 CYS A C 1
ATOM 1532 O O . CYS A 1 189 ? -20.663 4.237 30.577 1.00 80.81 189 CYS A O 1
ATOM 1534 N N . ASP A 1 190 ? -22.398 5.503 29.901 1.00 67.62 190 ASP A N 1
ATOM 1535 C CA . ASP A 1 190 ? -22.289 6.454 31.002 1.00 67.62 190 ASP A CA 1
ATOM 1536 C C . ASP A 1 190 ? -22.859 5.776 32.260 1.00 67.62 190 ASP A C 1
ATOM 1538 O O . ASP A 1 190 ? -23.938 5.171 32.216 1.00 67.62 190 ASP A O 1
ATOM 1542 N N . GLY A 1 191 ? -22.081 5.784 33.348 1.00 56.28 191 GLY A N 1
ATOM 1543 C CA . GLY A 1 191 ? -22.279 4.947 34.537 1.00 56.28 191 GLY A CA 1
ATOM 1544 C C . GLY A 1 191 ? -23.743 4.791 34.979 1.00 56.28 191 GLY A C 1
ATOM 1545 O O . GLY A 1 191 ? -24.437 5.781 35.187 1.00 56.28 191 GLY A O 1
ATOM 1546 N N . ASN A 1 192 ? -24.161 3.528 35.157 1.00 53.88 192 ASN A N 1
ATOM 1547 C CA . ASN A 1 192 ? -25.484 3.033 35.592 1.00 53.88 192 ASN A CA 1
ATOM 1548 C C . ASN A 1 192 ? -26.643 2.987 34.576 1.00 53.88 192 ASN A C 1
ATOM 1550 O O . ASN A 1 192 ? -27.786 2.772 34.974 1.00 53.88 192 ASN A O 1
ATOM 1554 N N . SER A 1 193 ? -26.387 3.094 33.271 1.00 61.19 193 SER A N 1
ATOM 1555 C CA . SER A 1 193 ? -27.426 2.854 32.257 1.00 61.19 193 SER A CA 1
ATOM 1556 C C . SER A 1 193 ? -27.352 1.443 31.643 1.00 61.19 193 SER A C 1
ATOM 1558 O O . SER A 1 193 ? -26.411 1.106 30.924 1.00 61.19 193 SER A O 1
ATOM 1560 N N . ASP A 1 194 ? -28.396 0.629 31.859 1.00 72.00 194 ASP A N 1
ATOM 1561 C CA . ASP A 1 194 ? -28.585 -0.689 31.208 1.00 72.00 194 ASP A CA 1
ATOM 1562 C C . ASP A 1 194 ? -28.962 -0.577 29.717 1.00 72.00 194 ASP A C 1
ATOM 1564 O O . ASP A 1 194 ? -29.122 -1.578 29.011 1.00 72.00 194 ASP A O 1
ATOM 1568 N N . ASN A 1 195 ? -29.104 0.656 29.222 1.00 81.69 195 ASN A N 1
ATOM 1569 C CA . ASN A 1 195 ? -29.493 0.977 27.859 1.00 81.69 195 ASN A CA 1
ATOM 1570 C C . ASN A 1 195 ? -28.366 1.721 27.138 1.00 81.69 195 ASN A C 1
ATOM 1572 O O . ASN A 1 195 ? -28.023 2.842 27.506 1.00 81.69 195 ASN A O 1
ATOM 1576 N N . LEU A 1 196 ? -27.858 1.143 26.049 1.00 87.56 196 LEU A N 1
ATOM 1577 C CA . LEU A 1 196 ? -26.866 1.780 25.179 1.00 87.56 196 LEU A CA 1
ATOM 1578 C C . LEU A 1 196 ? -27.486 2.086 23.816 1.00 87.56 196 LEU A C 1
ATOM 1580 O O . LEU A 1 196 ? -27.989 1.191 23.140 1.00 87.56 196 LEU A O 1
ATOM 1584 N N . THR A 1 197 ? -27.399 3.335 23.360 1.00 88.50 197 THR A N 1
ATOM 1585 C CA . THR A 1 197 ? -27.786 3.689 21.986 1.00 88.50 197 THR A CA 1
ATOM 1586 C C . THR A 1 197 ? -26.550 3.769 21.101 1.00 88.50 197 THR A C 1
ATOM 1588 O O . THR A 1 197 ? -25.602 4.487 21.407 1.00 88.50 197 THR A O 1
ATOM 1591 N N . VAL A 1 198 ? -26.564 3.058 19.973 1.00 92.06 198 VAL A N 1
ATOM 1592 C CA . VAL A 1 198 ? -25.482 3.074 18.982 1.00 92.06 198 VAL A CA 1
ATOM 1593 C C . VAL A 1 198 ? -26.001 3.467 17.607 1.00 92.06 198 VAL A C 1
ATOM 1595 O O . VAL A 1 198 ? -27.052 3.015 17.150 1.00 92.06 198 VAL A O 1
ATOM 1598 N N . VAL A 1 199 ? -25.217 4.281 16.907 1.00 91.88 199 VAL A N 1
ATOM 1599 C CA . VAL A 1 199 ? -25.480 4.679 15.527 1.00 91.88 199 VAL A CA 1
ATOM 1600 C C . VAL A 1 199 ? -24.782 3.710 14.580 1.00 91.88 199 VAL A C 1
ATOM 1602 O O . VAL A 1 199 ? -23.556 3.585 14.565 1.00 91.88 199 VAL A O 1
ATOM 1605 N N . PHE A 1 200 ? -25.573 3.043 13.751 1.00 93.19 200 PHE A N 1
ATOM 1606 C CA . PHE A 1 200 ? -25.140 2.159 12.687 1.00 93.19 200 PHE A CA 1
ATOM 1607 C C . PHE A 1 200 ? -24.943 2.922 11.377 1.00 93.19 200 PHE A C 1
ATOM 1609 O O . PHE A 1 200 ? -25.806 3.674 10.910 1.00 93.19 200 PHE A O 1
ATOM 1616 N N . LYS A 1 201 ? -23.807 2.661 10.731 1.00 91.44 201 LYS A N 1
ATOM 1617 C CA . LYS A 1 201 ? -23.522 3.069 9.360 1.00 91.44 201 LYS A CA 1
ATOM 1618 C C . LYS A 1 201 ? -23.125 1.853 8.527 1.00 91.44 201 LYS A C 1
ATOM 1620 O O . LYS A 1 201 ? -22.165 1.159 8.859 1.00 91.44 201 LYS A O 1
ATOM 1625 N N . ASP A 1 202 ? -23.812 1.677 7.402 1.00 91.69 202 ASP A N 1
ATOM 1626 C CA . ASP A 1 202 ? -23.418 0.734 6.358 1.00 91.69 202 ASP A CA 1
ATOM 1627 C C . ASP A 1 202 ? -22.190 1.271 5.595 1.00 91.69 202 ASP A C 1
ATOM 1629 O O . ASP A 1 202 ? -22.220 2.376 5.047 1.00 91.69 202 ASP A O 1
ATOM 1633 N N . LEU A 1 203 ? -21.093 0.507 5.586 1.00 89.31 203 LEU A N 1
ATOM 1634 C CA . LEU A 1 203 ? -19.874 0.821 4.831 1.00 89.31 203 LEU A CA 1
ATOM 1635 C C . LEU A 1 203 ? -19.896 0.300 3.382 1.00 89.31 203 LEU A C 1
ATOM 1637 O O . LEU A 1 203 ? -18.984 0.611 2.615 1.00 89.31 203 LEU A O 1
ATOM 1641 N N . GLY A 1 204 ? -20.904 -0.489 3.006 1.00 91.94 204 GLY A N 1
ATOM 1642 C CA . GLY A 1 204 ? -20.960 -1.213 1.737 1.00 91.94 204 GLY A CA 1
ATOM 1643 C C . GLY A 1 204 ? -20.034 -2.439 1.704 1.00 91.94 204 GLY A C 1
ATOM 1644 O O . GLY A 1 204 ? -19.429 -2.786 2.722 1.00 91.94 204 GLY A O 1
ATOM 1645 N N . PRO A 1 205 ? -19.914 -3.119 0.549 1.00 92.94 205 PRO A N 1
ATOM 1646 C CA . PRO A 1 205 ? -19.039 -4.279 0.392 1.00 92.94 205 PRO A CA 1
ATOM 1647 C C . PRO A 1 205 ? -17.593 -3.980 0.807 1.00 92.94 205 PRO A C 1
ATOM 1649 O O . PRO A 1 205 ? -17.002 -2.991 0.369 1.00 92.94 205 PRO A O 1
ATOM 1652 N N . GLN A 1 206 ? -17.036 -4.834 1.662 1.00 92.88 206 GLN A N 1
ATOM 1653 C CA . GLN A 1 206 ? -15.694 -4.722 2.214 1.00 92.88 206 GLN A CA 1
ATOM 1654 C C . GLN A 1 206 ? -14.816 -5.875 1.744 1.00 92.88 206 GLN A C 1
ATOM 1656 O O . GLN A 1 206 ? -15.273 -7.006 1.602 1.00 92.88 206 GLN A O 1
ATOM 1661 N N . VAL A 1 207 ? -13.531 -5.590 1.587 1.00 92.94 207 VAL A N 1
ATOM 1662 C CA . VAL A 1 207 ? -12.495 -6.558 1.233 1.00 92.94 207 VAL A CA 1
ATOM 1663 C C . VAL A 1 207 ? -11.315 -6.421 2.191 1.00 92.94 207 VAL A C 1
ATOM 1665 O O . VAL A 1 207 ? -11.091 -5.350 2.759 1.00 92.94 207 VAL A O 1
ATOM 1668 N N . SER A 1 208 ? -10.553 -7.493 2.409 1.00 92.31 208 SER A N 1
ATOM 1669 C CA . SER A 1 208 ? -9.349 -7.416 3.241 1.00 92.31 208 SER A CA 1
ATOM 1670 C C . SER A 1 208 ? -8.305 -6.476 2.622 1.00 92.31 208 SER A C 1
ATOM 1672 O O . SER A 1 208 ? -8.157 -6.417 1.400 1.00 92.31 208 SER A O 1
ATOM 1674 N N . TYR A 1 209 ? -7.535 -5.767 3.456 1.00 89.75 209 TYR A N 1
ATOM 1675 C CA . TYR A 1 209 ? -6.428 -4.942 2.949 1.00 89.75 209 TYR A CA 1
ATOM 1676 C C . TYR A 1 209 ? -5.373 -5.766 2.202 1.00 89.75 209 TYR A C 1
ATOM 1678 O O . TYR A 1 209 ? -4.802 -5.271 1.238 1.00 89.75 209 TYR A O 1
ATOM 1686 N N . ARG A 1 210 ? -5.145 -7.023 2.609 1.00 92.62 210 ARG A N 1
ATOM 1687 C CA . ARG A 1 210 ? -4.223 -7.934 1.912 1.00 92.62 210 ARG A CA 1
ATOM 1688 C C . ARG A 1 210 ? -4.649 -8.157 0.467 1.00 92.62 210 ARG A C 1
ATOM 1690 O O . ARG A 1 210 ? -3.835 -7.997 -0.430 1.00 92.62 210 ARG A O 1
ATOM 1697 N N . THR A 1 211 ? -5.925 -8.468 0.249 1.00 93.88 211 THR A N 1
ATOM 1698 C CA . THR A 1 211 ? -6.484 -8.661 -1.094 1.00 93.88 211 THR A CA 1
ATOM 1699 C C . THR A 1 211 ? -6.414 -7.375 -1.914 1.00 93.88 211 THR A C 1
ATOM 1701 O O . THR A 1 211 ? -6.007 -7.424 -3.066 1.00 93.88 211 THR A O 1
ATOM 1704 N N . LEU A 1 212 ? -6.756 -6.223 -1.320 1.00 94.69 212 LEU A N 1
ATOM 1705 C CA . LEU A 1 212 ? -6.679 -4.931 -2.010 1.00 94.69 212 LEU A CA 1
ATOM 1706 C C . LEU A 1 212 ? -5.263 -4.660 -2.530 1.00 94.69 212 LEU A C 1
ATOM 1708 O O . LEU A 1 212 ? -5.100 -4.400 -3.717 1.00 94.69 212 LEU A O 1
ATOM 1712 N N . PHE A 1 213 ? -4.253 -4.754 -1.660 1.00 95.06 213 PHE A N 1
ATOM 1713 C CA . PHE A 1 213 ? -2.863 -4.508 -2.045 1.00 95.06 213 PHE A CA 1
ATOM 1714 C C . PHE A 1 213 ? -2.328 -5.566 -3.012 1.00 95.06 213 PHE A C 1
ATOM 1716 O O . PHE A 1 213 ? -1.583 -5.233 -3.925 1.00 95.06 213 PHE A O 1
ATOM 1723 N N . PHE A 1 214 ? -2.734 -6.828 -2.863 1.00 97.00 214 PHE A N 1
ATOM 1724 C CA . PHE A 1 214 ? -2.387 -7.866 -3.827 1.00 97.00 214 PHE A CA 1
ATOM 1725 C C . PHE A 1 214 ? -2.891 -7.521 -5.236 1.00 97.00 214 PHE A C 1
ATOM 1727 O O . PHE A 1 214 ? -2.088 -7.474 -6.159 1.00 97.00 214 PHE A O 1
ATOM 1734 N N . CYS A 1 215 ? -4.184 -7.216 -5.401 1.00 97.19 215 CYS A N 1
ATOM 1735 C CA . CYS A 1 215 ? -4.748 -6.851 -6.705 1.00 97.19 215 CYS A CA 1
ATOM 1736 C C . CYS A 1 215 ? -4.113 -5.572 -7.277 1.00 97.19 215 CYS A C 1
ATOM 1738 O O . CYS A 1 215 ? -3.818 -5.501 -8.468 1.00 97.19 215 CYS A O 1
ATOM 1740 N N . GLU A 1 216 ? -3.866 -4.578 -6.421 1.00 96.38 216 GLU A N 1
ATOM 1741 C CA . GLU A 1 216 ? -3.199 -3.325 -6.784 1.00 96.38 216 GLU A CA 1
ATOM 1742 C C . GLU A 1 216 ? -1.811 -3.568 -7.399 1.00 96.38 216 GLU A C 1
ATOM 1744 O O . GLU A 1 216 ? -1.512 -3.024 -8.461 1.00 96.38 216 GLU A O 1
ATOM 1749 N N . TYR A 1 217 ? -0.987 -4.411 -6.767 1.00 98.12 217 TYR A N 1
ATOM 1750 C CA . TYR A 1 217 ? 0.392 -4.680 -7.190 1.00 98.12 217 TYR A CA 1
ATOM 1751 C C . TYR A 1 217 ? 0.522 -5.767 -8.262 1.00 98.12 217 TYR A C 1
ATOM 1753 O O . TYR A 1 217 ? 1.511 -5.776 -8.994 1.00 98.12 217 TYR A O 1
ATOM 1761 N N . LEU A 1 218 ? -0.459 -6.666 -8.379 1.00 97.81 218 LEU A N 1
ATOM 1762 C CA . LEU A 1 218 ? -0.445 -7.742 -9.371 1.00 97.81 218 LEU A CA 1
ATOM 1763 C C . LEU A 1 218 ? -0.455 -7.199 -10.804 1.00 97.81 218 LEU A C 1
ATOM 1765 O O . LEU A 1 218 ? 0.263 -7.715 -11.653 1.00 97.81 218 LEU A O 1
ATOM 1769 N N . GLY A 1 219 ? -1.226 -6.141 -11.070 1.00 97.06 219 GLY A N 1
ATOM 1770 C CA . GLY A 1 219 ? -1.310 -5.547 -12.405 1.00 97.06 219 GLY A CA 1
ATOM 1771 C C . GLY A 1 219 ? 0.038 -5.091 -12.940 1.00 97.06 219 GLY A C 1
ATOM 1772 O O . GLY A 1 219 ? 0.478 -5.634 -13.943 1.00 97.06 219 GLY A O 1
ATOM 1773 N N . PRO A 1 220 ? 0.739 -4.148 -12.287 1.00 97.19 220 PRO A N 1
ATOM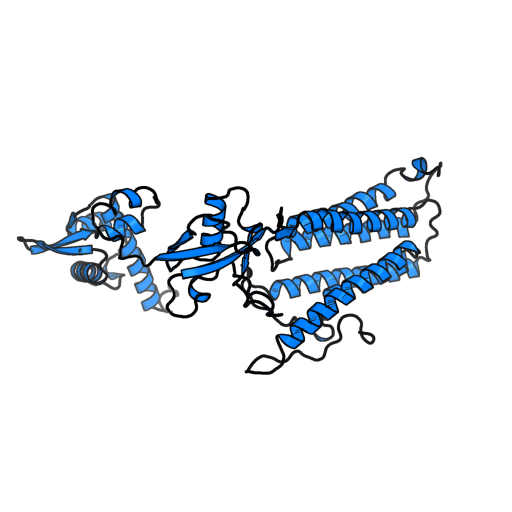 1774 C CA . PRO A 1 220 ? 2.055 -3.707 -12.739 1.00 97.19 220 PRO A CA 1
ATOM 1775 C C . PRO A 1 220 ? 3.086 -4.834 -12.860 1.00 97.19 220 PRO A C 1
ATOM 1777 O O . PRO A 1 220 ? 3.945 -4.753 -13.734 1.00 97.19 220 PRO A O 1
ATOM 1780 N N . LEU A 1 221 ? 3.001 -5.870 -12.014 1.00 98.12 221 LEU A N 1
ATOM 1781 C CA . LEU A 1 221 ? 3.874 -7.044 -12.091 1.00 98.12 221 LEU A CA 1
ATOM 1782 C C . LEU A 1 221 ? 3.631 -7.870 -13.362 1.00 98.12 221 LEU A C 1
ATOM 1784 O O . LEU A 1 221 ? 4.585 -8.382 -13.932 1.00 98.12 221 LEU A O 1
ATOM 1788 N N . VAL A 1 222 ? 2.376 -8.005 -13.797 1.00 97.94 222 VAL A N 1
ATOM 1789 C CA . VAL A 1 222 ? 1.999 -8.803 -14.976 1.00 97.94 222 VAL A CA 1
ATOM 1790 C C . VAL A 1 222 ? 2.056 -7.978 -16.261 1.00 97.94 222 VAL A C 1
ATOM 1792 O O . VAL A 1 222 ? 2.576 -8.438 -17.272 1.00 97.94 222 VAL A O 1
ATOM 1795 N N . LEU A 1 223 ? 1.549 -6.746 -16.232 1.00 97.88 223 LEU A N 1
ATOM 1796 C CA . LEU A 1 223 ? 1.410 -5.887 -17.407 1.00 97.88 223 LEU A CA 1
ATOM 1797 C C . LEU A 1 223 ? 2.759 -5.402 -17.932 1.00 97.88 223 LEU A C 1
ATOM 1799 O O . LEU A 1 223 ? 2.924 -5.304 -19.141 1.00 97.88 223 LEU A O 1
ATOM 1803 N N . TYR A 1 224 ? 3.743 -5.131 -17.069 1.00 98.25 224 TYR A N 1
ATOM 1804 C CA . TYR A 1 224 ? 5.052 -4.675 -17.544 1.00 98.25 224 TYR A CA 1
ATOM 1805 C C . TYR A 1 224 ? 5.754 -5.733 -18.424 1.00 98.25 224 TYR A C 1
ATOM 1807 O O . TYR A 1 224 ? 6.130 -5.395 -19.550 1.00 98.25 224 TYR A O 1
ATOM 1815 N N . PRO A 1 225 ? 5.873 -7.015 -18.004 1.00 98.19 225 PRO A N 1
ATOM 1816 C CA . PRO A 1 225 ? 6.344 -8.092 -18.874 1.00 98.19 225 PRO A CA 1
ATOM 1817 C C . PRO A 1 225 ? 5.571 -8.238 -20.186 1.00 98.19 225 PRO A C 1
ATOM 1819 O O . PRO A 1 225 ? 6.171 -8.654 -21.171 1.00 98.19 225 PRO A O 1
ATOM 1822 N N . VAL A 1 226 ? 4.279 -7.888 -20.238 1.00 97.44 226 VAL A N 1
ATOM 1823 C CA . VAL A 1 226 ? 3.505 -7.948 -21.491 1.00 97.44 226 VAL A CA 1
ATOM 1824 C C . VAL A 1 226 ? 4.096 -7.005 -22.544 1.00 97.44 226 VAL A C 1
ATOM 1826 O O . VAL A 1 226 ? 4.347 -7.439 -23.663 1.00 97.44 226 VAL A O 1
ATOM 1829 N N . PHE A 1 227 ? 4.419 -5.759 -22.184 1.00 96.69 227 PHE A N 1
ATOM 1830 C CA . PHE A 1 227 ? 5.085 -4.823 -23.106 1.00 96.69 227 PHE A CA 1
ATOM 1831 C C . PHE A 1 227 ? 6.521 -5.245 -23.453 1.00 96.69 227 PHE A C 1
ATOM 1833 O O . PHE A 1 227 ? 7.014 -4.938 -24.539 1.00 96.69 227 PHE A O 1
ATOM 1840 N N . TYR A 1 228 ? 7.207 -5.951 -22.550 1.00 96.94 228 TYR A N 1
ATOM 1841 C CA . TYR A 1 228 ? 8.567 -6.420 -22.803 1.00 96.94 228 TYR A CA 1
ATOM 1842 C C . TYR A 1 228 ? 8.611 -7.684 -23.672 1.00 96.94 228 TYR A C 1
ATOM 1844 O O . TYR A 1 228 ? 9.397 -7.725 -24.602 1.00 96.94 228 TYR A O 1
ATOM 1852 N N . TYR A 1 229 ? 7.817 -8.722 -23.423 1.00 95.62 229 TYR A N 1
ATOM 1853 C CA . TYR A 1 229 ? 7.962 -10.005 -24.131 1.00 95.62 229 TYR A CA 1
ATOM 1854 C C . TYR A 1 229 ? 7.058 -10.155 -25.353 1.00 95.62 229 TYR A C 1
ATOM 1856 O O . TYR A 1 229 ? 7.425 -10.869 -26.282 1.00 95.62 229 TYR A O 1
ATOM 1864 N N . PHE A 1 230 ? 5.889 -9.514 -25.367 1.00 94.12 230 PHE A N 1
ATOM 1865 C CA . PHE A 1 230 ? 4.912 -9.703 -26.437 1.00 94.12 230 PHE A CA 1
ATOM 1866 C C . PHE A 1 230 ? 5.017 -8.597 -27.496 1.00 94.12 230 PHE A C 1
ATOM 1868 O O . PHE A 1 230 ? 5.412 -7.471 -27.173 1.00 94.12 230 PHE A O 1
ATOM 1875 N N . PRO A 1 231 ? 4.617 -8.872 -28.753 1.00 90.38 231 PRO A N 1
ATOM 1876 C CA . PRO A 1 231 ? 4.666 -7.916 -29.863 1.00 90.38 231 PRO A CA 1
ATOM 1877 C C . PRO A 1 231 ? 3.550 -6.856 -29.779 1.00 90.38 231 PRO A C 1
ATOM 1879 O O . PRO A 1 231 ? 2.866 -6.552 -30.750 1.00 90.38 231 PRO A O 1
ATOM 1882 N N . VAL A 1 232 ? 3.347 -6.256 -28.600 1.00 92.81 232 VAL A N 1
ATOM 1883 C CA . VAL A 1 232 ? 2.282 -5.271 -28.341 1.00 92.81 232 VAL A CA 1
ATOM 1884 C C . VAL A 1 232 ? 2.364 -4.088 -29.311 1.00 92.81 232 VAL A C 1
ATOM 1886 O O . VAL A 1 232 ? 1.342 -3.567 -29.745 1.00 92.81 232 VAL A O 1
ATOM 1889 N N . TYR A 1 233 ? 3.578 -3.684 -29.685 1.00 94.50 233 TYR A N 1
ATOM 1890 C CA . TYR A 1 233 ? 3.827 -2.538 -30.559 1.00 94.50 233 TYR A CA 1
ATOM 1891 C C . TYR A 1 233 ? 3.451 -2.777 -32.026 1.00 94.50 233 TYR A C 1
ATOM 1893 O O . TYR A 1 233 ? 3.177 -1.807 -32.734 1.00 94.50 233 TYR A O 1
ATOM 1901 N N . GLU A 1 234 ? 3.353 -4.032 -32.474 1.00 92.69 234 GLU A N 1
ATOM 1902 C CA . GLU A 1 234 ? 2.889 -4.343 -33.832 1.00 92.69 234 GLU A CA 1
ATOM 1903 C C . GLU A 1 234 ? 1.429 -3.915 -34.028 1.00 92.69 234 GLU A C 1
ATOM 1905 O O . GLU A 1 234 ? 1.086 -3.348 -35.066 1.00 92.69 234 GLU A O 1
ATOM 1910 N N . PHE A 1 235 ? 0.592 -4.067 -32.992 1.00 91.50 235 PHE A N 1
ATOM 1911 C CA . PHE A 1 235 ? -0.792 -3.575 -32.990 1.00 91.50 235 PHE A CA 1
ATOM 1912 C C . PHE A 1 235 ? -0.886 -2.043 -33.075 1.00 91.50 235 PHE A C 1
ATOM 1914 O O . PHE A 1 235 ? -1.917 -1.514 -33.480 1.00 91.50 235 PHE A O 1
ATOM 1921 N N . PHE A 1 236 ? 0.192 -1.330 -32.735 1.00 90.69 236 PHE A N 1
ATOM 1922 C CA . PHE A 1 236 ? 0.308 0.127 -32.856 1.00 90.69 236 PHE A CA 1
ATOM 1923 C C . PHE A 1 236 ? 1.032 0.569 -34.140 1.00 90.69 236 PHE A C 1
ATOM 1925 O O . PHE A 1 236 ? 1.369 1.741 -34.287 1.00 90.69 236 PHE A O 1
ATOM 1932 N N . GLY A 1 237 ? 1.270 -0.351 -35.082 1.00 91.00 237 GLY A N 1
ATOM 1933 C CA . GLY A 1 237 ? 1.867 -0.050 -36.385 1.00 91.00 237 GLY A CA 1
ATOM 1934 C C . GLY A 1 237 ? 3.397 -0.034 -36.409 1.00 91.00 237 GLY A C 1
ATOM 1935 O O . GLY A 1 237 ? 3.979 0.260 -37.453 1.00 91.00 237 GLY A O 1
ATOM 1936 N N . TYR A 1 238 ? 4.066 -0.386 -35.308 1.00 90.38 238 TYR A N 1
ATOM 1937 C CA . TYR A 1 238 ? 5.520 -0.551 -35.278 1.00 90.38 238 TYR A CA 1
ATOM 1938 C C . TYR A 1 238 ? 5.886 -1.967 -35.730 1.00 90.38 238 TYR A C 1
ATOM 1940 O O . TYR A 1 238 ? 6.057 -2.867 -34.913 1.00 90.38 238 TYR A O 1
ATOM 1948 N N . LYS A 1 239 ? 5.954 -2.159 -37.049 1.00 85.06 239 LYS A N 1
ATOM 1949 C CA . LYS A 1 239 ? 6.326 -3.434 -37.677 1.00 85.06 239 LYS A CA 1
ATOM 1950 C C . LYS A 1 239 ? 7.849 -3.568 -37.770 1.00 85.06 239 LYS A C 1
ATOM 1952 O O . LYS A 1 239 ? 8.519 -2.600 -38.126 1.00 85.06 239 LYS A O 1
ATOM 1957 N N . GLY A 1 240 ? 8.372 -4.764 -37.506 1.00 78.31 240 GLY A N 1
ATOM 1958 C CA . GLY A 1 240 ? 9.797 -5.096 -37.628 1.00 78.31 240 GLY A CA 1
ATOM 1959 C C . GLY A 1 240 ? 10.419 -5.601 -36.325 1.00 78.31 240 GLY A C 1
ATOM 1960 O O . GLY A 1 240 ? 9.785 -5.591 -35.271 1.00 78.31 240 GLY A O 1
ATOM 1961 N N . GLU A 1 241 ? 11.672 -6.049 -36.401 1.00 79.38 241 GLU A N 1
ATOM 1962 C CA . GLU A 1 241 ? 12.404 -6.533 -35.231 1.00 79.38 241 GLU A CA 1
ATOM 1963 C C . GLU A 1 241 ? 12.706 -5.390 -34.255 1.00 79.38 241 GLU A C 1
ATOM 1965 O O . GLU A 1 241 ? 13.267 -4.353 -34.617 1.00 79.38 241 GLU A O 1
ATOM 1970 N N . ARG A 1 242 ? 12.333 -5.577 -32.984 1.00 84.94 242 ARG A N 1
ATOM 1971 C CA . ARG A 1 242 ? 12.609 -4.609 -31.921 1.00 84.94 242 ARG A CA 1
ATOM 1972 C C . ARG A 1 242 ? 13.965 -4.899 -31.288 1.00 84.94 242 ARG A C 1
ATOM 1974 O O . ARG A 1 242 ? 14.138 -5.923 -30.631 1.00 84.94 242 ARG A O 1
ATOM 1981 N N . ILE A 1 243 ? 14.879 -3.939 -31.384 1.00 90.44 243 ILE A N 1
ATOM 1982 C CA . ILE A 1 243 ? 16.143 -3.967 -30.643 1.00 90.44 243 ILE A CA 1
ATOM 1983 C C . ILE A 1 243 ? 15.848 -3.704 -29.164 1.00 90.44 243 ILE A C 1
ATOM 1985 O O . ILE A 1 243 ? 15.213 -2.708 -28.820 1.00 90.44 243 ILE A O 1
ATOM 1989 N N . ILE A 1 244 ? 16.301 -4.605 -28.291 1.00 94.62 244 ILE A N 1
ATOM 1990 C CA . ILE A 1 244 ? 16.160 -4.459 -26.840 1.00 94.62 244 ILE A CA 1
ATOM 1991 C C . ILE A 1 244 ? 17.487 -3.973 -26.262 1.00 94.62 244 ILE A C 1
ATOM 1993 O O . ILE A 1 244 ? 18.502 -4.667 -26.320 1.00 94.62 244 ILE A O 1
ATOM 1997 N N . HIS A 1 245 ? 17.474 -2.781 -25.679 1.00 96.25 245 HIS A N 1
ATOM 1998 C CA . HIS A 1 245 ? 18.625 -2.201 -25.000 1.00 96.25 245 HIS A CA 1
ATOM 1999 C C . HIS A 1 245 ? 18.773 -2.756 -23.575 1.00 96.25 245 HIS A C 1
ATOM 2001 O O . HIS A 1 245 ? 17.760 -3.006 -22.914 1.00 96.25 245 HIS A O 1
ATOM 2007 N N . PRO A 1 246 ? 20.005 -2.842 -23.028 1.00 97.31 246 PRO A N 1
ATOM 2008 C CA . PRO A 1 246 ? 20.229 -3.292 -21.653 1.00 97.31 246 PRO A CA 1
ATOM 2009 C C . PRO A 1 246 ? 19.362 -2.561 -20.620 1.00 97.31 246 PRO A C 1
ATOM 2011 O O . PRO A 1 246 ? 18.781 -3.198 -19.748 1.00 97.31 246 PRO A O 1
ATOM 2014 N N . VAL A 1 247 ? 19.177 -1.242 -20.762 1.00 98.12 247 VAL A N 1
ATOM 2015 C CA . VAL A 1 247 ? 18.329 -0.439 -19.860 1.00 98.12 247 VAL A CA 1
ATOM 2016 C C . VAL A 1 247 ? 16.914 -1.013 -19.734 1.00 98.12 247 VAL A C 1
ATOM 2018 O O . VAL A 1 247 ? 16.369 -1.042 -18.635 1.00 98.12 247 VAL A O 1
ATOM 2021 N N . GLN A 1 248 ? 16.327 -1.503 -20.830 1.00 98.19 248 GLN A N 1
ATOM 2022 C CA . GLN A 1 248 ? 14.966 -2.048 -20.855 1.00 98.19 248 GLN A CA 1
ATOM 2023 C C . GLN A 1 248 ? 14.892 -3.370 -20.084 1.00 98.19 248 GLN A C 1
ATOM 2025 O O . GLN A 1 248 ? 13.993 -3.571 -19.268 1.00 98.19 248 GLN A O 1
ATOM 2030 N N . THR A 1 249 ? 15.888 -4.238 -20.265 1.00 98.06 249 THR A N 1
ATOM 2031 C CA . THR A 1 249 ? 16.008 -5.503 -19.528 1.00 98.06 249 THR A CA 1
ATOM 2032 C C . THR A 1 249 ? 16.206 -5.266 -18.030 1.00 98.06 249 THR A C 1
ATOM 2034 O O . THR A 1 249 ? 15.555 -5.898 -17.198 1.00 98.06 249 THR A O 1
ATOM 2037 N N . TYR A 1 250 ? 17.065 -4.314 -17.658 1.00 98.31 250 TYR A N 1
ATOM 2038 C CA . TYR A 1 250 ? 17.283 -3.957 -16.254 1.00 98.31 250 TYR A CA 1
ATOM 2039 C C . TYR A 1 250 ? 16.040 -3.295 -15.649 1.00 98.31 250 TYR A C 1
ATOM 2041 O O . TYR A 1 250 ? 15.689 -3.590 -14.505 1.00 98.31 250 TYR A O 1
ATOM 2049 N N . ALA A 1 251 ? 15.330 -2.463 -16.418 1.00 98.56 251 ALA A N 1
ATOM 2050 C CA . ALA A 1 251 ? 14.071 -1.862 -15.999 1.00 98.56 251 ALA A CA 1
ATOM 2051 C C . ALA A 1 251 ? 13.006 -2.929 -15.720 1.00 98.56 251 ALA A C 1
ATOM 2053 O O . ALA A 1 251 ? 12.350 -2.852 -14.682 1.00 98.56 251 ALA A O 1
ATOM 2054 N N . LEU A 1 252 ? 12.884 -3.951 -16.578 1.00 98.62 252 LEU A N 1
ATOM 2055 C CA . LEU A 1 252 ? 12.003 -5.100 -16.355 1.00 98.62 252 LEU A CA 1
ATOM 2056 C C . LEU A 1 252 ? 12.319 -5.796 -15.028 1.00 98.62 252 LEU A C 1
ATOM 2058 O O . LEU A 1 252 ? 11.413 -5.987 -14.213 1.00 98.62 252 LEU A O 1
ATOM 2062 N N . TYR A 1 253 ? 13.582 -6.162 -14.790 1.00 98.44 253 TYR A N 1
ATOM 2063 C CA . TYR A 1 253 ? 13.969 -6.857 -13.561 1.00 98.44 253 TYR A CA 1
ATOM 2064 C C . TYR A 1 253 ? 13.748 -6.000 -12.319 1.00 98.44 253 TYR A C 1
ATOM 2066 O O . TYR A 1 253 ? 13.156 -6.474 -11.350 1.00 98.44 253 TYR A O 1
ATOM 2074 N N . TYR A 1 254 ? 14.152 -4.730 -12.363 1.00 98.69 254 TYR A N 1
ATOM 2075 C CA . TYR A 1 254 ? 13.930 -3.777 -11.281 1.00 98.69 254 TYR A CA 1
ATOM 2076 C C . TYR A 1 254 ? 12.437 -3.637 -10.949 1.00 98.69 254 TYR A C 1
ATOM 2078 O O . TYR A 1 254 ? 12.032 -3.705 -9.784 1.00 98.69 254 TYR A O 1
ATOM 2086 N N . TRP A 1 255 ? 11.607 -3.475 -11.981 1.00 98.50 255 TRP A N 1
ATOM 2087 C CA . TRP A 1 255 ? 10.164 -3.302 -11.860 1.00 98.50 255 TRP A CA 1
ATOM 2088 C C . TRP A 1 255 ? 9.480 -4.549 -11.300 1.00 98.50 255 TRP A C 1
ATOM 2090 O O . TRP A 1 255 ? 8.696 -4.469 -10.350 1.00 98.50 255 TRP A O 1
ATOM 2100 N N . CYS A 1 256 ? 9.805 -5.722 -11.844 1.00 98.62 256 CYS A N 1
ATOM 2101 C CA . CYS A 1 256 ? 9.249 -6.985 -11.372 1.00 98.62 256 CYS A CA 1
ATOM 2102 C C . CYS A 1 256 ? 9.679 -7.265 -9.932 1.00 98.62 256 CYS A C 1
ATOM 2104 O O . CYS A 1 256 ? 8.837 -7.604 -9.100 1.00 98.62 256 CYS A O 1
ATOM 2106 N N . PHE A 1 257 ? 10.954 -7.042 -9.602 1.00 98.62 257 PHE A N 1
ATOM 2107 C CA . PHE A 1 257 ? 11.449 -7.165 -8.234 1.00 98.62 257 PHE A CA 1
ATOM 2108 C C . PHE A 1 257 ? 10.717 -6.210 -7.284 1.00 98.62 257 PHE A C 1
ATOM 2110 O O . PHE A 1 257 ? 10.310 -6.631 -6.200 1.00 98.62 257 PHE A O 1
ATOM 2117 N N . HIS A 1 258 ? 10.455 -4.966 -7.705 1.00 98.56 258 HIS A N 1
ATOM 2118 C CA . HIS A 1 258 ? 9.654 -4.019 -6.931 1.00 98.56 258 HIS A CA 1
ATOM 2119 C C . HIS A 1 258 ? 8.288 -4.588 -6.566 1.00 98.56 258 HIS A C 1
ATOM 2121 O O . HIS A 1 258 ? 7.979 -4.748 -5.383 1.00 98.56 258 HIS A O 1
ATOM 2127 N N . TYR A 1 259 ? 7.463 -4.909 -7.560 1.00 98.38 259 TYR A N 1
ATOM 2128 C CA . TYR A 1 259 ? 6.086 -5.313 -7.292 1.00 98.38 259 TYR A CA 1
ATOM 2129 C C . TYR A 1 259 ? 5.995 -6.696 -6.648 1.00 98.38 259 TYR A C 1
ATOM 2131 O O . TYR A 1 259 ? 5.161 -6.897 -5.764 1.00 98.38 259 TYR A O 1
ATOM 2139 N N . PHE A 1 260 ? 6.905 -7.613 -6.981 1.00 98.38 260 PHE A N 1
ATOM 2140 C CA . PHE A 1 260 ? 7.033 -8.887 -6.280 1.00 98.38 260 PHE A CA 1
ATOM 2141 C C . PHE A 1 260 ? 7.334 -8.677 -4.791 1.00 98.38 260 PHE A C 1
ATOM 2143 O O . PHE A 1 260 ? 6.611 -9.190 -3.934 1.00 98.38 260 PHE A O 1
ATOM 2150 N N . LYS A 1 261 ? 8.331 -7.845 -4.460 1.00 98.12 261 LYS A N 1
ATOM 2151 C CA . LYS A 1 261 ? 8.652 -7.472 -3.077 1.00 98.12 261 LYS A CA 1
ATOM 2152 C C . LYS A 1 261 ? 7.436 -6.874 -2.368 1.00 98.12 261 LYS A C 1
ATOM 2154 O O . LYS A 1 261 ? 7.134 -7.284 -1.252 1.00 98.12 261 LYS A O 1
ATOM 2159 N N . ARG A 1 262 ? 6.704 -5.946 -2.998 1.00 98.00 262 ARG A N 1
ATOM 2160 C CA . ARG A 1 262 ? 5.491 -5.325 -2.420 1.00 98.00 262 ARG A CA 1
ATOM 2161 C C . ARG A 1 262 ? 4.385 -6.345 -2.127 1.00 98.00 262 ARG A C 1
ATOM 2163 O O . ARG A 1 262 ? 3.714 -6.251 -1.092 1.00 98.00 262 ARG A O 1
ATOM 2170 N N . ILE A 1 263 ? 4.208 -7.337 -3.000 1.00 97.81 263 ILE A N 1
ATOM 2171 C CA . ILE A 1 263 ? 3.276 -8.452 -2.786 1.00 97.81 263 ILE A CA 1
ATOM 2172 C C . ILE A 1 263 ? 3.735 -9.303 -1.596 1.00 97.81 263 ILE A C 1
ATOM 2174 O O . ILE A 1 263 ? 2.952 -9.536 -0.673 1.00 97.81 263 ILE A O 1
ATOM 2178 N N . MET A 1 264 ? 5.010 -9.690 -1.551 1.00 98.00 264 MET A N 1
ATOM 2179 C CA . MET A 1 264 ? 5.564 -10.475 -0.442 1.00 98.00 264 MET A CA 1
ATOM 2180 C C . MET A 1 264 ? 5.470 -9.725 0.894 1.00 98.00 264 MET A C 1
ATOM 2182 O O . MET A 1 264 ? 5.018 -10.279 1.897 1.00 98.00 264 MET A O 1
ATOM 2186 N N . GLU A 1 265 ? 5.785 -8.430 0.916 1.00 96.69 265 GLU A N 1
ATOM 2187 C CA . GLU A 1 265 ? 5.600 -7.571 2.088 1.00 96.69 265 GLU A CA 1
ATOM 2188 C C . GLU A 1 265 ? 4.143 -7.557 2.562 1.00 96.69 265 GLU A C 1
ATOM 2190 O O . GLU A 1 265 ? 3.880 -7.619 3.763 1.00 96.69 265 GLU A O 1
ATOM 2195 N N . THR A 1 266 ? 3.182 -7.516 1.638 1.00 95.12 266 THR A N 1
ATOM 2196 C CA . THR A 1 266 ? 1.746 -7.501 1.953 1.00 95.12 266 THR A CA 1
ATOM 2197 C C . THR A 1 266 ? 1.293 -8.756 2.695 1.00 95.12 266 THR A C 1
ATOM 2199 O O . THR A 1 266 ? 0.501 -8.652 3.640 1.00 95.12 266 THR A O 1
ATOM 2202 N N . PHE A 1 267 ? 1.802 -9.925 2.309 1.00 93.50 267 PHE A N 1
ATOM 2203 C CA . PHE A 1 267 ? 1.437 -11.190 2.943 1.00 93.50 267 PHE A CA 1
ATOM 2204 C C . PHE A 1 267 ? 2.241 -11.476 4.215 1.00 93.50 267 PHE A C 1
ATOM 2206 O O . PHE A 1 267 ? 1.656 -11.892 5.220 1.00 93.50 267 PHE A O 1
ATOM 2213 N N . PHE A 1 268 ? 3.549 -11.208 4.202 1.00 94.88 268 PHE A N 1
ATOM 2214 C CA . PHE A 1 268 ? 4.473 -11.716 5.220 1.00 94.88 268 PHE A CA 1
ATOM 2215 C C . PHE A 1 268 ? 4.982 -10.652 6.207 1.00 94.88 268 PHE A C 1
ATOM 2217 O O . PHE A 1 268 ? 5.328 -10.981 7.347 1.00 94.88 268 PHE A O 1
ATOM 2224 N N . VAL A 1 269 ? 4.983 -9.369 5.828 1.00 93.50 269 VAL A N 1
ATOM 2225 C CA . VAL A 1 269 ? 5.565 -8.283 6.643 1.00 93.50 269 VAL A CA 1
ATOM 2226 C C . VAL A 1 269 ? 4.488 -7.376 7.240 1.00 93.50 269 VAL A C 1
ATOM 2228 O O . VAL A 1 269 ? 4.478 -7.130 8.449 1.00 93.50 269 VAL A O 1
ATOM 2231 N N . HIS A 1 270 ? 3.556 -6.885 6.427 1.00 90.81 270 HIS A N 1
ATOM 2232 C CA . HIS A 1 270 ? 2.587 -5.873 6.827 1.00 90.81 270 HIS A CA 1
ATOM 2233 C C . HIS A 1 270 ? 1.590 -6.384 7.881 1.00 90.81 270 HIS A C 1
ATOM 2235 O O . HIS A 1 270 ? 0.905 -7.396 7.721 1.00 90.81 270 HIS A O 1
ATOM 2241 N N . ARG A 1 271 ? 1.450 -5.611 8.964 1.00 85.62 271 ARG A N 1
ATOM 2242 C CA . ARG A 1 271 ? 0.411 -5.779 9.994 1.00 85.62 271 ARG A CA 1
ATOM 2243 C C . ARG A 1 271 ? -0.566 -4.615 9.896 1.00 85.62 271 ARG A C 1
ATOM 2245 O O . ARG A 1 271 ? -0.229 -3.529 10.351 1.00 85.62 271 ARG A O 1
ATOM 2252 N N . PHE A 1 272 ? -1.739 -4.798 9.293 1.00 79.88 272 PHE A N 1
ATOM 2253 C CA . PHE A 1 272 ? -2.711 -3.715 9.074 1.00 79.88 272 PHE A CA 1
ATOM 2254 C C . PHE A 1 272 ? -3.448 -3.311 10.361 1.00 79.88 272 PHE A C 1
ATOM 2256 O O . PHE A 1 272 ? -3.744 -4.153 11.203 1.00 79.88 272 PHE A O 1
ATOM 2263 N N . SER A 1 273 ? -3.743 -2.015 10.518 1.00 67.38 273 SER A N 1
ATOM 2264 C CA . SER A 1 273 ? -4.494 -1.484 11.671 1.00 67.38 273 SER A CA 1
ATOM 2265 C C . SER A 1 273 ? -6.008 -1.639 11.530 1.00 67.38 273 SER A C 1
ATOM 2267 O O . SER A 1 273 ? -6.721 -1.703 12.523 1.00 67.38 273 SER A O 1
ATOM 2269 N N . HIS A 1 274 ? -6.498 -1.678 10.294 1.00 70.50 274 HIS A N 1
ATOM 2270 C CA . HIS A 1 274 ? -7.886 -1.975 9.968 1.00 70.50 274 HIS A CA 1
ATOM 2271 C C . HIS A 1 274 ? -7.931 -3.314 9.237 1.00 70.50 274 HIS A C 1
ATOM 2273 O O . HIS A 1 274 ? -7.028 -3.625 8.463 1.00 70.50 274 HIS A O 1
ATOM 2279 N N . ALA A 1 275 ? -8.975 -4.104 9.483 1.00 71.75 275 ALA A N 1
ATOM 2280 C CA . ALA A 1 275 ? -9.113 -5.418 8.863 1.00 71.75 275 ALA A CA 1
ATOM 2281 C C . ALA A 1 275 ? -9.512 -5.319 7.379 1.00 71.75 275 ALA A C 1
ATOM 2283 O O . ALA A 1 275 ? -9.045 -6.111 6.560 1.00 71.75 275 ALA A O 1
ATOM 2284 N N . THR A 1 276 ? -10.344 -4.333 7.022 1.00 88.12 276 THR A N 1
ATOM 2285 C CA . THR A 1 276 ? -10.962 -4.240 5.693 1.00 88.12 276 THR A CA 1
ATOM 2286 C C . THR A 1 276 ? -11.036 -2.821 5.132 1.00 88.12 276 THR A C 1
ATOM 2288 O O . THR A 1 276 ? -10.989 -1.840 5.874 1.00 88.12 276 THR A O 1
ATOM 2291 N N . SER A 1 277 ? -11.196 -2.738 3.813 1.00 88.50 277 SER A N 1
ATOM 2292 C CA . SER A 1 277 ? -11.379 -1.528 3.011 1.00 88.50 277 SER A CA 1
ATOM 2293 C C . SER A 1 277 ? -12.626 -1.671 2.122 1.00 88.50 277 SER A C 1
ATOM 2295 O O . SER A 1 277 ? -12.951 -2.794 1.727 1.00 88.50 277 SER A O 1
ATOM 2297 N N . PRO A 1 278 ? -13.313 -0.572 1.760 1.00 91.94 278 PRO A N 1
ATOM 2298 C CA . PRO A 1 278 ? -14.368 -0.594 0.749 1.00 91.94 278 PRO A CA 1
ATOM 2299 C C . PRO A 1 278 ? -13.908 -1.192 -0.583 1.00 91.94 278 PRO A C 1
ATOM 2301 O O . PRO A 1 278 ? -12.833 -0.851 -1.075 1.00 91.94 278 PRO A O 1
ATOM 2304 N N . LEU A 1 279 ? -14.748 -2.026 -1.202 1.00 92.12 279 LEU A N 1
ATOM 2305 C CA . LEU A 1 279 ? -14.444 -2.680 -2.482 1.00 92.12 279 LEU A CA 1
ATOM 2306 C C . LEU A 1 279 ? -14.152 -1.677 -3.611 1.00 92.12 279 LEU A C 1
ATOM 2308 O O . LEU A 1 279 ? -13.266 -1.911 -4.425 1.00 92.12 279 LEU A O 1
ATOM 2312 N N . SER A 1 280 ? -14.820 -0.521 -3.622 1.00 91.69 280 SER A N 1
ATOM 2313 C CA . SER A 1 280 ? -14.559 0.553 -4.593 1.00 91.69 280 SER A CA 1
ATOM 2314 C C . SER A 1 280 ? -13.112 1.058 -4.574 1.00 91.69 280 SER A C 1
ATOM 2316 O O . SER A 1 280 ? -12.596 1.489 -5.605 1.00 91.69 280 SER A O 1
ATOM 2318 N N . ASN A 1 281 ? -12.422 0.962 -3.429 1.00 92.06 281 ASN A N 1
ATOM 2319 C CA . ASN A 1 281 ? -11.010 1.323 -3.343 1.00 92.06 281 ASN A CA 1
ATOM 2320 C C . ASN A 1 281 ? -10.116 0.350 -4.122 1.00 92.06 281 ASN A C 1
ATOM 2322 O O . ASN A 1 281 ? -9.065 0.779 -4.577 1.00 92.06 281 ASN A O 1
ATOM 2326 N N . VAL A 1 282 ? -10.515 -0.917 -4.297 1.00 93.88 282 VAL A N 1
ATOM 2327 C CA . VAL A 1 282 ? -9.762 -1.873 -5.127 1.00 93.88 282 VAL A CA 1
ATOM 2328 C C . VAL A 1 282 ? -9.731 -1.383 -6.562 1.00 93.88 282 VAL A C 1
ATOM 2330 O O . VAL A 1 282 ? -8.650 -1.244 -7.117 1.00 93.88 282 VAL A O 1
ATOM 2333 N N . PHE A 1 283 ? -10.892 -1.046 -7.129 1.00 94.19 283 PHE A N 1
ATOM 2334 C CA . PHE A 1 283 ? -10.978 -0.548 -8.500 1.00 94.19 283 PHE A CA 1
ATOM 2335 C C . PHE A 1 283 ? -10.191 0.747 -8.676 1.00 94.19 283 PHE A C 1
ATOM 2337 O O . PHE A 1 283 ? -9.340 0.812 -9.551 1.00 94.19 283 PHE A O 1
ATOM 2344 N N . ARG A 1 284 ? -10.382 1.740 -7.794 1.00 93.12 284 ARG A N 1
ATOM 2345 C CA . ARG A 1 284 ? -9.635 3.006 -7.873 1.00 93.12 284 ARG A CA 1
ATOM 2346 C C . ARG A 1 284 ? -8.121 2.789 -7.832 1.00 93.12 284 ARG A C 1
ATOM 2348 O O . ARG A 1 284 ? -7.394 3.399 -8.611 1.00 93.12 284 ARG A O 1
ATOM 2355 N N . ASN A 1 285 ? -7.652 1.950 -6.913 1.00 93.44 285 ASN A N 1
ATOM 2356 C CA . ASN A 1 285 ? -6.228 1.700 -6.761 1.00 93.44 285 ASN A CA 1
ATOM 2357 C C . ASN A 1 285 ? -5.680 0.892 -7.944 1.00 93.44 285 ASN A C 1
ATOM 2359 O O . ASN A 1 285 ? -4.662 1.278 -8.505 1.00 93.44 285 ASN A O 1
ATOM 2363 N N . CYS A 1 286 ? -6.374 -0.160 -8.387 1.00 96.50 286 CYS A N 1
ATOM 2364 C CA . CYS A 1 286 ? -5.966 -0.921 -9.567 1.00 96.50 286 CYS A CA 1
ATOM 2365 C C . CYS A 1 286 ? -5.913 -0.023 -10.805 1.00 96.50 286 CYS A C 1
ATOM 2367 O O . CYS A 1 286 ? -4.888 -0.002 -11.468 1.00 96.50 286 CYS A O 1
ATOM 2369 N N . SER A 1 287 ? -6.934 0.799 -11.067 1.00 95.06 287 SER A N 1
ATOM 2370 C CA . SER A 1 287 ? -6.905 1.759 -12.177 1.00 95.06 287 SER A CA 1
ATOM 2371 C C . SER A 1 287 ? -5.675 2.667 -12.112 1.00 95.06 287 SER A C 1
ATOM 2373 O O . SER A 1 287 ? -4.959 2.780 -13.097 1.00 95.06 287 SER A O 1
ATOM 2375 N N . TYR A 1 288 ? -5.363 3.252 -10.950 1.00 93.38 288 TYR A N 1
ATOM 2376 C CA . TYR A 1 288 ? -4.165 4.086 -10.803 1.00 93.38 288 TYR A CA 1
ATOM 2377 C C . TYR A 1 288 ? -2.872 3.304 -11.095 1.00 93.38 288 TYR A C 1
ATOM 2379 O O . TYR A 1 288 ? -2.096 3.692 -11.967 1.00 93.38 288 TYR A O 1
ATOM 2387 N N . TYR A 1 289 ? -2.642 2.191 -10.394 1.00 95.69 289 TYR A N 1
ATOM 2388 C CA . TYR A 1 289 ? -1.385 1.445 -10.490 1.00 95.69 289 TYR A CA 1
ATOM 2389 C C . TYR A 1 289 ? -1.205 0.785 -11.857 1.00 95.69 289 TYR A C 1
ATOM 2391 O O . TYR A 1 289 ? -0.118 0.841 -12.426 1.00 95.69 289 TYR A O 1
ATOM 2399 N N . TRP A 1 290 ? -2.258 0.184 -12.403 1.00 97.81 290 TRP A N 1
ATOM 2400 C CA . TRP A 1 290 ? -2.199 -0.560 -13.656 1.00 97.81 290 TRP A CA 1
ATOM 2401 C C . TRP A 1 290 ? -2.043 0.389 -14.844 1.00 97.81 290 TRP A C 1
ATOM 2403 O O . TRP A 1 290 ? -1.264 0.092 -15.747 1.00 97.81 290 TRP A O 1
ATOM 2413 N N . THR A 1 291 ? -2.708 1.552 -14.82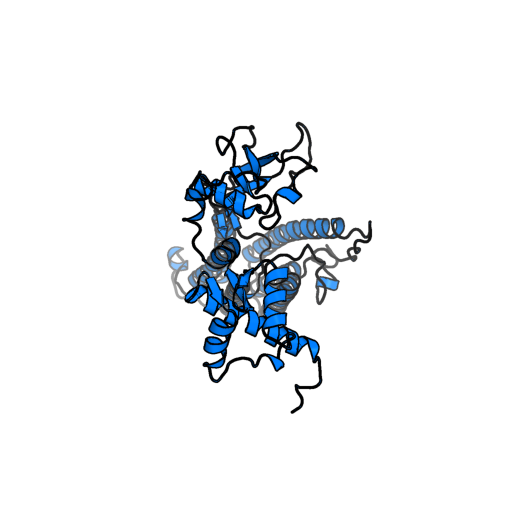7 1.00 96.50 291 THR A N 1
ATOM 2414 C CA . THR A 1 291 ? -2.542 2.565 -15.877 1.00 96.50 291 THR A CA 1
ATOM 2415 C C . THR A 1 291 ? -1.143 3.168 -15.852 1.00 96.50 291 THR A C 1
ATOM 2417 O O . THR A 1 291 ? -0.480 3.152 -16.884 1.00 96.50 291 THR A O 1
ATOM 2420 N N . PHE A 1 292 ? -0.645 3.637 -14.700 1.00 95.38 292 PHE A N 1
ATOM 2421 C CA . PHE A 1 292 ? 0.726 4.164 -14.627 1.00 95.38 292 PHE A CA 1
ATOM 2422 C C . PHE A 1 292 ? 1.771 3.095 -14.951 1.00 95.38 292 PHE A C 1
ATOM 2424 O O . PHE A 1 292 ? 2.727 3.379 -15.670 1.00 95.38 292 PHE A O 1
ATOM 2431 N N . GLY A 1 293 ? 1.573 1.863 -14.475 1.00 97.12 293 GLY A N 1
ATOM 2432 C CA . GLY A 1 293 ? 2.475 0.756 -14.768 1.00 97.12 293 GLY A CA 1
ATOM 2433 C C . GLY A 1 293 ? 2.522 0.410 -16.252 1.00 97.12 293 GLY A C 1
ATOM 2434 O O . GLY A 1 293 ? 3.608 0.272 -16.804 1.00 97.12 293 GLY A O 1
ATOM 2435 N N . SER A 1 294 ? 1.366 0.363 -16.917 1.00 97.50 294 SER A N 1
ATOM 2436 C CA . SER A 1 294 ? 1.291 0.142 -18.367 1.00 97.50 294 SER A CA 1
ATOM 2437 C C . SER A 1 294 ? 1.890 1.304 -19.151 1.00 97.50 294 SER A C 1
ATOM 2439 O O . SER A 1 294 ? 2.599 1.078 -20.121 1.00 97.50 294 SER A O 1
ATOM 2441 N N . LEU A 1 295 ? 1.655 2.547 -18.720 1.00 97.12 295 LEU A N 1
ATOM 2442 C CA . LEU A 1 295 ? 2.192 3.736 -19.380 1.00 97.12 295 LEU A CA 1
ATOM 2443 C C . LEU A 1 295 ? 3.725 3.762 -19.320 1.00 97.12 295 LEU A C 1
ATOM 2445 O O . LEU A 1 295 ? 4.383 3.972 -20.334 1.00 97.12 295 LEU A O 1
ATOM 2449 N N . ILE A 1 296 ? 4.308 3.505 -18.148 1.00 98.06 296 ILE A N 1
ATOM 2450 C CA . ILE A 1 296 ? 5.766 3.435 -17.994 1.00 98.06 296 ILE A CA 1
ATOM 2451 C C . ILE A 1 296 ? 6.331 2.260 -18.795 1.00 98.06 296 ILE A C 1
ATOM 2453 O O . ILE A 1 296 ? 7.307 2.441 -19.521 1.00 98.06 296 ILE A O 1
ATOM 2457 N N . ALA A 1 297 ? 5.707 1.081 -18.710 1.00 98.00 297 ALA A N 1
ATOM 2458 C CA . ALA A 1 297 ? 6.120 -0.086 -19.481 1.00 98.00 297 ALA A CA 1
ATOM 2459 C C . ALA A 1 297 ? 6.094 0.190 -20.990 1.00 98.00 297 ALA A C 1
ATOM 2461 O O . ALA A 1 297 ? 7.052 -0.150 -21.680 1.00 98.00 297 ALA A O 1
ATOM 2462 N N . TYR A 1 298 ? 5.046 0.855 -21.481 1.00 97.19 298 TYR A N 1
ATOM 2463 C CA . TYR A 1 298 ? 4.899 1.226 -22.883 1.00 97.19 298 TYR A CA 1
ATOM 2464 C C . TYR A 1 298 ? 6.059 2.101 -23.362 1.00 97.19 298 TYR A C 1
ATOM 2466 O O . TYR A 1 298 ? 6.670 1.775 -24.376 1.00 97.19 298 TYR A O 1
ATOM 2474 N N . TYR A 1 299 ? 6.386 3.181 -22.645 1.00 97.25 299 TYR A N 1
ATOM 2475 C CA . TYR A 1 299 ? 7.422 4.121 -23.088 1.00 97.25 299 TYR A CA 1
ATOM 2476 C C . TYR A 1 299 ? 8.843 3.595 -22.895 1.00 97.25 299 TYR A C 1
ATOM 2478 O O . TYR A 1 299 ? 9.690 3.838 -23.752 1.00 97.25 299 TYR A O 1
ATOM 2486 N N . VAL A 1 300 ? 9.115 2.859 -21.814 1.00 97.81 300 VAL A N 1
ATOM 2487 C CA . VAL A 1 300 ? 10.444 2.266 -21.595 1.00 97.81 300 VAL A CA 1
ATOM 2488 C C . VAL A 1 300 ? 10.720 1.167 -22.621 1.00 97.81 300 VAL A C 1
ATOM 2490 O O . VAL A 1 300 ? 11.823 1.099 -23.147 1.00 97.81 300 VAL A O 1
ATOM 2493 N N . ASN A 1 301 ? 9.730 0.338 -22.967 1.00 97.12 301 ASN A N 1
ATOM 2494 C CA . ASN A 1 301 ? 9.912 -0.780 -23.905 1.00 97.12 301 ASN A CA 1
ATOM 2495 C C . ASN A 1 301 ? 9.602 -0.420 -25.369 1.00 97.12 301 ASN A C 1
ATOM 2497 O O . ASN A 1 301 ? 9.571 -1.299 -26.235 1.00 97.12 301 ASN A O 1
ATOM 2501 N N . HIS A 1 302 ? 9.361 0.865 -25.646 1.00 95.88 302 HIS A N 1
ATOM 2502 C CA . HIS A 1 302 ? 8.979 1.345 -26.966 1.00 95.88 302 HIS A CA 1
ATOM 2503 C C . HIS A 1 302 ? 10.095 1.090 -27.998 1.00 95.88 302 HIS A C 1
ATOM 2505 O O . HIS A 1 302 ? 11.260 1.329 -27.683 1.00 95.88 302 HIS A O 1
ATOM 2511 N N . PRO A 1 303 ? 9.784 0.714 -29.255 1.00 94.81 303 PRO A N 1
ATOM 2512 C CA . PRO A 1 303 ? 10.800 0.486 -30.293 1.00 94.81 303 PRO A CA 1
ATOM 2513 C C . PRO A 1 303 ? 11.691 1.697 -30.608 1.00 94.81 303 PRO A C 1
ATOM 2515 O O . PRO A 1 303 ? 12.787 1.547 -31.129 1.00 94.81 303 PRO A O 1
ATOM 2518 N N . ARG A 1 304 ? 11.216 2.908 -30.297 1.00 93.56 304 ARG A N 1
ATOM 2519 C CA . ARG A 1 304 ? 11.960 4.177 -30.452 1.00 93.56 304 ARG A CA 1
ATOM 2520 C C . ARG A 1 304 ? 12.592 4.688 -29.154 1.00 93.56 304 ARG A C 1
ATOM 2522 O O . ARG A 1 304 ? 12.918 5.867 -29.060 1.00 93.56 304 ARG A O 1
ATOM 2529 N N . TYR A 1 305 ? 12.666 3.853 -28.124 1.00 95.75 305 TYR A N 1
ATOM 2530 C CA . TYR A 1 305 ? 13.284 4.230 -26.862 1.00 95.75 305 TYR A CA 1
ATOM 2531 C C . TYR A 1 305 ? 14.787 4.459 -27.054 1.00 95.75 305 TYR A C 1
ATOM 2533 O O . TYR A 1 305 ? 15.491 3.593 -27.565 1.00 95.75 305 TYR A O 1
ATOM 2541 N N . THR A 1 306 ? 15.279 5.619 -26.627 1.00 96.12 306 THR A N 1
ATOM 2542 C CA . THR A 1 306 ? 16.704 5.960 -26.672 1.00 96.12 306 THR A CA 1
ATOM 2543 C C . THR A 1 306 ? 17.314 5.786 -25.280 1.00 96.12 306 THR A C 1
ATOM 2545 O O . THR A 1 306 ? 16.922 6.523 -24.368 1.00 96.12 306 THR A O 1
ATOM 2548 N N . PRO A 1 307 ? 18.246 4.837 -25.081 1.00 96.69 307 PRO A N 1
ATOM 2549 C CA . PRO A 1 307 ? 18.837 4.590 -23.775 1.00 96.69 307 PRO A CA 1
ATOM 2550 C C . PRO A 1 307 ? 19.792 5.715 -23.367 1.00 96.69 307 PRO A C 1
ATOM 2552 O O . PRO A 1 307 ? 20.410 6.383 -24.196 1.00 96.69 307 PRO A O 1
ATOM 2555 N N . VAL A 1 308 ? 19.947 5.877 -22.058 1.00 97.31 308 VAL A N 1
ATOM 2556 C CA . VAL A 1 308 ? 21.018 6.685 -21.465 1.00 97.31 308 VAL A CA 1
ATOM 2557 C C . VAL A 1 308 ? 22.365 5.965 -21.589 1.00 97.31 308 VAL A C 1
ATOM 2559 O O . VAL A 1 308 ? 22.423 4.788 -21.949 1.00 97.31 308 VAL A O 1
ATOM 2562 N N . ASN A 1 309 ? 23.465 6.649 -21.262 1.00 97.62 309 ASN A N 1
ATOM 2563 C CA . ASN A 1 309 ? 24.775 5.996 -21.235 1.00 97.62 309 ASN A CA 1
ATOM 2564 C C . ASN A 1 309 ? 24.868 4.931 -20.120 1.00 97.62 309 ASN A C 1
ATOM 2566 O O . ASN A 1 309 ? 24.148 4.971 -19.119 1.00 97.62 309 ASN A O 1
ATOM 2570 N N . ASP A 1 310 ? 25.792 3.985 -20.290 1.00 97.44 310 ASP A N 1
ATOM 2571 C CA . ASP A 1 310 ? 25.951 2.830 -19.399 1.00 97.44 310 ASP A CA 1
ATOM 2572 C C . ASP A 1 310 ? 26.233 3.223 -17.935 1.00 97.44 310 ASP A C 1
ATOM 2574 O O . ASP A 1 310 ? 25.668 2.636 -17.008 1.00 97.44 310 ASP A O 1
ATOM 2578 N N . LEU A 1 311 ? 27.037 4.269 -17.712 1.00 97.81 311 LEU A N 1
ATOM 2579 C CA . LEU A 1 311 ? 27.352 4.760 -16.370 1.00 97.81 311 LEU A CA 1
ATOM 2580 C C . LEU A 1 311 ? 26.104 5.313 -15.664 1.00 97.81 311 LEU A C 1
ATOM 2582 O O . LEU A 1 311 ? 25.830 4.951 -14.520 1.00 97.81 311 LEU A O 1
ATOM 2586 N N . GLN A 1 312 ? 25.318 6.148 -16.347 1.00 98.31 312 GLN A N 1
ATOM 2587 C CA . GLN A 1 312 ? 24.080 6.722 -15.819 1.00 98.31 312 GLN A CA 1
ATOM 2588 C C . GLN A 1 312 ? 23.048 5.633 -15.508 1.00 98.31 312 GLN A C 1
ATOM 2590 O O . GLN A 1 312 ? 22.439 5.659 -14.436 1.00 98.31 312 GLN A O 1
ATOM 2595 N N . MET A 1 313 ? 22.887 4.652 -16.403 1.00 98.12 313 MET A N 1
ATOM 2596 C CA . MET A 1 313 ? 22.016 3.496 -16.180 1.00 98.12 313 MET A CA 1
ATOM 2597 C C . MET A 1 313 ? 22.405 2.756 -14.892 1.00 98.12 313 MET A C 1
ATOM 2599 O O . MET A 1 313 ? 21.554 2.512 -14.031 1.00 98.12 313 MET A O 1
ATOM 2603 N N . LYS A 1 314 ? 23.693 2.418 -14.740 1.00 98.19 314 LYS A N 1
ATOM 2604 C CA . LYS A 1 314 ? 24.213 1.681 -13.579 1.00 98.19 314 LYS A CA 1
ATOM 2605 C C . LYS A 1 314 ? 24.065 2.469 -12.281 1.00 98.19 314 LYS A C 1
ATOM 2607 O O . LYS A 1 314 ? 23.628 1.899 -11.284 1.00 98.19 314 LYS A O 1
ATOM 2612 N N . ILE A 1 315 ? 24.366 3.770 -12.291 1.00 98.44 315 ILE A N 1
ATOM 2613 C CA . ILE A 1 315 ? 24.176 4.648 -11.127 1.00 98.44 315 ILE A CA 1
ATOM 2614 C C . ILE A 1 315 ? 22.695 4.708 -10.742 1.00 98.44 315 ILE A C 1
ATOM 2616 O O . ILE A 1 315 ? 22.362 4.514 -9.573 1.00 98.44 315 ILE A O 1
ATOM 2620 N N . GLY A 1 316 ? 21.800 4.932 -11.710 1.00 98.62 316 GLY A N 1
ATOM 2621 C CA . GLY A 1 316 ? 20.366 5.053 -11.457 1.00 98.62 316 GLY A CA 1
ATOM 2622 C C . GLY A 1 316 ? 19.759 3.776 -10.871 1.00 98.62 316 GLY A C 1
ATOM 2623 O O . GLY A 1 316 ? 19.120 3.827 -9.817 1.00 98.62 316 GLY A O 1
ATOM 2624 N N . PHE A 1 317 ? 20.011 2.613 -11.485 1.00 98.69 317 PHE A N 1
ATOM 2625 C CA . PHE A 1 317 ? 19.520 1.336 -10.955 1.00 98.69 317 PHE A CA 1
ATOM 2626 C C . PHE A 1 317 ? 20.211 0.929 -9.653 1.00 98.69 317 PHE A C 1
ATOM 2628 O O . PHE A 1 317 ? 19.538 0.424 -8.757 1.00 98.69 317 PHE A O 1
ATOM 2635 N N . GLY A 1 318 ? 21.516 1.177 -9.510 1.00 98.62 318 GLY A N 1
ATOM 2636 C CA . GLY A 1 318 ? 22.260 0.889 -8.283 1.00 98.62 318 GLY A CA 1
ATOM 2637 C C . GLY A 1 318 ? 21.722 1.679 -7.091 1.00 98.62 318 GLY A C 1
ATOM 2638 O O . GLY A 1 318 ? 21.357 1.097 -6.068 1.00 98.62 318 GLY A O 1
ATOM 2639 N N . PHE A 1 319 ? 21.574 2.997 -7.248 1.00 98.69 319 PHE A N 1
ATOM 2640 C CA . PHE A 1 319 ? 20.939 3.856 -6.247 1.00 98.69 319 PHE A CA 1
ATOM 2641 C C . PHE A 1 319 ? 19.494 3.420 -5.970 1.00 98.69 319 PHE A C 1
ATOM 2643 O O . PHE A 1 319 ? 19.094 3.257 -4.814 1.00 98.69 319 PHE A O 1
ATOM 2650 N N . GLY A 1 320 ? 18.730 3.157 -7.034 1.00 98.44 320 GLY A N 1
ATOM 2651 C CA . GLY A 1 320 ? 17.350 2.699 -6.944 1.00 98.44 320 GLY A CA 1
ATOM 2652 C C . GLY A 1 320 ? 17.198 1.413 -6.129 1.00 98.44 320 GLY A C 1
ATOM 2653 O O . GLY A 1 320 ? 16.295 1.314 -5.298 1.00 98.44 320 GLY A O 1
ATOM 2654 N N . LEU A 1 321 ? 18.087 0.439 -6.334 1.00 98.56 321 LEU A N 1
ATOM 2655 C CA . LEU A 1 321 ? 18.071 -0.850 -5.645 1.00 98.56 321 LEU A CA 1
ATOM 2656 C C . LEU A 1 321 ? 18.412 -0.697 -4.158 1.00 98.56 321 LEU A C 1
ATOM 2658 O O . LEU A 1 321 ? 17.725 -1.263 -3.307 1.00 98.56 321 LEU A O 1
ATOM 2662 N N . VAL A 1 322 ? 19.416 0.121 -3.824 1.00 98.56 322 VAL A N 1
ATOM 2663 C CA . VAL A 1 322 ? 19.754 0.435 -2.424 1.00 98.56 322 VAL A CA 1
ATOM 2664 C C . VAL A 1 322 ? 18.551 1.050 -1.707 1.00 98.56 322 VAL A C 1
ATOM 2666 O O . VAL A 1 322 ? 18.188 0.615 -0.611 1.00 98.56 322 VAL A O 1
ATOM 2669 N N . CYS A 1 323 ? 17.874 2.016 -2.332 1.00 98.38 323 CYS A N 1
ATOM 2670 C CA . CYS A 1 323 ? 16.669 2.621 -1.768 1.00 98.38 323 CYS A CA 1
ATOM 2671 C C . CYS A 1 323 ? 15.518 1.616 -1.613 1.00 98.38 323 CYS A C 1
ATOM 2673 O O . CYS A 1 323 ? 14.786 1.665 -0.625 1.00 98.38 323 CYS A O 1
ATOM 2675 N N . GLN A 1 324 ? 15.382 0.660 -2.526 1.00 97.88 324 GLN A N 1
ATOM 2676 C CA . GLN A 1 324 ? 14.348 -0.369 -2.467 1.00 97.88 324 GLN A CA 1
ATOM 2677 C C . GLN A 1 324 ? 14.556 -1.385 -1.335 1.00 97.88 324 GLN A C 1
ATOM 2679 O O . GLN A 1 324 ? 13.593 -1.786 -0.664 1.00 97.88 324 GLN A O 1
ATOM 2684 N N . LEU A 1 325 ? 15.813 -1.752 -1.072 1.00 98.31 325 LEU A N 1
ATOM 2685 C CA . LEU A 1 325 ? 16.203 -2.547 0.094 1.00 98.31 325 LEU A CA 1
ATOM 2686 C C . LEU A 1 325 ? 16.009 -1.751 1.393 1.00 98.31 325 LEU A C 1
ATOM 2688 O O . LEU A 1 325 ? 15.446 -2.268 2.361 1.00 98.31 325 LEU A O 1
ATOM 2692 N N . ALA A 1 326 ? 16.372 -0.466 1.401 1.00 98.06 326 ALA A N 1
ATOM 2693 C CA . ALA A 1 326 ? 16.124 0.427 2.532 1.00 98.06 326 ALA A CA 1
ATOM 2694 C C . ALA A 1 326 ? 14.619 0.579 2.831 1.00 98.06 326 ALA A C 1
ATOM 2696 O O . ALA A 1 326 ? 14.211 0.598 3.996 1.00 98.06 326 ALA A O 1
ATOM 2697 N N . ASN A 1 327 ? 13.775 0.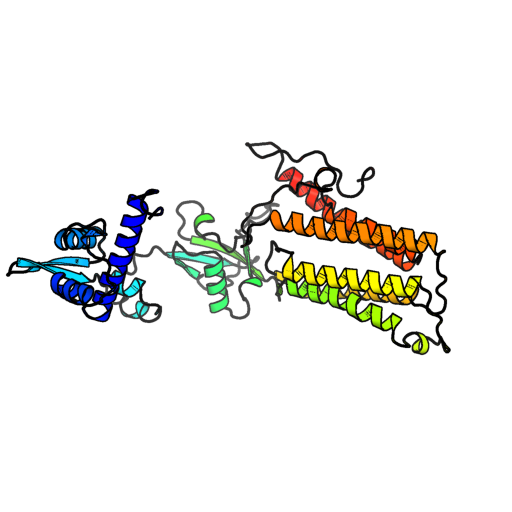625 1.798 1.00 98.12 327 ASN A N 1
ATOM 2698 C CA . ASN A 1 327 ? 12.319 0.642 1.922 1.00 98.12 327 ASN A CA 1
ATOM 2699 C C . ASN A 1 327 ? 11.784 -0.653 2.558 1.00 98.12 327 ASN A C 1
ATOM 2701 O O . ASN A 1 327 ? 10.970 -0.588 3.482 1.00 98.12 327 ASN A O 1
ATOM 2705 N N . PHE A 1 328 ? 12.293 -1.820 2.144 1.00 97.94 328 PHE A N 1
ATOM 2706 C CA . PHE A 1 328 ? 11.959 -3.102 2.782 1.00 97.94 328 PHE A CA 1
ATOM 2707 C C . PHE A 1 328 ? 12.348 -3.124 4.261 1.00 97.94 328 PHE A C 1
ATOM 2709 O O . PHE A 1 328 ? 11.535 -3.479 5.119 1.00 97.94 328 PHE A O 1
ATOM 2716 N N . TYR A 1 329 ? 13.555 -2.657 4.580 1.00 97.44 329 TYR A N 1
ATOM 2717 C CA . TYR A 1 329 ? 14.006 -2.548 5.961 1.00 97.44 329 TYR A CA 1
ATOM 2718 C C . TYR A 1 329 ? 13.108 -1.615 6.789 1.00 97.44 329 TYR A C 1
ATOM 2720 O O . TYR A 1 329 ? 12.707 -1.956 7.904 1.00 97.44 329 TYR A O 1
ATOM 2728 N N . CYS A 1 330 ? 12.673 -0.487 6.215 1.00 96.81 330 CYS A N 1
ATOM 2729 C CA . CYS A 1 330 ? 11.693 0.387 6.858 1.00 96.81 330 CYS A CA 1
ATOM 2730 C C . CYS A 1 330 ? 10.362 -0.333 7.137 1.00 96.81 330 CYS A C 1
ATOM 2732 O O . CYS A 1 330 ? 9.765 -0.115 8.192 1.00 96.81 330 CYS A O 1
ATOM 2734 N N . HIS A 1 331 ? 9.883 -1.203 6.242 1.00 96.12 331 HIS A N 1
ATOM 2735 C CA . HIS A 1 331 ? 8.670 -1.993 6.487 1.00 96.12 331 HIS A CA 1
ATOM 2736 C C . HIS A 1 331 ? 8.846 -3.030 7.603 1.00 96.12 331 HIS A C 1
ATOM 2738 O O . HIS A 1 331 ? 7.917 -3.224 8.393 1.00 96.12 331 HIS A O 1
ATOM 2744 N N . ILE A 1 332 ? 10.029 -3.638 7.737 1.00 95.06 332 ILE A N 1
ATOM 2745 C CA . ILE A 1 332 ? 10.357 -4.517 8.871 1.00 95.06 332 ILE A CA 1
ATOM 2746 C C . ILE A 1 332 ? 10.318 -3.734 10.192 1.00 95.06 332 ILE A C 1
ATOM 2748 O O . ILE A 1 332 ? 9.683 -4.184 11.149 1.00 95.06 332 ILE A O 1
ATOM 2752 N N . LEU A 1 333 ? 10.913 -2.538 10.239 1.00 93.75 333 LEU A N 1
ATOM 2753 C CA . LEU A 1 333 ? 10.853 -1.671 11.422 1.00 93.75 333 LEU A CA 1
ATOM 2754 C C . LEU A 1 333 ? 9.410 -1.254 11.747 1.00 93.75 333 LEU A C 1
ATOM 2756 O O . LEU A 1 333 ? 8.988 -1.284 12.896 1.00 93.75 333 LEU A O 1
ATOM 2760 N N . LEU A 1 334 ? 8.592 -0.927 10.744 1.00 92.12 334 LEU A N 1
ATOM 2761 C CA . LEU A 1 334 ? 7.183 -0.590 10.980 1.00 92.12 334 LEU A CA 1
ATOM 2762 C C . LEU A 1 334 ? 6.354 -1.786 11.470 1.00 92.12 334 LEU A C 1
ATOM 2764 O O . LEU A 1 334 ? 5.376 -1.598 12.199 1.00 92.12 334 LEU A O 1
ATOM 2768 N N . ARG A 1 335 ? 6.722 -3.016 11.092 1.00 89.75 335 ARG A N 1
ATOM 2769 C CA . ARG A 1 335 ? 6.087 -4.244 11.589 1.00 89.75 335 ARG A CA 1
ATOM 2770 C C . ARG A 1 335 ? 6.339 -4.442 13.083 1.00 89.75 335 ARG A C 1
ATOM 2772 O O . ARG A 1 335 ? 5.419 -4.885 13.775 1.00 89.75 335 ARG A O 1
ATOM 2779 N N . SER A 1 336 ? 7.542 -4.134 13.577 1.00 86.31 336 SER A N 1
ATOM 2780 C CA . SER A 1 336 ? 7.910 -4.350 14.986 1.00 86.31 336 SER A CA 1
ATOM 2781 C C . SER A 1 336 ? 7.134 -3.446 15.952 1.00 86.31 336 SER A C 1
ATOM 2783 O O . SER A 1 336 ? 6.856 -3.859 17.075 1.00 86.31 336 SER A O 1
ATOM 2785 N N . LEU A 1 337 ? 6.648 -2.289 15.484 1.00 84.38 337 LEU A N 1
ATOM 2786 C CA . LEU A 1 337 ? 5.803 -1.366 16.262 1.00 84.38 337 LEU A CA 1
ATOM 2787 C C . LEU A 1 337 ? 4.426 -1.934 16.647 1.00 84.38 337 LEU A C 1
ATOM 2789 O O . LEU A 1 337 ? 3.686 -1.334 17.427 1.00 84.38 337 LEU A O 1
ATOM 2793 N N . ARG A 1 338 ? 4.014 -3.064 16.065 1.00 75.62 338 ARG A N 1
ATOM 2794 C CA . ARG A 1 338 ? 2.707 -3.682 16.325 1.00 75.62 338 ARG A CA 1
ATOM 2795 C C . ARG A 1 338 ? 2.910 -5.084 16.869 1.00 75.62 338 ARG A C 1
ATOM 2797 O O . ARG A 1 338 ? 3.468 -5.914 16.164 1.00 75.62 338 ARG A O 1
ATOM 2804 N N . ARG A 1 339 ? 2.397 -5.394 18.066 1.00 67.12 339 ARG A N 1
ATOM 2805 C CA . ARG A 1 339 ? 2.371 -6.777 18.591 1.00 67.12 339 ARG A CA 1
ATOM 2806 C C . ARG A 1 339 ? 1.562 -7.711 17.664 1.00 67.12 339 ARG A C 1
ATOM 2808 O O . ARG A 1 339 ? 0.617 -7.239 17.014 1.00 67.12 339 ARG A O 1
ATOM 2815 N N . PRO A 1 340 ? 1.883 -9.020 17.599 1.00 57.62 340 PRO A N 1
ATOM 2816 C CA . PRO A 1 340 ? 1.009 -10.009 16.966 1.00 57.62 340 PRO A CA 1
ATOM 2817 C C . PRO A 1 340 ? -0.409 -9.887 17.555 1.00 57.62 340 PRO A C 1
ATOM 2819 O O . PRO A 1 340 ? -0.570 -9.891 18.769 1.00 57.62 340 PRO A O 1
ATOM 2822 N N . GLY A 1 341 ? -1.430 -9.673 16.718 1.00 55.88 341 GLY A N 1
ATOM 2823 C CA . GLY A 1 341 ? -2.822 -9.487 17.170 1.00 55.88 341 GLY A CA 1
ATOM 2824 C C . GLY A 1 341 ? -3.360 -8.045 17.186 1.00 55.88 341 GLY A C 1
ATOM 2825 O O . GLY A 1 341 ? -4.537 -7.854 17.502 1.00 55.88 341 GLY A O 1
ATOM 2826 N N . GLY A 1 342 ? -2.551 -7.045 16.803 1.00 53.97 342 GLY A N 1
ATOM 2827 C CA . GLY A 1 342 ? -3.030 -5.719 16.367 1.00 53.97 342 GLY A CA 1
ATOM 2828 C C . GLY A 1 342 ? -3.416 -4.711 17.460 1.00 53.97 342 GLY A C 1
ATOM 2829 O O . GLY A 1 342 ? -3.922 -3.644 17.129 1.00 53.97 342 GLY A O 1
ATOM 2830 N N . ASN A 1 343 ? -3.160 -5.008 18.738 1.00 54.38 343 ASN A N 1
ATOM 2831 C CA . ASN A 1 343 ? -3.628 -4.200 19.878 1.00 54.38 343 ASN A CA 1
ATOM 2832 C C . ASN A 1 343 ? -2.626 -3.151 20.409 1.00 54.38 343 ASN A C 1
ATOM 2834 O O . ASN A 1 343 ? -2.839 -2.601 21.486 1.00 54.38 343 ASN A O 1
ATOM 2838 N N . ALA A 1 344 ? -1.536 -2.849 19.701 1.00 55.06 344 ALA A N 1
ATOM 2839 C CA . ALA A 1 344 ? -0.656 -1.760 20.125 1.00 55.06 344 ALA A CA 1
ATOM 2840 C C . ALA A 1 344 ? -1.258 -0.412 19.694 1.00 55.06 344 ALA A C 1
ATOM 2842 O O . ALA A 1 344 ? -1.597 -0.233 18.520 1.00 55.06 344 ALA A O 1
ATOM 2843 N N . GLY A 1 345 ? -1.387 0.530 20.634 1.00 68.00 345 GLY A N 1
ATOM 2844 C CA . GLY A 1 345 ? -1.665 1.933 20.323 1.00 68.00 345 GLY A CA 1
ATOM 2845 C C . GLY A 1 345 ? -0.627 2.515 19.354 1.00 68.00 345 GLY A C 1
ATOM 2846 O O . GLY A 1 345 ? 0.350 1.860 18.992 1.00 68.00 345 GLY A O 1
ATOM 2847 N N . TYR A 1 346 ? -0.832 3.751 18.897 1.00 79.88 346 TYR A N 1
ATOM 2848 C CA . TYR A 1 346 ? 0.180 4.410 18.066 1.00 79.88 346 TYR A CA 1
ATOM 2849 C C . TYR A 1 346 ? 1.518 4.468 18.815 1.00 79.88 346 TYR A C 1
ATOM 2851 O O . TYR A 1 346 ? 1.541 4.737 20.011 1.00 79.88 346 TYR A O 1
ATOM 2859 N N . GLN A 1 347 ? 2.614 4.222 18.099 1.00 86.94 347 GLN A N 1
ATOM 2860 C CA . GLN A 1 347 ? 3.988 4.311 18.596 1.00 86.94 347 GLN A CA 1
ATOM 2861 C C . GLN A 1 347 ? 4.802 5.209 17.662 1.00 86.94 347 GLN A C 1
ATOM 2863 O O . GLN A 1 347 ? 4.474 5.327 16.476 1.00 86.94 347 GLN A O 1
ATOM 2868 N N . ILE A 1 348 ? 5.849 5.844 18.191 1.00 89.56 348 ILE A N 1
ATOM 2869 C CA . ILE A 1 348 ? 6.796 6.635 17.398 1.00 89.56 348 ILE A CA 1
ATOM 2870 C C . ILE A 1 348 ? 7.790 5.665 16.741 1.00 89.56 348 ILE A C 1
ATOM 2872 O O . ILE A 1 348 ? 8.513 4.989 17.468 1.00 89.56 348 ILE A O 1
ATOM 2876 N N . PRO A 1 349 ? 7.870 5.593 15.398 1.00 90.88 349 PRO A N 1
ATOM 2877 C CA . PRO A 1 349 ? 8.909 4.813 14.733 1.00 90.88 349 PRO A CA 1
ATOM 2878 C C . PRO A 1 349 ? 10.304 5.338 15.097 1.00 90.88 349 PRO A C 1
ATOM 2880 O O . PRO A 1 349 ? 10.529 6.553 15.090 1.00 90.88 349 PRO A O 1
ATOM 2883 N N . SER A 1 350 ? 11.242 4.445 15.389 1.00 90.81 350 SER A N 1
ATOM 2884 C CA . SER A 1 350 ? 12.642 4.764 15.687 1.00 90.81 350 SER A CA 1
ATOM 2885 C C . SER A 1 350 ? 13.580 3.779 14.986 1.00 90.81 350 SER A C 1
ATOM 2887 O O . SER A 1 350 ? 13.157 2.706 14.553 1.00 90.81 350 SER A O 1
ATOM 2889 N N . GLY A 1 351 ? 14.848 4.168 14.851 1.00 91.50 351 GLY A N 1
ATOM 2890 C CA . GLY A 1 351 ? 15.878 3.397 14.158 1.00 91.50 351 GLY A CA 1
ATOM 2891 C C . GLY A 1 351 ? 16.013 3.756 12.676 1.00 91.50 351 GLY A C 1
ATOM 2892 O O . GLY A 1 351 ? 15.054 4.173 12.023 1.00 91.50 351 GLY A O 1
ATOM 2893 N N . PHE A 1 352 ? 17.224 3.587 12.137 1.00 95.12 352 PHE A N 1
ATOM 2894 C CA . PHE A 1 352 ? 17.551 3.909 10.742 1.00 95.12 352 PHE A CA 1
ATOM 2895 C C . PHE A 1 352 ? 17.120 5.345 10.366 1.00 95.12 352 PHE A C 1
ATOM 2897 O O . PHE A 1 352 ? 17.204 6.265 11.182 1.00 95.12 352 PHE A O 1
ATOM 2904 N N . LEU A 1 353 ? 16.614 5.548 9.149 1.00 94.00 353 LEU A N 1
ATOM 2905 C CA . LEU A 1 353 ? 16.104 6.826 8.664 1.00 94.00 353 LEU A CA 1
ATOM 2906 C C . LEU A 1 353 ? 14.922 7.364 9.482 1.00 94.00 353 LEU A C 1
ATOM 2908 O O . LEU A 1 353 ? 14.697 8.573 9.464 1.00 94.00 353 LEU A O 1
ATOM 2912 N N . PHE A 1 354 ? 14.200 6.537 10.253 1.00 94.88 354 PHE A N 1
ATOM 2913 C CA . PHE A 1 354 ? 13.130 7.054 11.112 1.00 94.88 354 PHE A CA 1
ATOM 2914 C C . PHE A 1 354 ? 13.646 7.996 12.199 1.00 94.88 354 PHE A C 1
ATOM 2916 O O . PHE A 1 354 ? 12.853 8.763 12.734 1.00 94.88 354 PHE A O 1
ATOM 2923 N N . ASN A 1 355 ? 14.945 7.990 12.513 1.00 93.31 355 ASN A N 1
ATOM 2924 C CA . ASN A 1 355 ? 15.533 8.955 13.442 1.00 93.31 355 ASN A CA 1
ATOM 2925 C C . ASN A 1 355 ? 15.571 10.383 12.871 1.00 93.31 355 ASN A C 1
ATOM 2927 O O . ASN A 1 355 ? 15.504 11.334 13.645 1.00 93.31 355 ASN A O 1
ATOM 2931 N N . ILE A 1 356 ? 15.613 10.524 11.543 1.00 92.62 356 ILE A N 1
ATOM 2932 C CA . ILE A 1 356 ? 15.790 11.802 10.836 1.00 92.62 356 ILE A CA 1
ATOM 2933 C C . ILE A 1 356 ? 14.477 12.256 10.184 1.00 92.62 356 ILE A C 1
ATOM 2935 O O . ILE A 1 356 ? 14.117 13.432 10.262 1.00 92.62 356 ILE A O 1
ATOM 2939 N N . VAL A 1 357 ? 13.742 11.322 9.571 1.00 94.19 357 VAL A N 1
ATOM 2940 C CA . VAL A 1 357 ? 12.492 11.582 8.843 1.00 94.19 357 VAL A CA 1
ATOM 2941 C C . VAL A 1 357 ? 11.315 10.830 9.461 1.00 94.19 357 VAL A C 1
ATOM 2943 O O . VAL A 1 357 ? 11.440 9.739 10.013 1.00 94.19 357 VAL A O 1
ATOM 2946 N N . THR A 1 358 ? 10.119 11.394 9.346 1.00 93.75 358 THR A N 1
ATOM 2947 C CA . THR A 1 358 ? 8.900 10.809 9.920 1.00 93.75 358 THR A CA 1
ATOM 2948 C C . THR A 1 358 ? 8.422 9.588 9.144 1.00 93.75 358 THR A C 1
ATOM 2950 O O . THR A 1 358 ? 7.965 8.607 9.734 1.00 93.75 358 THR A O 1
ATOM 2953 N N . CYS A 1 359 ? 8.494 9.655 7.814 1.00 94.62 359 CYS A N 1
ATOM 2954 C CA . CYS A 1 359 ? 8.017 8.609 6.916 1.00 94.62 359 CYS A CA 1
ATOM 2955 C C . CYS A 1 359 ? 9.161 8.047 6.066 1.00 94.62 359 CYS A C 1
ATOM 2957 O O . CYS A 1 359 ? 9.108 8.119 4.843 1.00 94.62 359 CYS A O 1
ATOM 2959 N N . ALA A 1 360 ? 10.165 7.448 6.715 1.00 95.81 360 ALA A N 1
ATOM 2960 C CA . ALA A 1 360 ? 11.341 6.881 6.046 1.00 95.81 360 ALA A CA 1
ATOM 2961 C C . ALA A 1 360 ? 11.011 5.891 4.918 1.00 95.81 360 ALA A C 1
ATOM 2963 O O . ALA A 1 360 ? 11.693 5.855 3.895 1.00 95.81 360 ALA A O 1
ATOM 2964 N N . ASN A 1 361 ? 9.934 5.117 5.072 1.00 96.06 361 ASN A N 1
ATOM 2965 C CA . ASN A 1 361 ? 9.465 4.208 4.033 1.00 96.06 361 ASN A CA 1
ATOM 2966 C C . ASN A 1 361 ? 9.018 4.965 2.765 1.00 96.06 361 ASN A C 1
ATOM 2968 O O . ASN A 1 361 ? 9.322 4.529 1.666 1.00 96.06 361 ASN A O 1
ATOM 2972 N N . TYR A 1 362 ? 8.359 6.122 2.893 1.00 96.38 362 TYR A N 1
ATOM 2973 C CA . TYR A 1 362 ? 7.990 6.942 1.731 1.00 96.38 362 TYR A CA 1
ATOM 2974 C C . TYR A 1 362 ? 9.197 7.672 1.142 1.00 96.38 362 TYR A C 1
ATOM 2976 O O . TYR A 1 362 ? 9.305 7.771 -0.071 1.00 96.38 362 TYR A O 1
ATOM 2984 N N . THR A 1 363 ? 10.129 8.136 1.978 1.00 95.94 363 THR A N 1
ATOM 2985 C CA . THR A 1 363 ? 11.388 8.746 1.523 1.00 95.94 363 THR A CA 1
ATOM 2986 C C . THR A 1 363 ? 12.161 7.795 0.613 1.00 95.94 363 THR A C 1
ATOM 2988 O O . THR A 1 363 ? 12.493 8.134 -0.517 1.00 95.94 363 THR A O 1
ATOM 2991 N N . THR A 1 364 ? 12.394 6.573 1.088 1.00 96.88 364 THR A N 1
ATOM 2992 C CA . THR A 1 364 ? 13.102 5.531 0.331 1.00 96.88 364 THR A CA 1
ATOM 2993 C C . THR A 1 364 ? 12.323 5.078 -0.907 1.00 96.88 364 THR A C 1
ATOM 2995 O O . THR A 1 364 ? 12.932 4.823 -1.939 1.00 96.88 364 THR A O 1
ATOM 2998 N N . GLU A 1 365 ? 10.986 5.064 -0.853 1.00 97.62 365 GLU A N 1
ATOM 2999 C CA . GLU A 1 365 ? 10.123 4.823 -2.020 1.00 97.62 365 GLU A CA 1
ATOM 3000 C C . GLU A 1 365 ? 10.256 5.925 -3.089 1.00 97.62 365 GLU A C 1
ATOM 3002 O O . GLU A 1 365 ? 10.289 5.646 -4.279 1.00 97.62 365 GLU A O 1
ATOM 3007 N N . ILE A 1 366 ? 10.350 7.195 -2.702 1.00 96.88 366 ILE A N 1
ATOM 3008 C CA . ILE A 1 366 ? 10.519 8.293 -3.665 1.00 96.88 366 ILE A CA 1
ATOM 3009 C C . ILE A 1 366 ? 11.904 8.219 -4.310 1.00 96.88 366 ILE A C 1
ATOM 3011 O O . ILE A 1 366 ? 12.021 8.280 -5.533 1.00 96.88 366 ILE A O 1
ATOM 3015 N N . TYR A 1 367 ? 12.953 8.030 -3.506 1.00 96.75 367 TYR A N 1
ATOM 3016 C CA . TYR A 1 367 ? 14.320 7.961 -4.019 1.00 96.75 367 TYR A CA 1
ATOM 3017 C C . TYR A 1 367 ? 14.574 6.736 -4.901 1.00 96.75 367 TYR A C 1
ATOM 3019 O O . TYR A 1 367 ? 15.285 6.856 -5.896 1.00 96.75 367 TYR A O 1
ATOM 3027 N N . GLN A 1 368 ? 13.957 5.583 -4.617 1.00 97.88 368 GLN A N 1
ATOM 3028 C CA . GLN A 1 368 ? 14.097 4.426 -5.506 1.00 97.88 368 GLN A CA 1
ATOM 3029 C C . GLN A 1 368 ? 13.516 4.733 -6.906 1.00 97.88 368 GLN A C 1
ATOM 3031 O O . GLN A 1 368 ? 14.137 4.412 -7.918 1.00 97.88 368 GLN A O 1
ATOM 3036 N N . TRP A 1 369 ? 12.374 5.436 -6.973 1.00 98.12 369 TRP A N 1
ATOM 3037 C CA . TRP A 1 369 ? 11.740 5.817 -8.237 1.00 98.12 369 TRP A CA 1
ATOM 3038 C C . TRP A 1 369 ? 12.494 6.952 -8.929 1.00 98.12 369 TRP A C 1
ATOM 3040 O O . TRP A 1 369 ? 12.518 6.997 -10.156 1.00 98.12 369 TRP A O 1
ATOM 3050 N N . LEU A 1 370 ? 13.158 7.832 -8.175 1.00 98.00 370 LEU A N 1
ATOM 3051 C CA . LEU A 1 370 ? 14.121 8.777 -8.738 1.00 98.00 370 LEU A CA 1
ATOM 3052 C C . LEU A 1 370 ? 15.275 8.032 -9.422 1.00 98.00 370 LEU A C 1
ATOM 3054 O O . LEU A 1 370 ? 15.574 8.334 -10.572 1.00 98.00 370 LEU A O 1
ATOM 3058 N N . GLY A 1 371 ? 15.864 7.024 -8.769 1.00 98.38 371 GLY A N 1
ATOM 3059 C CA . GLY A 1 371 ? 16.913 6.183 -9.358 1.00 98.38 371 GLY A CA 1
ATOM 3060 C C . GLY A 1 371 ? 16.464 5.474 -10.639 1.00 98.38 371 GLY A C 1
ATOM 3061 O O . GLY A 1 371 ? 17.139 5.562 -11.664 1.00 98.38 371 GLY A O 1
ATOM 3062 N N . PHE A 1 372 ? 15.274 4.863 -10.621 1.00 98.62 372 PHE A N 1
ATOM 3063 C CA . PHE A 1 372 ? 14.662 4.268 -11.815 1.00 98.62 372 PHE A CA 1
ATOM 3064 C C . PHE A 1 372 ? 14.516 5.280 -12.962 1.00 98.62 372 PHE A C 1
ATOM 3066 O O . PHE A 1 372 ? 14.790 4.961 -14.118 1.00 98.62 372 PHE A O 1
ATOM 3073 N N . ASN A 1 373 ? 14.112 6.515 -12.656 1.00 98.38 373 ASN A N 1
ATOM 3074 C CA . ASN A 1 373 ? 13.939 7.561 -13.662 1.00 98.38 373 ASN A CA 1
ATOM 3075 C C . ASN A 1 373 ? 15.257 8.152 -14.165 1.00 98.38 373 ASN A C 1
ATOM 3077 O O . ASN A 1 373 ? 15.339 8.488 -15.339 1.00 98.38 373 ASN A O 1
ATOM 3081 N N . VAL A 1 374 ? 16.304 8.203 -13.338 1.00 98.38 374 VAL A N 1
ATOM 3082 C CA . VAL A 1 374 ? 17.666 8.524 -13.797 1.00 98.38 374 VAL A CA 1
ATOM 3083 C C . VAL A 1 374 ? 18.173 7.459 -14.775 1.00 98.38 374 VAL A C 1
ATOM 3085 O O . VAL A 1 374 ? 18.802 7.805 -15.771 1.00 98.38 374 VAL A O 1
ATOM 3088 N N . ALA A 1 375 ? 17.874 6.180 -14.523 1.00 98.44 375 ALA A N 1
ATOM 3089 C CA . ALA A 1 375 ? 18.312 5.079 -15.379 1.00 98.44 375 ALA A CA 1
ATOM 3090 C C . ALA A 1 375 ? 17.510 4.946 -16.683 1.00 98.44 375 ALA A C 1
ATOM 3092 O O . ALA A 1 375 ? 18.064 4.516 -17.686 1.00 98.44 375 ALA A O 1
ATOM 3093 N N . THR A 1 376 ? 16.216 5.281 -16.674 1.00 98.19 376 THR A N 1
ATOM 3094 C CA . THR A 1 376 ? 15.324 5.088 -17.835 1.00 98.19 376 THR A CA 1
ATOM 3095 C C . THR A 1 376 ? 15.030 6.367 -18.611 1.00 98.19 376 THR A C 1
ATOM 3097 O O . THR A 1 376 ? 14.761 6.294 -19.803 1.00 98.19 376 THR A O 1
ATOM 3100 N N . GLN A 1 377 ? 15.077 7.533 -17.970 1.00 97.00 377 GLN A N 1
ATOM 3101 C CA . GLN A 1 377 ? 14.917 8.855 -18.580 1.00 97.00 377 GLN A CA 1
ATOM 3102 C C . GLN A 1 377 ? 13.700 8.984 -19.518 1.00 97.00 377 GLN A C 1
ATOM 3104 O O . GLN A 1 377 ? 13.808 9.421 -20.662 1.00 97.00 377 GLN A O 1
ATOM 3109 N N . THR A 1 378 ? 12.508 8.629 -19.026 1.00 97.19 378 THR A N 1
ATOM 3110 C CA . THR A 1 378 ? 11.248 8.824 -19.767 1.00 97.19 378 THR A CA 1
ATOM 3111 C C . THR A 1 378 ? 10.416 9.954 -19.166 1.00 97.19 378 THR A C 1
ATOM 3113 O O . THR A 1 378 ? 10.301 10.076 -17.946 1.00 97.19 378 THR A O 1
ATOM 3116 N N . VAL A 1 379 ? 9.773 10.765 -20.016 1.00 96.81 379 VAL A N 1
ATOM 3117 C CA . VAL A 1 379 ? 8.873 11.850 -19.570 1.00 96.81 379 VAL A CA 1
ATOM 3118 C C . VAL A 1 379 ? 7.753 11.299 -18.684 1.00 96.81 379 VAL A C 1
ATOM 3120 O O . VAL A 1 379 ? 7.469 11.840 -17.618 1.00 96.81 379 VAL A O 1
ATOM 3123 N N . THR A 1 380 ? 7.152 10.176 -19.080 1.00 96.00 380 THR A N 1
ATOM 3124 C CA . THR A 1 380 ? 6.082 9.522 -18.317 1.00 96.00 380 THR A CA 1
ATOM 3125 C C . THR A 1 380 ? 6.544 9.009 -16.962 1.00 96.00 380 THR A C 1
ATOM 3127 O O . THR A 1 380 ? 5.790 9.093 -15.992 1.00 96.00 380 THR A O 1
ATOM 3130 N N . GLY A 1 381 ? 7.780 8.521 -16.867 1.00 96.75 381 GLY A N 1
ATOM 3131 C CA . GLY A 1 381 ? 8.364 8.109 -15.601 1.00 96.75 381 GLY A CA 1
ATOM 3132 C C . GLY A 1 381 ? 8.563 9.285 -14.634 1.00 96.75 381 GLY A C 1
ATOM 3133 O O . GLY A 1 381 ? 8.215 9.170 -13.456 1.00 96.75 381 GLY A O 1
ATOM 3134 N N . TYR A 1 382 ? 9.031 10.442 -15.119 1.00 97.81 382 TYR A N 1
ATOM 3135 C CA . TYR A 1 382 ? 9.157 11.648 -14.291 1.00 97.81 382 TYR A CA 1
ATOM 3136 C C . TYR A 1 382 ? 7.797 12.230 -13.882 1.00 97.81 382 TYR A C 1
ATOM 3138 O O . TYR A 1 382 ? 7.636 12.640 -12.732 1.00 97.81 382 TYR A O 1
ATOM 3146 N N . ILE A 1 383 ? 6.792 12.206 -14.767 1.00 97.44 383 ILE A N 1
ATOM 3147 C CA . ILE A 1 383 ? 5.410 12.576 -14.409 1.00 97.44 383 ILE A CA 1
ATOM 3148 C C . ILE A 1 383 ? 4.906 11.681 -13.272 1.00 97.44 383 ILE A C 1
ATOM 3150 O O . ILE A 1 383 ? 4.394 12.182 -12.269 1.00 97.44 383 ILE A O 1
ATOM 3154 N N . PHE A 1 384 ? 5.092 10.363 -13.390 1.00 96.25 384 PHE A N 1
ATOM 3155 C CA . PHE A 1 384 ? 4.752 9.424 -12.323 1.00 96.25 384 PHE A CA 1
ATOM 3156 C C . PHE A 1 384 ? 5.485 9.752 -11.019 1.00 96.25 384 PHE A C 1
ATOM 3158 O O . PHE A 1 384 ? 4.848 9.785 -9.968 1.00 96.25 384 PHE A O 1
ATOM 3165 N N . LEU A 1 385 ? 6.790 10.038 -11.071 1.00 96.75 385 LEU A N 1
ATOM 3166 C CA . LEU A 1 385 ? 7.575 10.388 -9.888 1.00 96.75 385 LEU A CA 1
ATOM 3167 C C . LEU A 1 385 ? 7.001 11.616 -9.173 1.00 96.75 385 LEU A C 1
ATOM 3169 O O . LEU A 1 385 ? 6.841 11.585 -7.952 1.00 96.75 385 LEU A O 1
ATOM 3173 N N . VAL A 1 386 ? 6.653 12.671 -9.914 1.00 96.25 386 VAL A N 1
ATOM 3174 C CA . VAL A 1 386 ? 6.045 13.886 -9.350 1.00 96.25 386 VAL A CA 1
ATOM 3175 C C . VAL A 1 386 ? 4.699 13.560 -8.705 1.00 96.25 386 VAL A C 1
ATOM 3177 O O . VAL A 1 386 ? 4.501 13.853 -7.525 1.00 96.25 386 VAL A O 1
ATOM 3180 N N . VAL A 1 387 ? 3.802 12.883 -9.429 1.00 95.69 387 VAL A N 1
ATOM 3181 C CA . VAL A 1 387 ? 2.464 12.520 -8.929 1.00 95.69 387 VAL A CA 1
ATOM 3182 C C . VAL A 1 387 ? 2.557 11.637 -7.679 1.00 95.69 387 VAL A C 1
ATOM 3184 O O . VAL A 1 387 ? 1.920 11.924 -6.660 1.00 95.69 387 VAL A O 1
ATOM 3187 N N . ALA A 1 388 ? 3.384 10.590 -7.716 1.00 93.38 388 ALA A N 1
ATOM 3188 C CA . ALA A 1 388 ? 3.592 9.677 -6.597 1.00 93.38 388 ALA A CA 1
ATOM 3189 C C . ALA A 1 388 ? 4.177 10.407 -5.375 1.00 93.38 388 ALA A C 1
ATOM 3191 O O . ALA A 1 388 ? 3.710 10.206 -4.248 1.00 93.38 388 ALA A O 1
ATOM 3192 N N . THR A 1 389 ? 5.140 11.307 -5.597 1.00 94.75 389 THR A N 1
ATOM 3193 C CA . THR A 1 389 ? 5.740 12.145 -4.550 1.00 94.75 389 THR A CA 1
ATOM 3194 C C . THR A 1 389 ? 4.701 13.055 -3.902 1.00 94.75 389 THR A C 1
ATOM 3196 O O . THR A 1 389 ? 4.613 13.094 -2.672 1.00 94.75 389 THR A O 1
ATOM 3199 N N . SER A 1 390 ? 3.857 13.737 -4.680 1.00 93.88 390 SER A N 1
ATOM 3200 C CA . SER A 1 390 ? 2.789 14.593 -4.146 1.00 93.88 390 SER A CA 1
ATOM 3201 C C . SER A 1 390 ? 1.792 13.808 -3.284 1.00 93.88 390 SER A C 1
ATOM 3203 O O . SER A 1 390 ? 1.454 14.233 -2.174 1.00 93.88 390 SER A O 1
ATOM 3205 N N . ILE A 1 391 ? 1.352 12.632 -3.746 1.00 93.12 391 ILE A N 1
ATOM 3206 C CA . ILE A 1 391 ? 0.403 11.781 -3.009 1.00 93.12 391 ILE A CA 1
ATOM 3207 C C . ILE A 1 391 ? 1.011 11.304 -1.682 1.00 93.12 391 ILE A C 1
ATOM 3209 O O . ILE A 1 391 ? 0.397 11.460 -0.620 1.00 93.12 391 ILE A O 1
ATOM 3213 N N . MET A 1 392 ? 2.233 10.764 -1.716 1.00 94.12 392 MET A N 1
ATOM 3214 C CA . MET A 1 392 ? 2.913 10.275 -0.513 1.00 94.12 392 MET A C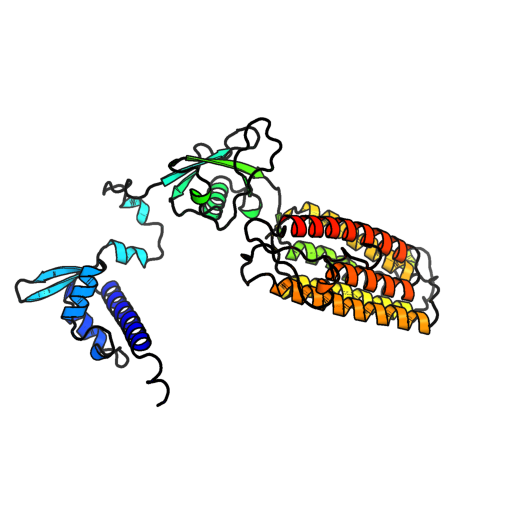A 1
ATOM 3215 C C . MET A 1 392 ? 3.228 11.401 0.476 1.00 94.12 392 MET A C 1
ATOM 3217 O O . MET A 1 392 ? 3.097 11.200 1.687 1.00 94.12 392 MET A O 1
ATOM 3221 N N . THR A 1 393 ? 3.554 12.597 -0.018 1.00 92.94 393 THR A N 1
ATOM 3222 C CA . THR A 1 393 ? 3.781 13.797 0.803 1.00 92.94 393 THR A CA 1
ATOM 3223 C C . THR A 1 393 ? 2.533 14.192 1.578 1.00 92.94 393 THR A C 1
ATOM 3225 O O . THR A 1 393 ? 2.589 14.365 2.799 1.00 92.94 393 THR A O 1
ATOM 3228 N N . ASN A 1 394 ? 1.372 14.213 0.923 1.00 94.19 394 ASN A N 1
ATOM 3229 C CA . ASN A 1 394 ? 0.099 14.484 1.592 1.00 94.19 394 ASN A CA 1
ATOM 3230 C C . ASN A 1 394 ? -0.203 13.464 2.704 1.00 94.19 394 ASN A C 1
ATOM 3232 O O . ASN A 1 394 ? -0.627 13.830 3.809 1.00 94.19 394 ASN A O 1
ATOM 3236 N N . TRP A 1 395 ? 0.064 12.179 2.459 1.00 93.62 395 TRP A N 1
ATOM 3237 C CA . TRP A 1 395 ? -0.089 11.135 3.474 1.00 93.62 395 TRP A CA 1
ATOM 3238 C C . TRP A 1 395 ? 0.913 11.269 4.624 1.00 93.62 395 TRP A C 1
ATOM 3240 O O . TRP A 1 395 ? 0.544 11.055 5.785 1.00 93.62 395 TRP A O 1
ATOM 3250 N N . ALA A 1 396 ? 2.159 11.640 4.336 1.00 93.44 396 ALA A N 1
ATOM 3251 C CA . ALA A 1 396 ? 3.180 11.848 5.354 1.00 93.44 396 ALA A CA 1
ATOM 3252 C C . ALA A 1 396 ? 2.876 13.045 6.246 1.00 93.44 396 ALA A C 1
ATOM 3254 O O . ALA A 1 396 ? 2.940 12.907 7.465 1.00 93.44 396 ALA A O 1
ATOM 3255 N N . LEU A 1 397 ? 2.452 14.175 5.675 1.00 94.31 397 LEU A N 1
ATOM 3256 C CA . LEU A 1 397 ? 2.034 15.358 6.431 1.00 94.31 397 LEU A CA 1
ATOM 3257 C C . LEU A 1 397 ? 0.862 15.037 7.365 1.00 94.31 397 LEU A C 1
ATOM 3259 O O . LEU A 1 397 ? 0.831 15.461 8.522 1.00 94.31 397 LEU A O 1
ATOM 3263 N N . ALA A 1 398 ? -0.110 14.248 6.899 1.00 92.88 398 ALA A N 1
ATOM 3264 C CA . ALA A 1 398 ? -1.209 13.782 7.740 1.00 92.88 398 ALA A CA 1
ATOM 3265 C C . ALA A 1 398 ? -0.730 12.856 8.876 1.00 92.88 398 ALA A C 1
ATOM 3267 O O . ALA A 1 398 ? -1.233 12.947 10.001 1.00 92.88 398 ALA A O 1
ATOM 3268 N N . LYS A 1 399 ? 0.245 11.976 8.609 1.00 92.00 399 LYS A N 1
ATOM 3269 C CA . LYS A 1 399 ? 0.838 11.085 9.619 1.00 92.00 399 LYS A CA 1
ATOM 3270 C C . LYS A 1 399 ? 1.664 11.870 10.644 1.00 92.00 399 LYS A C 1
ATOM 3272 O O . LYS A 1 399 ? 1.472 11.673 11.841 1.00 92.00 399 LYS A O 1
ATOM 3277 N N . HIS A 1 400 ? 2.498 12.801 10.193 1.00 93.06 400 HIS A N 1
ATOM 3278 C CA . HIS A 1 400 ? 3.337 13.653 11.031 1.00 93.06 400 HIS A CA 1
ATOM 3279 C C . HIS A 1 400 ? 2.501 14.522 11.978 1.00 93.06 400 HIS A C 1
ATOM 3281 O O . HIS A 1 400 ? 2.708 14.487 13.190 1.00 93.06 400 HIS A O 1
ATOM 3287 N N . ARG A 1 401 ? 1.471 15.212 11.460 1.00 93.56 401 ARG A N 1
ATOM 3288 C CA . ARG A 1 401 ? 0.535 15.997 12.289 1.00 93.56 401 ARG A CA 1
ATOM 3289 C C . ARG A 1 401 ? -0.147 15.145 13.360 1.00 93.56 401 ARG A C 1
ATOM 3291 O O . ARG A 1 401 ? -0.289 15.580 14.499 1.00 93.56 401 ARG A O 1
ATOM 3298 N N . ARG A 1 402 ? -0.547 13.918 13.013 1.00 91.81 402 ARG A N 1
ATOM 3299 C CA . ARG A 1 402 ? -1.169 12.984 13.962 1.00 91.81 402 ARG A CA 1
ATOM 3300 C C . ARG A 1 402 ? -0.206 12.568 15.067 1.00 91.81 402 ARG A C 1
ATOM 3302 O O . ARG A 1 402 ? -0.599 12.595 16.226 1.00 91.81 402 ARG A O 1
ATOM 3309 N N . LEU A 1 403 ? 1.026 12.197 14.718 1.00 91.94 403 LEU A N 1
ATOM 3310 C CA . LEU A 1 403 ? 2.036 11.799 15.698 1.00 91.94 403 LEU A CA 1
ATOM 3311 C C . LEU A 1 403 ? 2.367 12.956 16.644 1.00 91.94 403 LEU A C 1
ATOM 3313 O O . LEU A 1 403 ? 2.328 12.762 17.850 1.00 91.94 403 LEU A O 1
ATOM 3317 N N . ARG A 1 404 ? 2.557 14.176 16.129 1.00 92.25 404 ARG A N 1
ATOM 3318 C CA . ARG A 1 404 ? 2.777 15.366 16.969 1.00 92.25 404 ARG A CA 1
ATOM 3319 C C . ARG A 1 404 ? 1.628 15.662 17.930 1.00 92.25 404 ARG A C 1
ATOM 3321 O O . ARG A 1 404 ? 1.881 16.136 19.027 1.00 92.25 404 ARG A O 1
ATOM 3328 N N . LYS A 1 405 ? 0.382 15.391 17.528 1.00 91.50 405 LYS A N 1
ATOM 3329 C CA . LYS A 1 405 ? -0.791 15.563 18.399 1.00 91.50 405 LYS A CA 1
ATOM 3330 C C . LYS A 1 405 ? -0.898 14.468 19.465 1.00 91.50 405 LYS A C 1
ATOM 3332 O O . LYS A 1 405 ? -1.341 14.743 20.570 1.00 91.50 405 LYS A O 1
ATOM 3337 N N . LEU A 1 406 ? -0.557 13.226 19.121 1.00 89.12 406 LEU A N 1
ATOM 3338 C CA . LEU A 1 406 ? -0.611 12.096 20.057 1.00 89.12 406 LEU A CA 1
ATOM 3339 C C . LEU A 1 406 ? 0.546 12.114 21.065 1.00 89.12 406 LEU A C 1
ATOM 3341 O O . LEU A 1 406 ? 0.390 11.619 22.176 1.00 89.12 406 LEU A O 1
ATOM 3345 N N . PHE A 1 407 ? 1.681 12.677 20.660 1.00 91.06 407 PHE A N 1
ATOM 3346 C CA . PHE A 1 407 ? 2.925 12.737 21.416 1.00 91.06 407 PHE A CA 1
ATOM 3347 C C . PHE A 1 407 ? 3.337 14.200 21.619 1.00 91.06 407 PHE A C 1
ATOM 3349 O O . PHE A 1 407 ? 4.337 14.671 21.073 1.00 91.06 407 PHE A O 1
ATOM 3356 N N . ASP A 1 408 ? 2.507 14.952 22.336 1.00 90.25 408 ASP A N 1
ATOM 3357 C CA . ASP A 1 408 ? 2.663 16.394 22.545 1.00 90.25 408 ASP A CA 1
ATOM 3358 C C . ASP A 1 408 ? 3.567 16.755 23.735 1.00 90.25 408 ASP A C 1
ATOM 3360 O O . ASP A 1 408 ? 4.000 17.903 23.839 1.00 90.25 408 ASP A O 1
ATOM 3364 N N . GLY A 1 409 ? 3.909 15.785 24.587 1.00 89.56 409 GLY A N 1
ATOM 3365 C CA . GLY A 1 409 ? 4.697 16.023 25.797 1.00 89.56 409 GLY A CA 1
ATOM 3366 C C . GLY A 1 409 ? 3.875 16.486 27.005 1.00 89.56 409 GLY A C 1
ATOM 3367 O O . GLY A 1 409 ? 4.474 16.873 28.004 1.00 89.56 409 GLY A O 1
ATOM 3368 N N . LYS A 1 410 ? 2.537 16.508 26.915 1.00 88.88 410 LYS A N 1
ATOM 3369 C CA . LYS A 1 410 ? 1.638 16.945 27.997 1.00 88.88 410 LYS A CA 1
ATOM 3370 C C . LYS A 1 410 ? 1.050 15.748 28.743 1.00 88.88 410 LYS A C 1
ATOM 3372 O O . LYS A 1 410 ? 0.990 14.652 28.195 1.00 88.88 410 LYS A O 1
ATOM 3377 N N . ASP A 1 411 ? 0.623 15.950 29.989 1.00 84.88 411 ASP A N 1
ATOM 3378 C CA . ASP A 1 411 ? -0.064 14.936 30.810 1.00 84.88 411 ASP A CA 1
ATOM 3379 C C . ASP A 1 411 ? 0.702 13.597 30.903 1.00 84.88 411 ASP A C 1
ATOM 3381 O O . ASP A 1 411 ? 0.129 12.515 30.768 1.00 84.88 411 ASP A O 1
ATOM 3385 N N . GLY A 1 412 ? 2.033 13.665 31.040 1.00 82.25 412 GLY A N 1
ATOM 3386 C CA . GLY A 1 412 ? 2.914 12.490 31.099 1.00 82.25 412 GLY A CA 1
ATOM 3387 C C . GLY A 1 412 ? 3.124 11.759 29.764 1.00 82.25 412 GLY A C 1
ATOM 3388 O O . GLY A 1 412 ? 3.771 10.711 29.734 1.00 82.25 412 GLY A O 1
ATOM 3389 N N . ARG A 1 413 ? 2.607 12.278 28.640 1.00 84.31 413 ARG A N 1
ATOM 3390 C CA . ARG A 1 413 ? 2.808 11.685 27.307 1.00 84.31 413 ARG A CA 1
ATOM 3391 C C . ARG A 1 413 ? 4.219 11.964 26.781 1.00 84.31 413 ARG A C 1
ATOM 3393 O O . ARG A 1 413 ? 4.753 13.046 27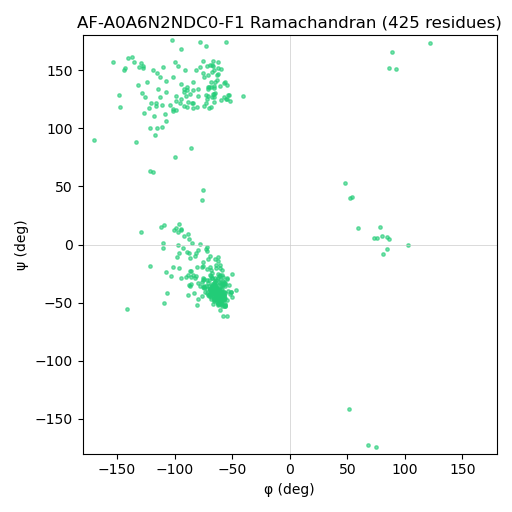.015 1.00 84.31 413 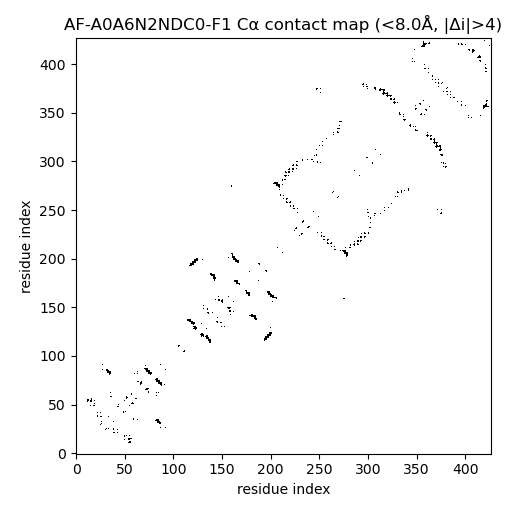ARG A O 1
ATOM 3400 N N . PRO A 1 414 ? 4.820 11.048 25.998 1.00 87.69 414 PRO A N 1
ATOM 3401 C CA . PRO A 1 414 ? 6.109 11.310 25.374 1.00 87.69 414 PRO A CA 1
ATOM 3402 C C . PRO A 1 414 ? 6.003 12.430 24.335 1.00 87.69 414 PRO A C 1
ATOM 3404 O O . PRO A 1 414 ? 4.972 12.591 23.680 1.00 87.69 414 PRO A O 1
ATOM 3407 N N . ARG A 1 415 ? 7.092 13.181 24.149 1.00 91.88 415 ARG A N 1
ATOM 3408 C CA . ARG A 1 415 ? 7.175 14.265 23.162 1.00 91.88 415 ARG A CA 1
ATOM 3409 C C . ARG A 1 415 ? 7.714 13.752 21.828 1.00 91.88 415 ARG A C 1
ATOM 3411 O O . ARG A 1 415 ? 8.749 13.093 21.779 1.00 91.88 415 ARG A O 1
ATOM 3418 N N . TYR A 1 416 ? 7.040 14.095 20.733 1.00 93.00 416 TYR A N 1
ATOM 3419 C CA . TYR A 1 416 ? 7.501 13.771 19.387 1.00 93.00 416 TYR A CA 1
ATOM 3420 C C . TYR A 1 416 ? 8.809 14.521 19.056 1.00 93.00 416 TYR A C 1
ATOM 3422 O O . TYR A 1 416 ? 8.853 15.747 19.215 1.00 93.00 416 TYR A O 1
ATOM 3430 N N . PRO A 1 417 ? 9.861 13.834 18.574 1.00 91.56 417 PRO A N 1
ATOM 3431 C CA . PRO A 1 417 ? 11.135 14.466 18.232 1.00 91.56 417 PRO A CA 1
ATOM 3432 C C . PRO A 1 417 ? 11.021 15.377 17.001 1.00 91.56 417 PRO A C 1
ATOM 3434 O O . PRO A 1 417 ? 10.177 15.172 16.127 1.00 91.56 417 PRO A O 1
ATOM 3437 N N . ARG A 1 418 ? 11.904 16.379 16.900 1.00 90.06 418 ARG A N 1
ATOM 3438 C CA . ARG A 1 418 ? 12.017 17.207 15.689 1.00 90.06 418 ARG A CA 1
ATOM 3439 C C . ARG A 1 418 ? 12.618 16.367 14.563 1.00 90.06 418 ARG A C 1
ATOM 3441 O O . ARG A 1 418 ? 13.739 15.890 14.684 1.00 90.06 418 ARG A O 1
ATOM 3448 N N . ARG A 1 419 ? 11.844 16.170 13.498 1.00 91.44 419 ARG A N 1
ATOM 3449 C CA . ARG A 1 419 ? 12.199 15.371 12.321 1.00 91.44 419 ARG A CA 1
ATOM 3450 C C . ARG A 1 419 ? 11.626 16.024 11.077 1.00 91.44 419 ARG A C 1
ATOM 3452 O O . ARG A 1 419 ? 10.542 16.606 11.145 1.00 91.44 419 ARG A O 1
ATOM 3459 N N . TRP A 1 420 ? 12.314 15.837 9.961 1.00 91.00 420 TRP A N 1
ATOM 3460 C CA . TRP A 1 420 ? 11.782 16.107 8.630 1.00 91.00 420 TRP A CA 1
ATOM 3461 C C . TRP A 1 420 ? 10.573 15.199 8.355 1.00 91.00 420 TRP A C 1
ATOM 3463 O O . TRP A 1 420 ? 10.391 14.145 8.986 1.00 91.00 420 TRP A O 1
ATOM 3473 N N . VAL A 1 421 ? 9.695 15.588 7.441 1.00 90.44 421 VAL A N 1
ATOM 3474 C CA . VAL A 1 421 ? 8.500 14.806 7.107 1.00 90.44 421 VAL A CA 1
ATOM 3475 C C . VAL A 1 421 ? 8.857 13.667 6.149 1.00 90.44 421 VAL A C 1
ATOM 3477 O O . VAL A 1 421 ? 8.543 12.508 6.456 1.00 90.44 421 VAL A O 1
ATOM 3480 N N . ILE A 1 422 ? 9.532 13.980 5.035 1.00 84.88 422 ILE A N 1
ATOM 3481 C CA . ILE A 1 422 ? 9.973 13.007 4.019 1.00 84.88 422 ILE A CA 1
ATOM 3482 C C . ILE A 1 422 ? 11.365 13.340 3.464 1.00 84.88 422 ILE A C 1
ATOM 3484 O O . ILE A 1 422 ? 12.212 12.450 3.468 1.00 84.88 422 ILE A O 1
ATOM 3488 N N . LEU A 1 423 ? 11.597 14.542 2.928 1.00 77.44 423 LEU A N 1
ATOM 3489 C CA . LEU A 1 423 ? 12.759 14.847 2.079 1.00 77.44 423 LEU A CA 1
ATOM 3490 C C . LEU A 1 423 ? 13.637 15.903 2.759 1.00 77.44 423 LEU A C 1
ATOM 3492 O O . LEU A 1 423 ? 13.377 17.092 2.589 1.00 77.44 423 LEU A O 1
ATOM 3496 N N . PRO A 1 424 ? 14.677 15.525 3.517 1.00 65.75 424 PRO A N 1
ATOM 3497 C CA . PRO A 1 424 ? 15.629 16.510 4.012 1.00 65.75 424 PRO A CA 1
ATOM 3498 C C . PRO A 1 424 ? 16.384 17.145 2.824 1.00 65.75 424 PRO A C 1
ATOM 3500 O O . PRO A 1 424 ? 16.757 16.413 1.906 1.00 65.75 424 PRO A O 1
ATOM 3503 N N . PRO A 1 425 ? 16.647 18.466 2.809 1.00 55.78 425 PRO A N 1
ATOM 3504 C CA . PRO A 1 425 ? 16.256 19.506 3.770 1.00 55.78 425 PRO A CA 1
ATOM 3505 C C . PRO A 1 425 ? 14.975 20.281 3.383 1.00 55.78 425 PRO A C 1
ATOM 3507 O O . PRO A 1 425 ? 14.760 21.390 3.860 1.00 55.78 425 PRO A O 1
ATOM 3510 N N . PHE A 1 426 ? 14.144 19.764 2.480 1.00 60.25 426 PHE A N 1
ATOM 3511 C CA . PHE A 1 426 ? 13.029 20.525 1.910 1.00 60.25 426 PHE A CA 1
ATOM 3512 C C . PHE A 1 426 ? 11.681 20.280 2.610 1.00 60.25 426 PHE A C 1
ATOM 3514 O O . PHE A 1 426 ? 10.802 21.133 2.497 1.00 60.25 426 PHE A O 1
ATOM 3521 N N . LEU A 1 427 ? 11.505 19.165 3.343 1.00 60.00 427 LEU A N 1
ATOM 3522 C CA . LEU A 1 427 ? 10.240 18.775 4.004 1.00 60.00 427 LEU A CA 1
ATOM 3523 C C . LEU A 1 427 ? 10.391 17.827 5.197 1.00 60.00 427 LEU A C 1
ATOM 3525 O O . LEU A 1 427 ? 10.755 16.642 4.995 1.00 60.00 427 LEU A O 1
#

Radius of gyration: 32.67 Å; Cα contacts (8 Å, |Δi|>4): 530; chains: 1; bounding box: 66×68×96 Å

Nearest PDB structures (foldseek):
  7c83-assembly1_A  TM=8.532E-01  e=2.341E-10  Pseudomonadota bacterium
  7bw1-assembly1_A  TM=8.355E-01  e=4.559E-09  Homo sapiens
  7zn0-assembly1_A  TM=2.461E-01  e=1.355E+00  Bacillus coahuilensis
  3crl-assembly1_A  TM=1.826E-01  e=1.285E+00  Rattus norvegicus
  7ebb-assembly1_A  TM=2.410E-01  e=5.376E+00  Homo sapiens

Sequence (427 aa):
MQVFGQDPNRIIDGYSEEFENEFLDMMKRRFSRVAATVVYNVYIHDRHHIHMNSTQWATLTEFDKYLGRTAIVKLRKRPKGGLLLILCFFMAIILSNSQGLLFLSFGELGLSHLFSKMKVTVVSRSGREVIKGGAELRDSATVADLQKAIHKRTRKFYPSRQRLTLPLPPGSKERPVVLSYKKNLKDYCDGNSDNLTVVFKDLGPQVSYRTLFFCEYLGPLVLYPVFYYFPVYEFFGYKGERIIHPVQTYALYYWCFHYFKRIMETFFVHRFSHATSPLSNVFRNCSYYWTFGSLIAYYVNHPRYTPVNDLQMKIGFGFGLVCQLANFYCHILLRSLRRPGGNAGYQIPSGFLFNIVTCANYTTEIYQWLGFNVATQTVTGYIFLVVATSIMTNWALAKHRRLRKLFDGKDGRPRYPRRWVILPPFL

Solvent-accessible surface area (backbone atoms only — not comparable to full-atom values): 24023 Å² total; per-residue (Å²): 142,82,80,83,78,82,54,70,63,66,53,28,51,51,44,34,54,52,47,51,52,54,54,50,51,53,37,68,76,75,44,69,66,42,44,57,68,61,54,50,59,58,48,68,67,44,94,81,52,78,58,57,83,56,30,86,36,88,42,73,71,54,44,52,52,48,38,39,73,72,59,54,23,48,71,42,84,43,97,88,63,63,59,33,40,28,63,32,72,73,57,66,50,79,77,45,100,61,85,73,69,63,68,69,60,48,70,78,66,74,55,74,79,80,57,67,60,30,40,33,40,37,20,31,89,86,64,49,66,74,41,84,93,35,47,80,38,54,65,83,34,28,41,49,54,52,33,48,53,49,18,73,78,38,71,90,44,42,55,86,25,54,44,48,23,46,74,71,66,90,90,62,88,71,81,65,54,68,67,51,59,85,41,49,51,60,84,74,41,68,88,92,52,57,63,44,68,35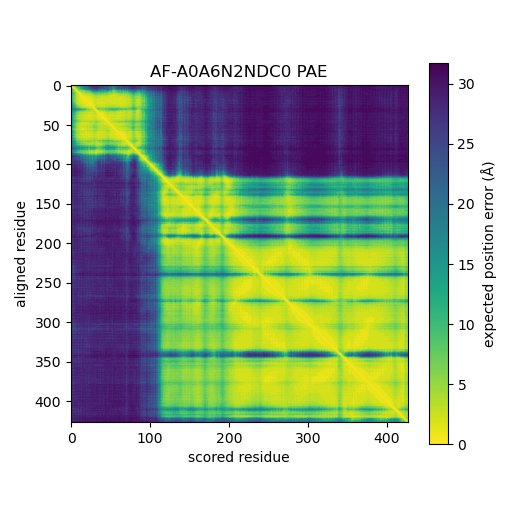,30,47,41,84,60,53,64,60,38,45,49,56,57,38,53,39,56,28,36,48,38,35,44,54,47,29,53,44,43,67,77,43,75,60,52,45,84,73,69,54,75,75,88,70,82,80,53,70,58,45,59,51,49,50,52,54,50,37,52,50,29,51,49,54,41,50,35,46,75,76,47,60,74,68,92,58,73,59,41,48,47,69,55,39,56,56,44,26,53,52,39,31,50,53,31,40,52,38,27,47,55,59,51,32,79,84,51,74,78,64,58,71,67,50,28,51,50,12,43,51,51,11,49,54,23,47,53,51,22,52,51,39,46,55,55,60,31,69,62,41,52,94,87,61,79,51,66,94,72,82,74,67,60,77,57,31,62,52,16,68,31,36,42,54,33,23,51,47,49,16,49,50,15,46,32,59,19,56,69,44,72,64,43,50,52,47,47,52,55,54,46,54,55,50,46,56,54,31,53,55,49,50,55,48,47,44,66,73,20,65,48,56,96,88,36,60,61,56,76,90,54,33,41,47,44,82,96,82,55

InterPro domains:
  IPR001104 3-oxo-5-alpha-steroid 4-dehydrogenase, C-terminal [PF02544] (276-426)
  IPR019447 DNA/RNA-binding protein Kin17, WH-like domain [PF10357] (7-81)
  IPR019447 DNA/RNA-binding protein Kin17, WH-like domain [SM01253] (1-95)
  IPR038254 DNA/RNA-binding protein KIN17, WH-like domain superfamily [G3DSA:1.10.10.2030] (7-100)
  IPR039357 3-oxo-5-alpha-steroid 4-dehydrogenase/very-long-chain enoyl-CoA reductase [PTHR10556] (119-427)

Foldseek 3Di:
DPPCPDDLVVQQAVLQVVLVVVLVVQCLVPHQKAFLVVSVVVQVVPPPHRDQVSHPDPDSLRVQVVCCVVVQWPWDADPVGGTMTHGDPVNSVVPDPDPPVVPPVCVVPVCPPVFLWAFEFEAAPVRHGLDVRGDIHTQQDAPQNSQVVSCVRPVQRHNLQKWKFADDDPPDPDDTHTGDRGDGVVVVDDPPHSYGYIYIDGNADKDFPLVLQLLLLVQLLPLLVCLQPPVPCVVVVPDDDADDDPLLVLLNVLSNCLSVLSNCCSVPQDDDLRGIDDPVSSVVSNCVRNVLSNVVSCQLSPSPQDFDDPVQLCQLQVQLVVLSVQLSVVSNQVSVQADPPNPHDDDQRDDDCSPAARCSNLLSVLRSLVSSCSGRVDPSSVVVSVVSNVVVLVVLVVSVVVCQVQQVVPPPHHHDDDHHSHDPPPD

Mean predicted aligned error: 15.28 Å

Secondary structure (DSSP, 8-state):
--STTS-HHHHHHHHHHHHHHHHHHHHHHH-SEEEHHHHHHHHTTSTTPPPGGGSS-SSHHHHHHHHHHTTSEEEEE-TTSSEEEEE-HHHHHHTS--TTTHHHHTTTTT-GGGS-EEEEEEE-TTS-BSSTT-EEEETT-BHHHHHHHHHHH-TT--GGGEEEEPPPPTT--SPPPBPPTTSBGGGGS-TT-SEEEEEEEE--SEEEHHHHHHHHHHHHHHHHHHHHHS-GGGGGT--SPPPPPHHHHHHHHHHHHHHHHHHHIIIII---SSSEEETHHHHHHHHHHHHHHHHHHHHHT-TT--PPPHHHHHHHHHHHHHHHHHHHHHHHHHHHTS-TTS--------SGGGGTBTTHHHHHHHHHHHHHHHHH--HHHHHHHHHHHHHHHHHHHHHHHHHHHHSBS-TTPPBPPP-BSSSTTT-

Organism: Salix viminalis (NCBI:txid40686)

pLDDT: mean 83.66, std 16.31, range [33.62, 98.69]